Protein AF-A0A958IAT7-F1 (afdb_monomer_lite)

Foldseek 3Di:
DDDDDPPPPVVVVVPPPPDPPVVVVCQLADQQAPLQAHQDQQKKKKWKWFFKKQAQAFAKKWKQKLLATAPQDQQSPRIDGGDHVRRRNIDTDTGGRDMFIASDPVVVDVPDKQKDKIKMWMFGCRVVDTDTLFIDIDMDTQDFDWDWDAGSNMIIIITMDMGTDGDPDSHDSQDQQQQQQQGSSNLSVCSVQFVGLRDSDHLQAEAAEAAAELDQLLQDDSNLSHSLQSQCVSLNYRYDYPLQPGPPDGQFHHHWPQPPHRDDPPDAAEQVSQVNRCVVGHDLSQLLAHAYEYEYQAFHQDVNDGHQKAAAAFDQPSGRYMYGHRAPDSPDDRDLSVNSLRVLLRNLRNQQDAQLCPQDCPGRLHHDDPVQSDLLAASVRALVPDFFDQDPNDGHRNPCSVVSNSNHRSHGDPSSSVSGNRSGNSHD

Sequence (428 aa):
MSRKSRYPIMLLLLILAGCGGWGNIAEAIRDDDGDGWFTNEKNQLLTLQLESGSFNLPGEYRFVVDEVRFPLDPNLNGSFSVPLANANQVLSIGIDVATRTAGTNILEAANQRLGFAVPLRIENLSTGLPIAVGSTTIGFTNRDSTFSAVVGGITLGFRVSRTFFADPNPNDAAADSDGDGITEQQESVLCQAFNGLGDPREGAKNLYLIVGHTNSNSAVLPHTKELLKSRFRFRGINLHIDDGQMNGQSGMGGFMTQNGAPVADGTNLTVGEARAIRNEHVLAARRVFAYFILLTRDQVSCGGVSAFGCGEFPSNTGGNVVVAFSKLVDWLPDIKDYQAGVMMHELGHNLGLCHPTQSTNNCPSGAIPAAERNPGASILGTPAEDPPIDVWGVPLPNPMVLVNAMSRPLDYSPTQWTNLMLGAGLGN

Structure (mmCIF, N/CA/C/O backbone):
data_AF-A0A958IAT7-F1
#
_entry.id   AF-A0A958IAT7-F1
#
loop_
_atom_site.group_PDB
_atom_site.id
_atom_site.type_symbol
_atom_site.label_atom_id
_atom_site.label_alt_id
_atom_site.label_comp_id
_atom_site.label_asym_id
_atom_site.label_entity_id
_atom_site.label_seq_id
_atom_site.pdbx_PDB_ins_code
_atom_site.Cartn_x
_atom_site.Cartn_y
_atom_site.Cartn_z
_atom_site.occupancy
_atom_site.B_iso_or_equiv
_atom_site.auth_seq_id
_atom_site.auth_comp_id
_atom_site.auth_asym_id
_atom_site.auth_atom_id
_atom_site.pdbx_PDB_model_num
ATOM 1 N N . MET A 1 1 ? 27.848 26.260 27.421 1.00 41.59 1 MET A N 1
ATOM 2 C CA . MET A 1 1 ? 26.385 26.109 27.592 1.00 41.59 1 MET A CA 1
ATOM 3 C C . MET A 1 1 ? 26.119 24.772 28.266 1.00 41.59 1 MET A C 1
ATOM 5 O O . MET A 1 1 ? 26.595 23.752 27.792 1.00 41.59 1 MET A O 1
ATOM 9 N N . SER A 1 2 ? 25.499 24.821 29.444 1.00 34.50 2 SER A N 1
ATOM 10 C CA . SER A 1 2 ? 25.424 23.733 30.428 1.00 34.50 2 SER A CA 1
ATOM 11 C C . SER A 1 2 ? 24.379 22.675 30.050 1.00 34.50 2 SER A C 1
ATOM 13 O O . SER A 1 2 ? 23.217 23.009 29.817 1.00 34.50 2 SER A O 1
ATOM 15 N N . ARG A 1 3 ? 24.798 21.400 30.002 1.00 40.06 3 ARG A N 1
ATOM 16 C CA . ARG A 1 3 ? 23.919 20.226 29.890 1.00 40.06 3 ARG A CA 1
ATOM 17 C C . ARG A 1 3 ? 23.179 20.047 31.219 1.00 40.06 3 ARG A C 1
ATOM 19 O O . ARG A 1 3 ? 23.775 19.630 32.208 1.00 40.06 3 ARG A O 1
ATOM 26 N N . LYS A 1 4 ? 21.880 20.355 31.247 1.00 37.28 4 LYS A N 1
ATOM 27 C CA . LYS A 1 4 ? 21.007 19.996 32.371 1.00 37.28 4 LYS A CA 1
ATOM 28 C C . LYS A 1 4 ? 20.768 18.484 32.363 1.00 37.28 4 LYS A C 1
ATOM 30 O O . LYS A 1 4 ? 20.203 17.940 31.420 1.00 37.28 4 LYS A O 1
ATOM 35 N N . SER A 1 5 ? 21.241 17.849 33.431 1.00 36.22 5 SER A N 1
ATOM 36 C CA . SER A 1 5 ? 20.996 16.465 33.837 1.00 36.22 5 SER A CA 1
ATOM 37 C C . SER A 1 5 ? 19.508 16.091 33.746 1.00 36.22 5 SER A C 1
ATOM 39 O O . SER A 1 5 ? 18.666 16.740 34.368 1.00 36.22 5 SER A O 1
ATOM 41 N N . ARG A 1 6 ? 19.197 15.031 32.990 1.00 41.16 6 ARG A N 1
ATOM 42 C CA . ARG A 1 6 ? 17.920 14.303 33.027 1.00 41.16 6 ARG A CA 1
ATOM 43 C C . ARG A 1 6 ? 18.081 13.052 33.900 1.00 41.16 6 ARG A C 1
ATOM 45 O O . ARG A 1 6 ? 18.042 11.947 33.387 1.00 41.16 6 ARG A O 1
ATOM 52 N N . TYR A 1 7 ? 18.290 13.222 35.204 1.00 44.00 7 TYR A N 1
ATOM 53 C CA . TYR A 1 7 ? 18.201 12.113 36.164 1.00 44.00 7 TYR A CA 1
ATOM 54 C C . TYR A 1 7 ? 17.590 12.544 37.512 1.00 44.00 7 TYR A C 1
ATOM 56 O O . TYR A 1 7 ? 18.314 12.633 38.501 1.00 44.00 7 TYR A O 1
ATOM 64 N N . PRO A 1 8 ? 16.266 12.795 37.600 1.00 39.84 8 PRO A N 1
ATOM 65 C CA . PRO A 1 8 ? 15.581 12.754 38.892 1.00 39.84 8 PRO A CA 1
ATOM 66 C C . PRO A 1 8 ? 14.531 11.633 39.004 1.00 39.84 8 PRO A C 1
ATOM 68 O O . PRO A 1 8 ? 13.883 11.529 40.039 1.00 39.84 8 PRO A O 1
ATOM 71 N N . ILE A 1 9 ? 14.359 10.774 37.990 1.00 47.47 9 ILE A N 1
ATOM 72 C CA . ILE A 1 9 ? 13.329 9.714 38.019 1.00 47.47 9 ILE A CA 1
ATOM 73 C C . ILE A 1 9 ? 13.774 8.515 38.870 1.00 47.47 9 ILE A C 1
ATOM 75 O O . ILE A 1 9 ? 12.978 7.951 39.615 1.00 47.47 9 ILE A O 1
ATOM 79 N N . MET A 1 10 ? 15.067 8.182 38.863 1.00 41.84 10 MET A N 1
ATOM 80 C CA . MET A 1 10 ? 15.571 6.989 39.553 1.00 41.84 10 MET A CA 1
ATOM 81 C C . MET A 1 10 ? 15.553 7.106 41.093 1.00 41.84 10 MET A C 1
ATOM 83 O O . MET A 1 10 ? 15.529 6.093 41.782 1.00 41.84 10 MET A O 1
ATOM 87 N N . LEU A 1 11 ? 15.514 8.326 41.650 1.00 40.53 11 LEU A N 1
ATOM 88 C CA . LEU A 1 11 ? 15.535 8.546 43.106 1.00 40.53 11 LEU A CA 1
ATOM 89 C C . LEU A 1 11 ? 14.130 8.635 43.733 1.00 40.53 11 LEU A C 1
ATOM 91 O O . LEU A 1 11 ? 13.976 8.360 44.920 1.00 40.53 11 LEU A O 1
ATOM 95 N N . LEU A 1 12 ? 13.091 8.964 42.953 1.00 42.53 12 LEU A N 1
ATOM 96 C CA . LEU A 1 12 ? 11.710 9.029 43.459 1.00 42.53 12 LEU A CA 1
ATOM 97 C C . LEU A 1 12 ? 11.081 7.630 43.633 1.00 42.53 12 LEU A C 1
ATOM 99 O O . LEU A 1 12 ? 10.176 7.454 44.445 1.00 42.53 12 LEU A O 1
ATOM 103 N N . LEU A 1 13 ? 11.608 6.625 42.927 1.00 47.84 13 LEU A N 1
ATOM 104 C CA . LEU A 1 13 ? 11.181 5.222 43.005 1.00 47.84 13 LEU A CA 1
ATOM 105 C C . LEU A 1 13 ? 11.612 4.515 44.306 1.00 47.84 13 LEU A C 1
ATOM 107 O O . LEU A 1 13 ? 10.978 3.548 44.717 1.00 47.84 13 LEU A O 1
ATOM 111 N N . LEU A 1 14 ? 12.641 5.015 45.001 1.00 46.41 14 LEU A N 1
ATOM 112 C CA . LEU A 1 14 ? 13.205 4.363 46.193 1.00 46.41 14 LEU A CA 1
ATOM 113 C C . LEU A 1 14 ? 12.498 4.713 47.516 1.00 46.41 14 LEU A C 1
ATOM 115 O O . LEU A 1 14 ? 12.662 3.990 48.493 1.00 46.41 14 LEU A O 1
ATOM 119 N N . ILE A 1 15 ? 11.689 5.779 47.572 1.00 49.09 15 ILE A N 1
ATOM 120 C CA . ILE A 1 15 ? 11.047 6.244 48.824 1.00 49.09 15 ILE A CA 1
ATOM 121 C C . ILE A 1 15 ? 9.613 5.689 49.000 1.00 49.09 15 ILE A C 1
ATOM 123 O O . ILE A 1 15 ? 9.051 5.758 50.089 1.00 49.09 15 ILE A O 1
ATOM 127 N N . LEU A 1 16 ? 9.018 5.065 47.974 1.00 47.41 16 LEU A N 1
ATOM 128 C CA . LEU A 1 16 ? 7.602 4.647 47.972 1.00 47.41 16 LEU A CA 1
ATOM 129 C C . LEU A 1 16 ? 7.358 3.124 48.050 1.00 47.41 16 LEU A C 1
ATOM 131 O O . LEU A 1 16 ? 6.207 2.690 47.994 1.00 47.41 16 LEU A O 1
ATOM 135 N N . ALA A 1 17 ? 8.400 2.310 48.245 1.00 49.34 17 ALA A N 1
ATOM 136 C CA . ALA A 1 17 ? 8.345 0.838 48.240 1.00 49.34 17 ALA A CA 1
ATOM 137 C C . ALA A 1 17 ? 7.642 0.178 49.461 1.00 49.34 17 ALA A C 1
ATOM 139 O O . ALA A 1 17 ? 7.722 -1.034 49.639 1.00 49.34 17 ALA A O 1
ATOM 140 N N . GLY A 1 18 ? 6.957 0.947 50.317 1.00 46.91 18 GLY A N 1
ATOM 141 C CA . GLY A 1 18 ? 6.381 0.469 51.587 1.00 46.91 18 GLY A CA 1
ATOM 142 C C . GLY A 1 18 ? 4.929 -0.033 51.552 1.00 46.91 18 GLY A C 1
ATOM 143 O O . GLY A 1 18 ? 4.446 -0.521 52.569 1.00 46.91 18 GLY A O 1
ATOM 144 N N . CYS A 1 19 ? 4.217 0.065 50.425 1.00 53.41 19 CYS A N 1
ATOM 145 C CA . CYS A 1 19 ? 2.820 -0.377 50.310 1.00 53.41 19 CYS A CA 1
ATOM 146 C C . CYS A 1 19 ? 2.670 -1.341 49.124 1.00 53.41 19 CYS A C 1
ATOM 148 O O . CYS A 1 19 ? 3.064 -0.998 48.012 1.00 53.41 19 CYS A O 1
ATOM 150 N N . GLY A 1 20 ? 2.091 -2.527 49.347 1.00 52.22 20 GLY A N 1
ATOM 151 C CA . GLY A 1 20 ? 1.988 -3.666 48.413 1.00 52.22 20 GLY A CA 1
ATOM 152 C C . GLY A 1 20 ? 1.167 -3.472 47.123 1.00 52.22 20 GLY A C 1
ATOM 153 O O . GLY A 1 20 ? 0.529 -4.414 46.671 1.00 52.22 20 GLY A O 1
ATOM 154 N N . GLY A 1 21 ? 1.168 -2.275 46.531 1.00 55.41 21 GLY A N 1
ATOM 155 C CA . GLY A 1 21 ? 0.570 -1.964 45.227 1.00 55.41 21 GLY A CA 1
ATOM 156 C C . GLY A 1 21 ? 1.564 -1.906 44.055 1.00 55.41 21 GLY A C 1
ATOM 157 O O . GLY A 1 21 ? 1.125 -1.838 42.912 1.00 55.41 21 GLY A O 1
ATOM 158 N N . TRP A 1 22 ? 2.882 -1.947 44.302 1.00 52.78 22 TRP A N 1
ATOM 159 C CA . TRP A 1 22 ? 3.910 -1.792 43.255 1.00 52.78 22 TRP A CA 1
ATOM 160 C C . TRP A 1 22 ? 4.141 -3.032 42.386 1.00 52.78 22 TRP A C 1
ATOM 162 O O . TRP A 1 22 ? 4.495 -2.865 41.223 1.00 52.78 22 TRP A O 1
ATOM 172 N N . GLY A 1 23 ? 3.910 -4.247 42.901 1.00 60.28 23 GLY A N 1
ATOM 173 C CA . GLY A 1 23 ? 4.060 -5.476 42.103 1.00 60.28 23 GLY A CA 1
ATOM 174 C C . GLY A 1 23 ? 3.204 -5.432 40.835 1.00 60.28 23 GLY A C 1
ATOM 175 O O . GLY A 1 23 ? 3.710 -5.630 39.738 1.00 60.28 23 GLY A O 1
ATOM 176 N N . ASN A 1 24 ? 1.953 -4.991 40.981 1.00 66.81 24 ASN A N 1
ATOM 177 C CA . ASN A 1 24 ? 1.009 -4.867 39.871 1.00 66.81 24 ASN A CA 1
ATOM 178 C C . ASN A 1 24 ? 1.378 -3.760 38.871 1.00 66.81 24 ASN A C 1
ATOM 180 O O . ASN A 1 24 ? 0.981 -3.841 37.714 1.00 66.81 24 ASN A O 1
ATOM 184 N N . ILE A 1 25 ? 2.091 -2.710 39.298 1.00 68.06 25 ILE A N 1
ATOM 185 C CA . ILE A 1 25 ? 2.506 -1.622 38.398 1.00 68.06 25 ILE A CA 1
ATOM 186 C C . ILE A 1 25 ? 3.752 -2.040 37.624 1.00 68.06 25 ILE A C 1
ATOM 188 O O . ILE A 1 25 ? 3.756 -1.913 36.408 1.00 68.06 25 ILE A O 1
ATOM 192 N N . ALA A 1 26 ? 4.774 -2.564 38.310 1.00 69.38 26 ALA A N 1
ATOM 193 C CA . ALA A 1 26 ? 6.014 -3.014 37.680 1.00 69.38 26 ALA A CA 1
ATOM 194 C C . ALA A 1 26 ? 5.765 -4.134 36.657 1.00 69.38 26 ALA A C 1
ATOM 196 O O . ALA A 1 26 ? 6.355 -4.129 35.585 1.00 69.38 26 ALA A O 1
ATOM 197 N N . GLU A 1 27 ? 4.847 -5.052 36.953 1.00 73.81 27 GLU A N 1
ATOM 198 C CA . GLU A 1 27 ? 4.440 -6.102 36.018 1.00 73.81 27 GLU A CA 1
ATOM 199 C C . GLU A 1 27 ? 3.618 -5.550 34.840 1.00 73.81 27 GLU A C 1
ATOM 201 O O . GLU A 1 27 ? 3.768 -5.997 33.707 1.00 73.81 27 GLU A O 1
ATOM 206 N N . ALA A 1 28 ? 2.791 -4.523 35.061 1.00 69.06 28 ALA A N 1
ATOM 207 C CA . ALA A 1 28 ? 1.983 -3.910 34.004 1.00 69.06 28 ALA A CA 1
ATOM 208 C C . ALA A 1 28 ? 2.778 -3.052 33.005 1.00 69.06 28 ALA A C 1
ATOM 210 O O . ALA A 1 28 ? 2.206 -2.621 32.008 1.00 69.06 28 ALA A O 1
ATOM 211 N N . ILE A 1 29 ? 4.045 -2.756 33.292 1.00 75.12 29 ILE A N 1
ATOM 212 C CA . ILE A 1 29 ? 4.911 -1.864 32.497 1.00 75.12 29 ILE A CA 1
ATOM 213 C C . ILE A 1 29 ? 6.222 -2.556 32.122 1.00 75.12 29 ILE A C 1
ATOM 215 O O . ILE A 1 29 ? 7.196 -1.904 31.759 1.00 75.12 29 ILE A O 1
ATOM 219 N N . ARG A 1 30 ? 6.234 -3.881 32.266 1.00 84.12 30 ARG A N 1
ATOM 220 C CA . ARG A 1 30 ? 7.353 -4.745 31.940 1.00 84.12 30 ARG A CA 1
ATOM 221 C C . ARG A 1 30 ? 7.470 -4.864 30.422 1.00 84.12 30 ARG A C 1
ATOM 223 O O . ARG A 1 30 ? 6.498 -5.226 29.765 1.00 84.12 30 ARG A O 1
ATOM 230 N N . ASP A 1 31 ? 8.648 -4.524 29.937 1.00 88.38 31 ASP A N 1
ATOM 231 C CA . ASP A 1 31 ? 9.165 -4.709 28.585 1.00 88.38 31 ASP A CA 1
ATOM 232 C C . ASP A 1 31 ? 10.505 -5.422 28.827 1.00 88.38 31 ASP A C 1
ATOM 234 O O . ASP A 1 31 ? 11.415 -4.849 29.441 1.00 88.38 31 ASP A O 1
ATOM 238 N N . ASP A 1 32 ? 10.522 -6.731 28.583 1.00 90.12 32 ASP A N 1
ATOM 239 C CA . ASP A 1 32 ? 11.571 -7.637 29.061 1.00 90.12 32 ASP A CA 1
ATOM 240 C C . ASP A 1 32 ? 12.838 -7.596 28.201 1.00 90.12 32 ASP A C 1
ATOM 242 O O . ASP A 1 32 ? 13.937 -7.822 28.722 1.00 90.12 32 ASP A O 1
ATOM 246 N N . ASP A 1 33 ? 12.705 -7.265 26.921 1.00 91.69 33 ASP A N 1
ATOM 247 C CA . ASP A 1 33 ? 13.799 -7.201 25.953 1.00 91.69 33 ASP A CA 1
ATOM 248 C C . ASP A 1 33 ? 14.088 -5.778 25.439 1.00 91.69 33 ASP A C 1
ATOM 250 O O . ASP A 1 33 ? 15.144 -5.544 24.839 1.00 91.69 33 ASP A O 1
ATOM 254 N N . GLY A 1 34 ? 13.244 -4.800 25.777 1.00 89.19 34 GLY A N 1
ATOM 255 C CA . GLY A 1 34 ? 13.446 -3.385 25.489 1.00 89.19 34 GLY A CA 1
ATOM 256 C C . GLY A 1 34 ? 13.087 -2.994 24.059 1.00 89.19 34 GLY A C 1
ATOM 257 O O . GLY A 1 34 ? 13.679 -2.046 23.523 1.00 89.19 34 GLY A O 1
ATOM 258 N N . ASP A 1 35 ? 12.187 -3.726 23.413 1.00 90.12 35 ASP A N 1
ATOM 259 C CA . ASP A 1 35 ? 11.788 -3.491 22.029 1.00 90.12 35 ASP A CA 1
ATOM 260 C C . ASP A 1 35 ? 10.734 -2.373 21.886 1.00 90.12 35 ASP A C 1
ATOM 262 O O . ASP A 1 35 ? 10.604 -1.758 20.822 1.00 90.12 35 ASP A O 1
ATOM 266 N N . GLY A 1 36 ? 10.085 -1.994 22.992 1.00 89.56 36 GLY A N 1
ATOM 267 C CA . GLY A 1 36 ? 9.057 -0.960 23.072 1.00 89.56 36 GLY A CA 1
ATOM 268 C C . GLY A 1 36 ? 7.618 -1.484 23.096 1.00 89.56 36 GLY A C 1
ATOM 269 O O . GLY A 1 36 ? 6.687 -0.665 23.149 1.00 89.56 36 GLY A O 1
ATOM 270 N N . TRP A 1 37 ? 7.426 -2.800 23.092 1.00 92.06 37 TRP A N 1
ATOM 271 C CA . TRP A 1 37 ? 6.181 -3.493 23.384 1.00 92.06 37 TRP A CA 1
ATOM 272 C C . TRP A 1 37 ? 6.203 -4.038 24.815 1.00 92.06 37 TRP A C 1
ATOM 274 O O . TRP A 1 37 ? 7.225 -4.360 25.405 1.00 92.06 37 TRP A O 1
ATOM 284 N N . PHE A 1 38 ? 5.034 -4.074 25.447 1.00 90.94 38 PHE A N 1
ATOM 285 C CA . PHE A 1 38 ? 4.925 -4.588 26.808 1.00 90.94 38 PHE A CA 1
ATOM 286 C C . PHE A 1 38 ? 4.690 -6.092 26.793 1.00 90.94 38 PHE A C 1
ATOM 288 O O . PHE A 1 38 ? 3.753 -6.564 26.147 1.00 90.94 38 PHE A O 1
ATOM 295 N N . THR A 1 39 ? 5.446 -6.814 27.619 1.00 89.12 39 THR A N 1
ATOM 296 C CA . THR A 1 39 ? 5.389 -8.273 27.784 1.00 89.12 39 THR A CA 1
ATOM 297 C C . THR A 1 39 ? 3.979 -8.801 28.060 1.00 89.12 39 THR A C 1
ATOM 299 O O . THR A 1 39 ? 3.618 -9.906 27.672 1.00 89.12 39 THR A O 1
ATOM 302 N N . ASN A 1 40 ? 3.160 -8.017 28.759 1.00 86.50 40 ASN A N 1
ATOM 303 C CA . ASN A 1 40 ? 1.795 -8.384 29.131 1.00 86.50 40 ASN A CA 1
ATOM 304 C C . ASN A 1 40 ? 0.758 -7.733 28.205 1.00 86.50 40 ASN A C 1
ATOM 306 O O . ASN A 1 40 ? 1.062 -6.773 27.508 1.00 86.50 40 ASN A O 1
ATOM 310 N N . GLU A 1 41 ? -0.503 -8.186 28.267 1.00 84.62 41 GLU A N 1
ATOM 311 C CA . GLU A 1 41 ? -1.631 -7.646 27.483 1.00 84.62 41 GLU A CA 1
ATOM 312 C C . GLU A 1 41 ? -1.968 -6.181 27.828 1.00 84.62 41 GLU A C 1
ATOM 314 O O . GLU A 1 41 ? -2.928 -5.864 28.546 1.00 84.62 41 GLU A O 1
ATOM 319 N N . LYS A 1 42 ? -1.127 -5.268 27.352 1.00 86.50 42 LYS A N 1
ATOM 320 C CA . LYS A 1 42 ? -1.152 -3.831 27.643 1.00 86.50 42 LYS A CA 1
ATOM 321 C C . LYS A 1 42 ? -0.955 -2.989 26.397 1.00 86.50 42 LYS A C 1
ATOM 323 O O . LYS A 1 42 ? -1.465 -1.866 26.374 1.00 86.50 42 LYS A O 1
ATOM 328 N N . ASN A 1 43 ? -0.331 -3.545 25.362 1.00 90.75 43 ASN A N 1
ATOM 329 C CA . ASN A 1 43 ? -0.302 -2.936 24.042 1.00 90.75 43 ASN A CA 1
ATOM 330 C C . ASN A 1 43 ? -1.731 -2.852 23.505 1.00 90.75 43 ASN A C 1
ATOM 332 O O . ASN A 1 43 ? -2.568 -3.709 23.785 1.00 90.75 43 ASN A O 1
ATOM 336 N N . GLN A 1 44 ? -2.038 -1.789 22.775 1.00 92.44 44 GLN A N 1
ATOM 337 C CA . GLN A 1 44 ? -3.382 -1.473 22.310 1.00 92.44 44 GLN A CA 1
ATOM 338 C C . GLN A 1 44 ? -3.464 -1.658 20.809 1.00 92.44 44 GLN A C 1
ATOM 340 O O . GLN A 1 44 ? -2.649 -1.105 20.077 1.00 92.44 44 GLN A O 1
ATOM 345 N N . LEU A 1 45 ? -4.504 -2.352 20.364 1.00 94.81 45 LEU A N 1
ATOM 346 C CA . LEU A 1 45 ? -4.965 -2.330 18.986 1.00 94.81 45 LEU A CA 1
ATOM 347 C C . LEU A 1 45 ? -6.258 -1.524 18.922 1.00 94.81 45 LEU A C 1
ATOM 349 O O . LEU A 1 45 ? -7.178 -1.716 19.716 1.00 94.81 45 LEU A O 1
ATOM 353 N N . LEU A 1 46 ? -6.323 -0.622 17.958 1.00 96.00 46 LEU A N 1
ATOM 354 C CA . LEU A 1 46 ? -7.446 0.257 17.705 1.00 96.00 46 LEU A CA 1
ATOM 355 C C . LEU A 1 46 ? -7.965 -0.031 16.310 1.00 96.00 46 LEU A C 1
ATOM 357 O O . LEU A 1 46 ? -7.236 0.141 15.337 1.00 96.00 46 LEU A O 1
ATOM 361 N N . THR A 1 47 ? -9.233 -0.397 16.214 1.00 97.38 47 THR A N 1
ATOM 362 C CA . THR A 1 47 ? -9.909 -0.618 14.939 1.00 97.38 47 THR A CA 1
ATOM 363 C C . THR A 1 47 ? -10.949 0.471 14.740 1.00 97.38 47 THR A C 1
ATOM 365 O O . THR A 1 47 ? -11.890 0.592 15.529 1.00 97.38 47 THR A O 1
ATOM 368 N N . LEU A 1 48 ? -10.777 1.271 13.687 1.00 98.12 48 LEU A N 1
ATOM 369 C CA . LEU A 1 48 ? -11.784 2.208 13.206 1.00 98.12 48 LEU A CA 1
ATOM 370 C C . LEU A 1 48 ? -12.686 1.479 12.211 1.00 98.12 48 LEU A C 1
ATOM 372 O O . LEU A 1 48 ? -12.242 1.079 11.136 1.00 98.12 48 LEU A O 1
ATOM 376 N N . GLN A 1 49 ? -13.958 1.350 12.561 1.00 98.06 49 GLN A N 1
ATOM 377 C CA . GLN A 1 49 ? -14.986 0.714 11.752 1.00 98.06 49 GLN A CA 1
ATOM 378 C C . GLN A 1 49 ? -15.953 1.767 11.200 1.00 98.06 49 GLN A C 1
ATOM 380 O O . GLN A 1 49 ? -16.476 2.591 11.952 1.00 98.06 49 GLN A O 1
ATOM 385 N N . LEU A 1 50 ? -16.211 1.731 9.891 1.00 97.38 50 LEU A N 1
ATOM 386 C CA . LEU A 1 50 ? -17.316 2.445 9.257 1.00 97.38 50 LEU A CA 1
ATOM 387 C C . LEU A 1 50 ? -18.583 1.600 9.424 1.00 97.38 50 LEU A C 1
ATOM 389 O O . LEU A 1 50 ? -18.788 0.607 8.727 1.00 97.38 50 LEU A O 1
ATOM 393 N N . GLU A 1 51 ? -19.430 1.977 10.376 1.00 96.81 51 GLU A N 1
ATOM 394 C CA . GLU A 1 51 ? -20.612 1.201 10.754 1.00 96.81 51 GLU A CA 1
ATOM 395 C C . GLU A 1 51 ? -21.817 1.489 9.871 1.00 96.81 51 GLU A C 1
ATOM 397 O O . GLU A 1 51 ? -22.609 0.590 9.587 1.00 96.81 51 GLU A O 1
ATOM 402 N N . SER A 1 52 ? -21.995 2.750 9.479 1.00 95.75 52 SER A N 1
ATOM 403 C CA . SER A 1 52 ? -23.186 3.175 8.753 1.00 95.75 52 SER A CA 1
ATOM 404 C C . SER A 1 52 ? -22.975 4.430 7.914 1.00 95.75 52 SER A C 1
ATOM 406 O O . SER A 1 52 ? -22.039 5.196 8.139 1.00 95.75 52 SER A O 1
ATOM 408 N N . GLY A 1 53 ? -23.870 4.652 6.952 1.00 94.19 53 GLY A N 1
ATOM 409 C CA . GLY A 1 53 ? -23.908 5.865 6.139 1.00 94.19 53 GLY A CA 1
ATOM 410 C C . GLY A 1 53 ? -25.335 6.283 5.798 1.00 94.19 53 GLY A C 1
ATOM 411 O O . GLY A 1 53 ? -26.152 5.450 5.425 1.00 94.19 53 GLY A O 1
ATOM 412 N N . SER A 1 54 ? -25.634 7.574 5.918 1.00 93.88 54 SER A N 1
ATOM 413 C CA . SER A 1 54 ? -26.875 8.210 5.472 1.00 93.88 54 SER A CA 1
ATOM 414 C C . SER A 1 54 ? -26.578 9.105 4.279 1.00 93.88 54 SER A C 1
ATOM 416 O O . SER A 1 54 ? -25.815 10.068 4.398 1.00 93.88 54 SER A O 1
ATOM 418 N N . PHE A 1 55 ? -27.191 8.793 3.141 1.00 91.88 55 PHE A N 1
ATOM 419 C CA . PHE A 1 55 ? -26.865 9.384 1.845 1.00 91.88 55 PHE A CA 1
ATOM 420 C C . PHE A 1 55 ? -27.972 10.319 1.377 1.00 91.88 55 PHE A C 1
ATOM 422 O O . PHE A 1 55 ? -29.150 9.984 1.445 1.00 91.88 55 PHE A O 1
ATOM 429 N N . ASN A 1 56 ? -27.597 11.484 0.866 1.00 87.19 56 ASN A N 1
ATOM 430 C CA . ASN A 1 56 ? -28.532 12.488 0.362 1.00 87.19 56 ASN A CA 1
ATOM 431 C C . ASN A 1 56 ? -29.025 12.205 -1.067 1.00 87.19 56 ASN A C 1
ATOM 433 O O . ASN A 1 56 ? -30.057 12.740 -1.470 1.00 87.19 56 ASN A O 1
ATOM 437 N N . LEU A 1 57 ? -28.304 11.381 -1.831 1.00 87.94 57 LEU A N 1
ATOM 438 C CA . LEU A 1 57 ? -28.640 11.003 -3.200 1.00 87.94 57 LEU A CA 1
ATOM 439 C C . LEU A 1 57 ? -28.451 9.492 -3.402 1.00 87.94 57 LEU A C 1
ATOM 441 O O . LEU A 1 57 ? -27.622 8.875 -2.732 1.00 87.94 57 LEU A O 1
ATOM 445 N N . PRO A 1 58 ? -29.208 8.881 -4.323 1.00 88.56 58 PRO A N 1
ATOM 446 C CA . PRO A 1 58 ? -28.931 7.528 -4.777 1.00 88.56 58 PRO A CA 1
ATOM 447 C C . PRO A 1 58 ? -27.732 7.498 -5.731 1.00 88.56 58 PRO A C 1
ATOM 449 O O . PRO A 1 58 ? -27.386 8.502 -6.358 1.00 88.56 58 PRO A O 1
ATOM 452 N N . GLY A 1 59 ? -27.117 6.329 -5.874 1.00 89.88 59 GLY A N 1
ATOM 453 C CA . GLY A 1 59 ? -25.979 6.117 -6.767 1.00 89.88 59 GLY A CA 1
ATOM 454 C C . GLY A 1 59 ? -24.946 5.164 -6.186 1.00 89.88 59 GLY A C 1
ATOM 455 O O . GLY A 1 59 ? -25.159 4.559 -5.142 1.00 89.88 59 GLY A O 1
ATOM 456 N N . GLU A 1 60 ? -23.815 5.028 -6.866 1.00 91.88 60 GLU A N 1
ATOM 457 C CA . GLU A 1 60 ? -22.679 4.257 -6.367 1.00 91.88 60 GLU A CA 1
ATOM 458 C C . GLU A 1 60 ? -21.679 5.184 -5.688 1.00 91.88 60 GLU A C 1
ATOM 460 O O . GLU A 1 60 ? -21.301 6.209 -6.252 1.00 91.88 60 GLU A O 1
ATOM 465 N N . TYR A 1 61 ? -21.257 4.833 -4.479 1.00 92.00 61 TYR A N 1
ATOM 466 C CA . TYR A 1 61 ? -20.339 5.625 -3.672 1.00 92.00 61 TYR A CA 1
ATOM 467 C C . TYR A 1 61 ? -19.065 4.852 -3.390 1.00 92.00 61 TYR A C 1
ATOM 469 O O . TYR A 1 61 ? -19.126 3.719 -2.929 1.00 92.00 61 TYR A O 1
ATOM 477 N N . ARG A 1 62 ? -17.914 5.481 -3.598 1.00 93.44 62 ARG A N 1
ATOM 478 C CA . ARG A 1 62 ? -16.619 4.953 -3.169 1.00 93.44 62 ARG A CA 1
ATOM 479 C C . ARG A 1 62 ? -16.145 5.703 -1.942 1.00 93.44 62 ARG A C 1
ATOM 481 O O . ARG A 1 62 ? -16.119 6.935 -1.942 1.00 93.44 62 ARG A O 1
ATOM 488 N N . PHE A 1 63 ? -15.716 4.954 -0.932 1.00 94.50 63 PHE A N 1
ATOM 489 C CA . PHE A 1 63 ? -14.987 5.504 0.204 1.00 94.50 63 PHE A CA 1
ATOM 490 C C . PHE A 1 63 ? -13.516 5.170 0.055 1.00 94.50 63 PHE A C 1
ATOM 492 O O . PHE A 1 63 ? -13.152 4.017 -0.173 1.00 94.50 63 PHE A O 1
ATOM 499 N N . VAL A 1 64 ? -12.681 6.188 0.209 1.00 95.56 64 VAL A N 1
ATOM 500 C CA . VAL A 1 64 ? -11.238 6.036 0.321 1.00 95.56 64 VAL A CA 1
ATOM 501 C C . VAL A 1 64 ? -10.843 6.492 1.715 1.00 95.56 64 VAL A C 1
ATOM 503 O O . VAL A 1 64 ? -10.938 7.681 2.020 1.00 95.56 64 VAL A O 1
ATOM 506 N N . VAL A 1 65 ? -10.443 5.554 2.569 1.00 95.31 65 VAL A N 1
ATOM 507 C CA . VAL A 1 65 ? -10.006 5.820 3.945 1.00 95.31 65 VAL A CA 1
ATOM 508 C C . VAL A 1 65 ? -8.566 5.378 4.081 1.00 95.31 65 VAL A C 1
ATOM 510 O O . VAL A 1 65 ? -8.245 4.260 3.701 1.00 95.31 65 VAL A O 1
ATOM 513 N N . ASP A 1 66 ? -7.707 6.256 4.592 1.00 93.00 66 ASP A N 1
ATOM 514 C CA . ASP A 1 66 ? -6.270 5.978 4.717 1.00 93.00 66 ASP A CA 1
ATOM 515 C C . ASP A 1 66 ? -5.646 5.538 3.378 1.00 93.00 66 ASP A C 1
ATOM 517 O O . ASP A 1 66 ? -4.813 4.638 3.314 1.00 93.00 66 ASP A O 1
ATOM 521 N N . GLU A 1 67 ? -6.104 6.156 2.280 1.00 94.12 67 GLU A N 1
ATOM 522 C CA . GLU A 1 67 ? -5.736 5.802 0.900 1.00 94.12 67 GLU A CA 1
ATOM 523 C C . GLU A 1 67 ? -6.063 4.337 0.538 1.00 94.12 67 GLU A C 1
ATOM 525 O O . GLU A 1 67 ? -5.399 3.738 -0.295 1.00 94.12 67 GLU A O 1
ATOM 530 N N . VAL A 1 68 ? -7.079 3.733 1.150 1.00 95.81 68 VAL A N 1
ATOM 531 C CA . VAL A 1 68 ? -7.582 2.396 0.806 1.00 95.81 68 VAL A CA 1
ATOM 532 C C . VAL A 1 68 ? -9.038 2.506 0.377 1.00 95.81 68 VAL A C 1
ATOM 534 O O . VAL A 1 68 ? -9.835 3.191 1.018 1.00 95.81 68 VAL A O 1
ATOM 537 N N . ARG A 1 69 ? -9.393 1.843 -0.724 1.00 95.25 69 ARG A N 1
ATOM 538 C CA . ARG A 1 69 ? -10.752 1.808 -1.268 1.00 95.25 69 ARG A CA 1
ATOM 539 C C . ARG A 1 69 ? -11.588 0.767 -0.552 1.00 95.25 69 ARG A C 1
ATOM 541 O O . ARG A 1 69 ? -11.138 -0.355 -0.344 1.00 95.25 69 ARG A O 1
ATOM 548 N N . PHE A 1 70 ? -12.826 1.132 -0.248 1.00 93.56 70 PHE A N 1
ATOM 549 C CA . PHE A 1 70 ? -13.766 0.256 0.432 1.00 93.56 70 PHE A CA 1
ATOM 550 C C . PHE A 1 70 ? -15.130 0.184 -0.273 1.00 93.56 70 PHE A C 1
ATOM 552 O O . PHE A 1 70 ? -15.603 1.222 -0.744 1.00 93.56 70 PHE A O 1
ATOM 559 N N . PRO A 1 71 ? -15.795 -0.995 -0.282 1.00 92.06 71 PRO A N 1
ATOM 560 C CA . PRO A 1 71 ? -15.331 -2.269 0.283 1.00 92.06 71 PRO A CA 1
ATOM 561 C C . PRO A 1 71 ? -14.125 -2.834 -0.480 1.00 92.06 71 PRO A C 1
ATOM 563 O O . PRO A 1 71 ? -13.874 -2.457 -1.617 1.00 92.06 71 PRO A O 1
ATOM 566 N N . LEU A 1 72 ? -13.355 -3.714 0.156 1.00 91.56 72 LEU A N 1
ATOM 567 C CA . LEU A 1 72 ? -12.243 -4.376 -0.522 1.00 91.56 72 LEU A CA 1
ATOM 568 C C . LEU A 1 72 ? -12.798 -5.445 -1.466 1.00 91.56 72 LEU A C 1
ATOM 570 O O . LEU A 1 72 ? -13.525 -6.340 -1.035 1.00 91.56 72 LEU A O 1
ATOM 574 N N . ASP A 1 73 ? -12.439 -5.363 -2.743 1.00 89.12 73 ASP A N 1
ATOM 575 C CA . ASP A 1 73 ? -12.880 -6.301 -3.770 1.00 89.12 73 ASP A CA 1
ATOM 576 C C . ASP A 1 73 ? -11.745 -6.621 -4.766 1.00 89.12 73 ASP A C 1
ATOM 578 O O . ASP A 1 73 ? -10.830 -5.811 -4.941 1.00 89.12 73 ASP A O 1
ATOM 582 N N . PRO A 1 74 ? -11.790 -7.775 -5.463 1.00 87.31 74 PRO A N 1
ATOM 583 C CA . PRO A 1 74 ? -10.747 -8.158 -6.415 1.00 87.31 74 PRO A CA 1
ATOM 584 C C . PRO A 1 74 ? -10.551 -7.205 -7.603 1.00 87.31 74 PRO A C 1
ATOM 586 O O . PRO A 1 74 ? -9.476 -7.224 -8.200 1.00 87.31 74 PRO A O 1
ATOM 589 N N . ASN A 1 75 ? -11.551 -6.401 -7.970 1.00 85.94 75 ASN A N 1
ATOM 590 C CA . ASN A 1 75 ? -11.489 -5.428 -9.064 1.00 85.94 75 ASN A CA 1
ATOM 591 C C . ASN A 1 75 ? -11.031 -4.036 -8.593 1.00 85.94 75 ASN A C 1
ATOM 593 O O . ASN A 1 75 ? -10.871 -3.147 -9.427 1.00 85.94 75 ASN A O 1
ATOM 597 N N . LEU A 1 76 ? -10.820 -3.836 -7.284 1.00 85.00 76 LEU A N 1
ATOM 598 C CA . LEU A 1 76 ? -10.411 -2.567 -6.663 1.00 85.00 76 LEU A CA 1
ATOM 599 C C . LEU A 1 76 ? -11.358 -1.397 -6.984 1.00 85.00 76 LEU A C 1
ATOM 601 O O . LEU A 1 76 ? -10.948 -0.226 -6.983 1.00 85.00 76 LEU A O 1
ATOM 605 N N . ASN A 1 77 ? -12.621 -1.706 -7.293 1.00 81.12 77 ASN A N 1
ATOM 606 C CA . ASN A 1 77 ? -13.609 -0.693 -7.636 1.00 81.12 77 ASN A CA 1
ATOM 607 C C . ASN A 1 77 ? -14.165 -0.010 -6.378 1.00 81.12 77 ASN A C 1
ATOM 609 O O . ASN A 1 77 ? -14.549 1.160 -6.469 1.00 81.12 77 ASN A O 1
ATOM 613 N N . GLY A 1 78 ? -14.126 -0.703 -5.234 1.00 79.31 78 GLY A N 1
ATOM 614 C CA . GLY A 1 78 ? -14.455 -0.251 -3.891 1.00 79.31 78 GLY A CA 1
ATOM 615 C C . GLY A 1 78 ? -15.669 0.651 -3.852 1.00 79.31 78 GLY A C 1
ATOM 616 O O . GLY A 1 78 ? -15.537 1.831 -3.545 1.00 79.31 78 GLY A O 1
ATOM 617 N N . SER A 1 79 ? -16.836 0.131 -4.231 1.00 87.81 79 SER A N 1
ATOM 618 C CA . SER A 1 79 ? -18.066 0.924 -4.246 1.00 87.81 79 SER A CA 1
ATOM 619 C C . SER A 1 79 ? -19.237 0.293 -3.490 1.00 87.81 79 SER A C 1
ATOM 621 O O . SER A 1 79 ? -19.362 -0.924 -3.372 1.00 87.81 79 SER A O 1
ATOM 623 N N . PHE A 1 80 ? -20.102 1.162 -2.977 1.00 85.69 80 PHE A N 1
ATOM 624 C CA . PHE A 1 80 ? -21.361 0.868 -2.311 1.00 85.69 80 PHE A CA 1
ATOM 625 C C . PHE A 1 80 ? -22.512 1.392 -3.158 1.00 85.69 80 PHE A C 1
ATOM 627 O O . PHE A 1 80 ? -22.586 2.590 -3.434 1.00 85.69 80 PHE A O 1
ATOM 634 N N . SER A 1 81 ? -23.446 0.524 -3.529 1.00 87.31 81 SER A N 1
ATOM 635 C CA . SER A 1 81 ? -24.656 0.941 -4.236 1.00 87.31 81 SER A CA 1
ATOM 636 C C . SER A 1 81 ? -25.721 1.429 -3.247 1.00 87.31 81 SER A C 1
ATOM 638 O O . SER A 1 81 ? -26.159 0.694 -2.364 1.00 87.31 81 SER A O 1
ATOM 640 N N . VAL A 1 82 ? -26.176 2.667 -3.428 1.00 84.12 82 VAL A N 1
ATOM 641 C CA . VAL A 1 82 ? -27.276 3.302 -2.692 1.00 84.12 82 VAL A CA 1
ATOM 642 C C . VAL A 1 82 ? -28.514 3.332 -3.599 1.00 84.12 82 VAL A C 1
ATOM 644 O O . VAL A 1 82 ? -28.526 4.066 -4.593 1.00 84.12 82 VAL A O 1
ATOM 647 N N . PRO A 1 83 ? -29.568 2.548 -3.300 1.00 79.81 83 PRO A N 1
ATOM 648 C CA . PRO A 1 83 ? -30.744 2.442 -4.164 1.00 79.81 83 PRO A CA 1
ATOM 649 C C . PRO A 1 83 ? -31.559 3.741 -4.283 1.00 79.81 83 PRO A C 1
ATOM 651 O O . PRO A 1 83 ? -31.657 4.523 -3.341 1.00 79.81 83 PRO A O 1
ATOM 654 N N . LEU A 1 84 ? -32.239 3.909 -5.425 1.00 71.06 84 LEU A N 1
ATOM 655 C CA . LEU A 1 84 ? -33.085 5.068 -5.771 1.00 71.06 84 LEU A CA 1
ATOM 656 C C . LEU A 1 84 ? -34.178 5.409 -4.742 1.00 71.06 84 LEU A C 1
ATOM 658 O O . LEU A 1 84 ? -34.504 6.580 -4.575 1.00 71.06 84 LEU A O 1
ATOM 662 N N . ALA A 1 85 ? -34.732 4.417 -4.042 1.00 60.50 85 ALA A N 1
ATOM 663 C CA . ALA A 1 85 ? -35.808 4.620 -3.068 1.00 60.50 85 ALA A CA 1
ATOM 664 C C . ALA A 1 85 ? -35.328 5.131 -1.692 1.00 60.50 85 ALA A C 1
ATOM 666 O O . ALA A 1 85 ? -36.155 5.405 -0.827 1.00 60.50 85 ALA A O 1
ATOM 667 N N . ASN A 1 86 ? -34.012 5.264 -1.487 1.00 64.69 86 ASN A N 1
ATOM 668 C CA . ASN A 1 86 ? -33.409 5.299 -0.154 1.00 64.69 86 ASN A CA 1
ATOM 669 C C . ASN A 1 86 ? -32.652 6.604 0.155 1.00 64.69 86 ASN A C 1
ATOM 671 O O . ASN A 1 86 ? -31.753 6.609 0.997 1.00 64.69 86 ASN A O 1
ATOM 675 N N . ALA A 1 87 ? -32.993 7.723 -0.498 1.00 64.38 87 ALA A N 1
ATOM 676 C CA . ALA A 1 87 ? -32.443 9.024 -0.114 1.00 64.38 87 ALA A CA 1
ATOM 677 C C . ALA A 1 87 ? -32.793 9.318 1.360 1.00 64.38 87 ALA A C 1
ATOM 679 O O . ALA A 1 87 ? -33.963 9.320 1.744 1.00 64.38 87 ALA A O 1
ATOM 680 N N . ASN A 1 88 ? -31.771 9.567 2.178 1.00 71.19 88 ASN A N 1
ATOM 681 C CA . ASN A 1 88 ? -31.801 9.742 3.636 1.00 71.19 88 ASN A CA 1
ATOM 682 C C . ASN A 1 88 ? -32.036 8.467 4.470 1.00 71.19 88 ASN A C 1
ATOM 684 O O . ASN A 1 88 ? -32.314 8.567 5.666 1.00 71.19 88 ASN A O 1
ATOM 688 N N . GLN A 1 89 ? -31.906 7.270 3.885 1.00 78.69 89 GLN A N 1
ATOM 689 C CA . GLN A 1 89 ? -31.849 6.034 4.666 1.00 78.69 89 GLN A CA 1
ATOM 690 C C . GLN A 1 89 ? -30.436 5.806 5.214 1.00 78.69 89 GLN A C 1
ATOM 692 O O . GLN A 1 89 ? -29.444 5.948 4.498 1.00 78.69 89 GLN A O 1
ATOM 697 N N . VAL A 1 90 ? -30.362 5.381 6.476 1.00 87.00 90 VAL A N 1
ATOM 698 C CA . VAL A 1 90 ? -29.130 4.877 7.087 1.00 87.00 90 VAL A CA 1
ATOM 699 C C . VAL A 1 90 ? -28.883 3.448 6.601 1.00 87.00 90 VAL A C 1
ATOM 701 O O . VAL A 1 90 ? -29.642 2.532 6.922 1.00 87.00 90 VAL A O 1
ATOM 704 N N . LEU A 1 91 ? -27.822 3.255 5.825 1.00 90.38 91 LEU A N 1
ATOM 705 C CA . LEU A 1 91 ? -27.306 1.947 5.438 1.00 90.38 91 LEU A CA 1
ATOM 706 C C . LEU A 1 91 ? -26.338 1.446 6.507 1.00 90.38 91 LEU A C 1
ATOM 708 O O . LEU A 1 91 ? -25.467 2.195 6.946 1.00 90.38 91 LEU A O 1
ATOM 712 N N . SER A 1 92 ? -26.474 0.182 6.904 1.00 92.19 92 SER A N 1
ATOM 713 C CA . SER A 1 92 ? -25.450 -0.507 7.690 1.00 92.19 92 SER A CA 1
ATOM 714 C C . SER A 1 92 ? -24.335 -0.962 6.750 1.00 92.19 92 SER A C 1
ATOM 716 O O . SER A 1 92 ? -24.611 -1.539 5.700 1.00 92.19 92 SER A O 1
ATOM 718 N N . ILE A 1 93 ? -23.095 -0.646 7.112 1.00 91.88 93 ILE A N 1
ATOM 719 C CA . ILE A 1 93 ? -21.894 -0.906 6.319 1.00 91.88 93 ILE A CA 1
ATOM 720 C C . ILE A 1 93 ? -21.034 -1.959 7.032 1.00 91.88 93 ILE A C 1
ATOM 722 O O . ILE A 1 93 ? -20.834 -3.041 6.494 1.00 91.88 93 ILE A O 1
ATOM 726 N N . GLY A 1 94 ? -20.567 -1.665 8.250 1.00 93.44 94 GLY A N 1
ATOM 727 C CA . GLY A 1 94 ? -19.880 -2.624 9.124 1.00 93.44 94 GLY A CA 1
ATOM 728 C C . GLY A 1 94 ? -18.516 -3.102 8.617 1.00 93.44 94 GLY A C 1
ATOM 729 O O . GLY A 1 94 ? -18.265 -4.303 8.624 1.00 93.44 94 GLY A O 1
ATOM 730 N N . ILE A 1 95 ? -17.646 -2.189 8.173 1.00 94.31 95 ILE A N 1
ATOM 731 C CA . ILE A 1 95 ? -16.306 -2.538 7.664 1.00 94.31 95 ILE A CA 1
ATOM 732 C C . ILE A 1 95 ? -15.186 -1.868 8.456 1.00 94.31 95 ILE A C 1
ATOM 734 O O . ILE A 1 95 ? -15.286 -0.697 8.824 1.00 94.31 95 ILE A O 1
ATOM 738 N N . ASP A 1 96 ? -14.089 -2.586 8.667 1.00 96.00 96 ASP A N 1
ATOM 739 C CA . ASP A 1 96 ? -12.902 -2.045 9.325 1.00 96.00 96 ASP A CA 1
ATOM 740 C C . ASP A 1 96 ? -12.065 -1.269 8.307 1.00 96.00 96 ASP A C 1
ATOM 742 O O . ASP A 1 96 ? -11.551 -1.834 7.339 1.00 96.00 96 ASP A O 1
ATOM 746 N N . VAL A 1 97 ? -11.951 0.043 8.514 1.00 95.62 97 VAL A N 1
ATOM 747 C CA . VAL A 1 97 ? -11.351 0.967 7.542 1.00 95.62 97 VAL A CA 1
ATOM 748 C C . VAL A 1 97 ? -9.936 1.401 7.901 1.00 95.62 97 VAL A C 1
ATOM 750 O O . VAL A 1 97 ? -9.195 1.830 7.024 1.00 95.62 97 VAL A O 1
ATOM 753 N N . ALA A 1 98 ? -9.545 1.286 9.170 1.00 95.25 98 ALA A N 1
ATOM 754 C CA . ALA A 1 98 ? -8.178 1.535 9.612 1.00 95.25 98 ALA A CA 1
ATOM 755 C C . ALA A 1 98 ? -7.876 0.791 10.915 1.00 95.25 98 ALA A C 1
ATOM 757 O O . ALA A 1 98 ? -8.752 0.633 11.768 1.00 95.25 98 ALA A O 1
ATOM 758 N N . THR A 1 99 ? -6.619 0.393 11.084 1.00 95.12 99 THR A N 1
ATOM 759 C CA . THR A 1 99 ? -6.076 -0.129 12.340 1.00 95.12 99 THR A CA 1
ATOM 760 C C . THR A 1 99 ? -4.927 0.752 12.807 1.00 95.12 99 THR A C 1
ATOM 762 O O . THR A 1 99 ? -4.204 1.305 11.975 1.00 95.12 99 THR A O 1
ATOM 765 N N . ARG A 1 100 ? -4.790 0.932 14.123 1.00 94.44 100 ARG A N 1
ATOM 766 C CA . ARG A 1 100 ? -3.651 1.600 14.762 1.00 94.44 100 ARG A CA 1
ATOM 767 C C . ARG A 1 100 ? -3.214 0.831 15.990 1.00 94.44 100 ARG A C 1
ATOM 769 O O . ARG A 1 100 ? -4.062 0.370 16.750 1.00 94.44 100 ARG A O 1
ATOM 776 N N . THR A 1 101 ? -1.917 0.748 16.211 1.00 93.56 101 THR A N 1
ATOM 777 C CA . THR A 1 101 ? -1.349 0.173 17.427 1.00 93.56 101 THR A CA 1
ATOM 778 C C . THR A 1 101 ? -0.783 1.263 18.329 1.00 93.56 101 THR A C 1
ATOM 780 O O . THR A 1 101 ? -0.557 2.406 17.921 1.00 93.56 101 THR A O 1
ATOM 783 N N . ALA A 1 102 ? -0.594 0.918 19.596 1.00 88.56 102 ALA A N 1
ATOM 784 C CA . ALA A 1 102 ? 0.188 1.704 20.533 1.00 88.56 102 ALA A CA 1
ATOM 785 C C . ALA A 1 102 ? 0.698 0.796 21.651 1.00 88.56 102 ALA A C 1
ATOM 787 O O . ALA A 1 102 ? -0.117 0.170 22.323 1.00 88.56 102 ALA A O 1
ATOM 788 N N . GLY A 1 103 ? 2.003 0.797 21.939 1.00 77.75 103 GLY A N 1
ATOM 789 C CA . GLY A 1 103 ? 2.521 0.110 23.133 1.00 77.75 103 GLY A CA 1
ATOM 790 C C . GLY A 1 103 ? 1.917 0.666 24.436 1.00 77.75 103 GLY A C 1
ATOM 791 O O . GLY A 1 103 ? 1.635 -0.041 25.385 1.00 77.75 103 GLY A O 1
ATOM 792 N N . THR A 1 104 ? 1.547 1.945 24.456 1.00 62.72 104 THR A N 1
ATOM 793 C CA . THR A 1 104 ? 1.073 2.716 25.621 1.00 62.72 104 THR A CA 1
ATOM 794 C C . THR A 1 104 ? 1.981 2.754 26.849 1.00 62.72 104 THR A C 1
ATOM 796 O O . THR A 1 104 ? 2.003 1.883 27.707 1.00 62.72 104 THR A O 1
ATOM 799 N N . ASN A 1 105 ? 2.554 3.942 27.019 1.00 52.69 105 ASN A N 1
ATOM 800 C CA . ASN A 1 105 ? 3.228 4.482 28.190 1.00 52.69 105 ASN A CA 1
ATOM 801 C C . ASN A 1 105 ? 2.254 4.684 29.387 1.00 52.69 105 ASN A C 1
ATOM 803 O O . ASN A 1 105 ? 2.023 5.806 29.842 1.00 52.69 105 ASN A O 1
ATOM 807 N N . ILE A 1 106 ? 1.625 3.610 29.894 1.00 47.78 106 ILE A N 1
ATOM 808 C CA . ILE A 1 106 ? 0.657 3.647 31.021 1.00 47.78 106 ILE A CA 1
ATOM 809 C C . ILE A 1 106 ? 1.246 4.333 32.272 1.00 47.78 106 ILE A C 1
ATOM 811 O O . ILE A 1 106 ? 0.496 4.876 33.089 1.00 47.78 106 ILE A O 1
ATOM 815 N N . LEU A 1 107 ? 2.576 4.375 32.389 1.00 47.41 107 LEU A N 1
ATOM 816 C CA . LEU A 1 107 ? 3.309 5.047 33.463 1.00 47.41 107 LEU A CA 1
ATOM 817 C C . LEU A 1 107 ? 3.109 6.562 33.521 1.00 47.41 107 LEU A C 1
ATOM 819 O O . LEU A 1 107 ? 3.167 7.125 34.613 1.00 47.41 107 LEU A O 1
ATOM 823 N N . GLU A 1 108 ? 2.881 7.235 32.390 1.00 48.00 108 GLU A N 1
ATOM 824 C CA . GLU A 1 108 ? 2.814 8.702 32.376 1.00 48.00 108 GLU A CA 1
ATOM 825 C C . GLU A 1 108 ? 1.406 9.227 32.693 1.00 48.00 108 GLU A C 1
ATOM 827 O O . GLU A 1 108 ? 1.274 10.272 33.332 1.00 48.00 108 GLU A O 1
ATOM 832 N N . ALA A 1 109 ? 0.355 8.481 32.323 1.00 54.19 109 ALA A N 1
ATOM 833 C CA . ALA A 1 109 ? -1.009 8.633 32.836 1.00 54.19 109 ALA A CA 1
ATOM 834 C C . ALA A 1 109 ? -1.919 7.504 32.317 1.00 54.19 109 ALA A C 1
ATOM 836 O O . ALA A 1 109 ? -2.172 7.421 31.118 1.00 54.19 109 ALA A O 1
ATOM 837 N N . ALA A 1 110 ? -2.580 6.745 33.200 1.00 55.78 110 ALA A N 1
ATOM 838 C CA . ALA A 1 110 ? -3.647 5.793 32.823 1.00 55.78 110 ALA A CA 1
ATOM 839 C C . ALA A 1 110 ? -4.809 6.437 32.013 1.00 55.78 110 ALA A C 1
ATOM 841 O O . ALA A 1 110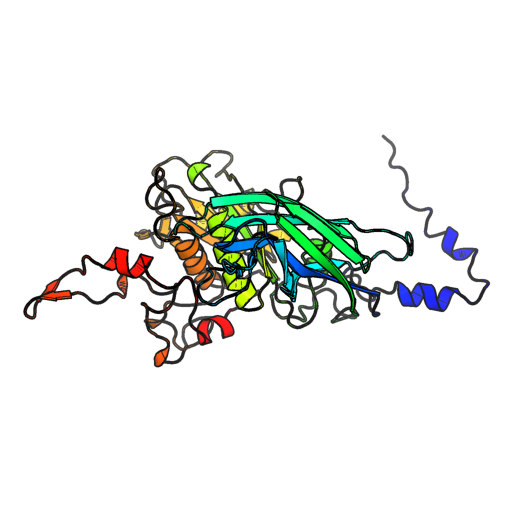 ? -5.625 5.761 31.377 1.00 55.78 110 ALA A O 1
ATOM 842 N N . ASN A 1 111 ? -4.872 7.773 32.010 1.00 62.84 111 ASN A N 1
ATOM 843 C CA . ASN A 1 111 ? -5.823 8.585 31.258 1.00 62.84 111 ASN A CA 1
ATOM 844 C C . ASN A 1 111 ? -5.231 9.281 30.022 1.00 62.84 111 ASN A C 1
ATOM 846 O O . ASN A 1 111 ? -5.935 10.084 29.409 1.00 62.84 111 ASN A O 1
ATOM 850 N N . GLN A 1 112 ? -3.987 8.991 29.625 1.00 75.00 112 GLN A N 1
ATOM 851 C CA . GLN A 1 112 ? -3.408 9.580 28.422 1.00 75.00 112 GLN A CA 1
ATOM 852 C C . GLN A 1 112 ? -4.261 9.207 27.208 1.00 75.00 112 GLN A C 1
ATOM 854 O O . GLN A 1 112 ? -4.581 8.040 26.961 1.00 75.00 112 GLN A O 1
ATOM 859 N N . ARG A 1 113 ? -4.686 10.242 26.487 1.00 85.25 113 ARG A N 1
ATOM 860 C CA . ARG A 1 113 ? -5.496 10.126 25.283 1.00 85.25 113 ARG A CA 1
ATOM 861 C C . ARG A 1 113 ? -4.574 10.317 24.091 1.00 85.25 113 ARG A C 1
ATOM 863 O O . ARG A 1 113 ? -4.119 11.431 23.849 1.00 85.25 113 ARG A O 1
ATOM 870 N N . LEU A 1 114 ? -4.301 9.231 23.377 1.00 87.75 114 LEU A N 1
ATOM 871 C CA . LEU A 1 114 ? -3.580 9.276 22.109 1.00 87.75 114 LEU A CA 1
ATOM 872 C C . LEU A 1 114 ? -4.582 9.590 21.002 1.00 87.75 114 LEU A C 1
ATOM 874 O O . LEU A 1 114 ? -5.671 9.010 20.978 1.00 87.75 114 LEU A O 1
ATOM 878 N N . GLY A 1 115 ? -4.242 10.556 20.152 1.00 90.44 115 GLY A N 1
ATOM 879 C CA . GLY A 1 115 ? -5.061 10.981 19.024 1.00 90.44 115 GLY A CA 1
ATOM 880 C C . GLY A 1 115 ? -4.509 10.441 17.716 1.00 90.44 115 GLY A C 1
ATOM 881 O O . GLY A 1 115 ? -3.322 10.578 17.456 1.00 90.44 115 GLY A O 1
ATOM 882 N N . PHE A 1 116 ? -5.393 9.887 16.897 1.00 92.81 116 PHE A N 1
ATOM 883 C CA . PHE A 1 116 ? -5.115 9.343 15.577 1.00 92.81 116 PHE A CA 1
ATOM 884 C C . PHE A 1 116 ? -5.964 10.068 14.545 1.00 92.81 116 PHE A C 1
ATOM 886 O O . PHE A 1 116 ? -7.012 10.636 14.864 1.00 92.81 116 PHE A O 1
ATOM 893 N N . ALA A 1 117 ? -5.509 10.049 13.300 1.00 92.69 117 ALA A N 1
ATOM 894 C CA . ALA A 1 117 ? -6.181 10.717 12.205 1.00 92.69 117 ALA A CA 1
ATOM 895 C C . ALA A 1 117 ? -5.991 9.915 10.920 1.00 92.69 117 ALA A C 1
ATOM 897 O O . ALA A 1 117 ? -4.871 9.501 10.623 1.00 92.69 117 ALA A O 1
ATOM 898 N N . VAL A 1 118 ? -7.073 9.726 10.164 1.00 93.75 118 VAL A N 1
ATOM 899 C CA . VAL A 1 118 ? -7.030 9.125 8.824 1.00 93.75 118 VAL A CA 1
ATOM 900 C C . VAL A 1 118 ? -7.717 10.034 7.809 1.00 93.75 118 VAL A C 1
ATOM 902 O O . VAL A 1 118 ? -8.785 10.580 8.109 1.00 93.75 118 VAL A O 1
ATOM 905 N N . PRO A 1 119 ? -7.141 10.230 6.612 1.00 94.38 119 PRO A N 1
ATOM 906 C CA . PRO A 1 119 ? -7.833 10.929 5.541 1.00 94.38 119 PRO A CA 1
ATOM 907 C C . PRO A 1 119 ? -9.029 10.097 5.065 1.00 94.38 119 PRO A C 1
ATOM 909 O O . PRO A 1 119 ? -8.942 8.877 4.942 1.00 94.38 119 PRO A O 1
ATOM 912 N N . LEU A 1 120 ? -10.140 10.773 4.781 1.00 96.12 120 LEU A N 1
ATOM 913 C CA . LEU A 1 120 ? -11.349 10.213 4.190 1.00 96.12 120 LEU A CA 1
ATOM 914 C C . LEU A 1 120 ? -11.714 11.017 2.942 1.00 96.12 120 LEU A C 1
ATOM 916 O O . LEU A 1 120 ? -11.830 12.243 2.988 1.00 96.12 120 LEU A O 1
ATOM 920 N N . ARG A 1 121 ? -11.986 10.317 1.847 1.00 95.69 121 ARG A N 1
ATOM 921 C CA . ARG A 1 121 ? -12.499 10.880 0.599 1.00 95.69 121 ARG A CA 1
ATOM 922 C C . ARG A 1 121 ? -13.695 10.067 0.127 1.00 95.69 121 ARG A C 1
ATOM 924 O O . ARG A 1 121 ? -13.685 8.842 0.210 1.00 95.69 121 ARG A O 1
ATOM 931 N N . ILE A 1 122 ? -14.727 10.760 -0.342 1.00 94.81 122 ILE A N 1
ATOM 932 C CA . ILE A 1 122 ? -15.943 10.147 -0.873 1.00 94.81 122 ILE A CA 1
ATOM 933 C C . ILE A 1 122 ? -16.108 10.571 -2.325 1.00 94.81 122 ILE A C 1
ATOM 935 O O . ILE A 1 122 ? -16.056 11.762 -2.646 1.00 94.81 122 ILE A O 1
ATOM 939 N N . GLU A 1 123 ? -16.345 9.594 -3.189 1.00 94.12 123 GLU A N 1
ATOM 940 C CA . GLU A 1 123 ? -16.669 9.796 -4.598 1.00 94.12 123 GLU A CA 1
ATOM 941 C C . GLU A 1 123 ? -18.049 9.215 -4.903 1.00 94.12 123 GLU A C 1
ATOM 943 O O . GLU A 1 123 ? -18.452 8.215 -4.313 1.00 94.12 123 GLU A O 1
ATOM 948 N N . ASN A 1 124 ? -18.759 9.820 -5.850 1.00 91.06 124 ASN A N 1
ATOM 949 C CA . ASN A 1 124 ? -19.958 9.266 -6.460 1.00 91.06 124 ASN A CA 1
ATOM 950 C C . ASN A 1 124 ? -19.618 8.821 -7.891 1.00 91.06 124 ASN A C 1
ATOM 952 O O . ASN A 1 124 ? -19.036 9.588 -8.656 1.00 91.06 124 ASN A O 1
ATOM 956 N N . LEU A 1 125 ? -19.967 7.585 -8.240 1.00 89.88 125 LEU A N 1
ATOM 957 C CA . LEU A 1 125 ? -19.618 6.925 -9.501 1.00 89.88 125 LEU A CA 1
ATOM 958 C C . LEU A 1 125 ? -20.800 6.843 -10.485 1.00 89.88 125 LEU A C 1
ATOM 960 O O . LEU A 1 125 ? -20.686 6.225 -11.540 1.00 89.88 125 LEU A O 1
ATOM 964 N N . SER A 1 126 ? -21.939 7.477 -10.181 1.00 81.25 126 SER A N 1
ATOM 965 C CA . SER A 1 126 ? -23.197 7.333 -10.944 1.00 81.25 126 SER A CA 1
ATOM 966 C C . SER A 1 126 ? -23.129 7.764 -12.416 1.00 81.25 126 SER A C 1
ATOM 968 O O . SER A 1 126 ? -23.991 7.382 -13.202 1.00 81.25 126 SER A O 1
ATOM 970 N N . THR A 1 127 ? -22.115 8.538 -12.809 1.00 77.06 127 THR A N 1
ATOM 971 C CA . THR A 1 127 ? -21.920 9.002 -14.196 1.00 77.06 127 THR A CA 1
ATOM 972 C C . THR A 1 127 ? -20.894 8.176 -14.978 1.00 77.06 127 THR A C 1
ATOM 974 O O . THR A 1 127 ? -20.535 8.539 -16.095 1.00 77.06 127 THR A O 1
ATOM 977 N N . GLY A 1 128 ? -20.382 7.087 -14.392 1.00 74.88 128 GLY A N 1
ATOM 978 C CA . GLY A 1 128 ? -19.256 6.318 -14.933 1.00 74.88 128 GLY A CA 1
ATOM 979 C C . GLY A 1 128 ? -17.891 6.986 -14.726 1.00 74.88 128 GLY A C 1
ATOM 980 O O . GLY A 1 128 ? -16.864 6.345 -14.930 1.00 74.88 128 GLY A O 1
ATOM 981 N N . LEU A 1 129 ? -17.865 8.245 -14.276 1.00 81.56 129 LEU A N 1
ATOM 982 C CA . LEU A 1 129 ? -16.668 8.945 -13.824 1.00 81.56 129 LEU A CA 1
ATOM 983 C C . LEU A 1 129 ? -16.760 9.217 -12.316 1.00 81.56 129 LEU A C 1
ATOM 985 O O . LEU A 1 129 ? -17.836 9.596 -11.841 1.00 81.56 129 LEU A O 1
ATOM 989 N N . PRO A 1 130 ? -15.656 9.069 -11.559 1.00 85.56 130 PRO A N 1
ATOM 990 C CA . PRO A 1 130 ? -15.628 9.464 -10.159 1.00 85.56 130 PRO A CA 1
ATOM 991 C C . PRO A 1 130 ? -15.822 10.974 -10.007 1.00 85.56 130 PRO A C 1
ATOM 993 O O . PRO A 1 130 ? -15.005 11.774 -10.464 1.00 85.56 130 PRO A O 1
ATOM 996 N N . ILE A 1 131 ? -16.905 11.368 -9.342 1.00 89.88 131 ILE A N 1
ATOM 997 C CA . ILE A 1 131 ? -17.185 12.754 -8.969 1.00 89.88 131 ILE A CA 1
ATOM 998 C C . ILE A 1 131 ? -16.911 12.898 -7.477 1.00 89.88 131 ILE A C 1
ATOM 1000 O O . ILE A 1 131 ? -17.538 12.225 -6.659 1.00 89.88 131 ILE A O 1
ATOM 1004 N N . ALA A 1 132 ? -15.986 13.783 -7.107 1.00 92.44 132 ALA A N 1
ATOM 1005 C CA . ALA A 1 132 ? -15.700 14.059 -5.705 1.00 92.44 132 ALA A CA 1
ATOM 1006 C C . ALA A 1 132 ? -16.950 14.611 -5.001 1.00 92.44 132 ALA A C 1
ATOM 1008 O O . ALA A 1 132 ? -17.482 15.653 -5.381 1.00 92.44 132 ALA A O 1
ATOM 1009 N N . VAL A 1 133 ? -17.397 13.915 -3.956 1.00 92.69 133 VAL A N 1
ATOM 1010 C CA . VAL A 1 133 ? -18.482 14.366 -3.073 1.00 92.69 133 VAL A CA 1
ATOM 1011 C C . VAL A 1 133 ? -17.911 15.250 -1.969 1.00 92.69 133 VAL A C 1
ATOM 1013 O O . VAL A 1 133 ? -18.467 16.296 -1.639 1.00 92.69 133 VAL A O 1
ATOM 1016 N N . GLY A 1 134 ? -16.775 14.841 -1.406 1.00 95.00 134 GLY A N 1
ATOM 1017 C CA . GLY A 1 134 ? -16.054 15.607 -0.402 1.00 95.00 134 GLY A CA 1
ATOM 1018 C C . GLY A 1 134 ? -14.889 14.828 0.197 1.00 95.00 134 GLY A C 1
ATOM 1019 O O . GLY A 1 134 ? -14.740 13.624 -0.015 1.00 95.00 134 GLY A O 1
ATOM 1020 N N . SER A 1 135 ? -14.069 15.528 0.971 1.00 96.06 135 SER A N 1
ATOM 1021 C CA . SER A 1 135 ? -12.956 14.955 1.725 1.00 96.06 135 SER A CA 1
ATOM 1022 C C . SER A 1 135 ? -12.871 15.581 3.111 1.00 96.06 135 SER A C 1
ATOM 1024 O O . SER A 1 135 ? -13.221 16.747 3.291 1.00 96.06 135 SER A O 1
ATOM 1026 N N . THR A 1 136 ? -12.394 14.817 4.086 1.00 96.56 136 THR A N 1
ATOM 1027 C CA . THR A 1 136 ? -12.140 15.276 5.455 1.00 96.56 136 THR A CA 1
ATOM 1028 C C . THR A 1 136 ? -11.053 14.419 6.105 1.00 96.56 136 THR A C 1
ATOM 1030 O O . THR A 1 136 ? -10.582 13.449 5.516 1.00 96.56 136 THR A O 1
ATOM 1033 N N . THR A 1 137 ? -10.695 14.740 7.342 1.00 96.00 137 THR A N 1
ATOM 1034 C CA . THR A 1 137 ? -9.867 13.888 8.197 1.00 96.00 137 THR A CA 1
ATOM 1035 C C . THR A 1 137 ? -10.718 13.358 9.342 1.00 96.00 137 THR A C 1
ATOM 1037 O O . THR A 1 137 ? -11.359 14.128 10.058 1.00 96.00 137 THR A O 1
ATOM 1040 N N . ILE A 1 138 ? -10.719 12.041 9.530 1.00 96.62 138 ILE A N 1
ATOM 1041 C CA . ILE A 1 138 ? -11.399 11.382 10.641 1.00 96.62 138 ILE A CA 1
ATOM 1042 C C . ILE A 1 138 ? -10.422 11.260 11.803 1.00 96.62 138 ILE A C 1
ATOM 1044 O O . ILE A 1 138 ? -9.491 10.458 11.768 1.00 96.62 138 ILE A O 1
ATOM 1048 N N . GLY A 1 139 ? -10.636 12.090 12.822 1.00 95.94 139 GLY A N 1
ATOM 1049 C CA . GLY A 1 139 ? -9.912 12.019 14.084 1.00 95.94 139 GLY A CA 1
ATOM 1050 C C . GLY A 1 139 ? -10.567 11.025 15.040 1.00 95.94 139 GLY A C 1
ATOM 1051 O O . GLY A 1 139 ? -11.778 11.068 15.244 1.00 95.94 139 GLY A O 1
ATOM 1052 N N . PHE A 1 140 ? -9.771 10.165 15.663 1.00 95.88 140 PHE A N 1
ATOM 1053 C CA . PHE A 1 140 ? -10.221 9.250 16.709 1.00 95.88 140 PHE A CA 1
ATOM 1054 C C . PHE A 1 140 ? -9.147 9.100 17.782 1.00 95.88 140 PHE A C 1
ATOM 1056 O O . PHE A 1 140 ? -8.055 9.646 17.660 1.00 95.88 140 PHE A O 1
ATOM 1063 N N . THR A 1 141 ? -9.460 8.428 18.886 1.00 94.56 141 THR A N 1
ATOM 1064 C CA . THR A 1 141 ? -8.515 8.286 20.001 1.00 94.56 141 THR A CA 1
ATOM 1065 C C . THR A 1 141 ? -8.425 6.853 20.471 1.00 94.56 141 THR A C 1
ATOM 1067 O O . THR A 1 141 ? -9.263 6.043 20.092 1.00 94.56 141 THR A O 1
ATOM 1070 N N . ASN A 1 142 ? -7.466 6.546 21.342 1.00 92.31 142 ASN A N 1
ATOM 1071 C CA . ASN A 1 142 ? -7.312 5.215 21.929 1.00 92.31 142 ASN A CA 1
ATOM 1072 C C . ASN A 1 142 ? -8.405 4.836 22.956 1.00 92.31 142 ASN A C 1
ATOM 1074 O O . ASN A 1 142 ? -8.116 4.351 24.053 1.00 92.31 142 ASN A O 1
ATOM 1078 N N . ARG A 1 143 ? -9.672 5.117 22.647 1.00 92.38 143 ARG A N 1
ATOM 1079 C CA . ARG A 1 143 ? -10.840 4.902 23.503 1.00 92.38 143 ARG A CA 1
ATOM 1080 C C . ARG A 1 143 ? -11.977 4.342 22.668 1.00 92.38 143 ARG A C 1
ATOM 1082 O O . ARG A 1 143 ? -12.275 4.885 21.603 1.00 92.38 143 ARG A O 1
ATOM 1089 N N . ASP A 1 144 ? -12.643 3.333 23.218 1.00 95.62 144 ASP A N 1
ATOM 1090 C CA . ASP A 1 144 ? -13.903 2.841 22.677 1.00 95.62 144 ASP A CA 1
ATOM 1091 C C . ASP A 1 144 ? -14.883 4.003 22.565 1.00 95.62 144 ASP A C 1
ATOM 1093 O O . ASP A 1 144 ? -15.114 4.746 23.525 1.00 95.62 144 ASP A O 1
ATOM 1097 N N . SER A 1 145 ? -15.389 4.226 21.361 1.00 97.38 145 SER A N 1
ATOM 1098 C CA . SER A 1 145 ? -16.265 5.356 21.085 1.00 97.38 145 SER A CA 1
ATOM 1099 C C . SER A 1 145 ? -17.065 5.124 19.818 1.00 97.38 145 SER A C 1
ATOM 1101 O O . SER A 1 145 ? -16.653 4.387 18.927 1.00 97.38 145 SER A O 1
ATOM 1103 N N . THR A 1 146 ? -18.211 5.784 19.740 1.00 98.25 146 THR A N 1
ATOM 1104 C CA . THR A 1 146 ? -18.993 5.919 18.517 1.00 98.25 146 THR A CA 1
ATOM 1105 C C . THR A 1 146 ? -19.171 7.398 18.230 1.00 98.25 146 THR A C 1
ATOM 1107 O O . THR A 1 146 ? -19.318 8.214 19.144 1.00 98.25 146 THR A O 1
ATOM 1110 N N . PHE A 1 147 ? -19.092 7.770 16.961 1.00 98.19 147 PHE A N 1
ATOM 1111 C CA . PHE A 1 147 ? -19.252 9.154 16.535 1.00 98.19 147 PHE A CA 1
ATOM 1112 C C . PHE A 1 147 ? -19.719 9.217 15.084 1.00 98.19 147 PHE A C 1
ATOM 1114 O O . PHE A 1 147 ? -19.774 8.207 14.383 1.00 98.19 147 PHE A O 1
ATOM 1121 N N . SER A 1 148 ? -20.067 10.415 14.624 1.00 97.56 148 SER A N 1
ATOM 1122 C CA . SER A 1 148 ? -20.447 10.634 13.233 1.00 97.56 148 SER A CA 1
ATOM 1123 C C . SER A 1 148 ? -19.630 11.747 12.601 1.00 97.56 148 SER A C 1
ATOM 1125 O O . SER A 1 148 ? -19.236 12.698 13.274 1.00 97.56 148 SER A O 1
ATOM 1127 N N . ALA A 1 149 ? -19.406 11.638 11.296 1.00 96.69 149 ALA A N 1
ATOM 1128 C CA . ALA A 1 149 ? -18.807 12.688 10.485 1.00 96.69 149 ALA A CA 1
ATOM 1129 C C . ALA A 1 149 ? -19.732 13.036 9.319 1.00 96.69 149 ALA A C 1
ATOM 1131 O O . ALA A 1 149 ? -20.384 12.160 8.753 1.00 96.69 149 ALA A O 1
ATOM 1132 N N . VAL A 1 150 ? -19.779 14.317 8.953 1.00 96.12 150 VAL A N 1
ATOM 1133 C CA . VAL A 1 150 ? -20.542 14.789 7.794 1.00 96.12 150 VAL A CA 1
ATOM 1134 C C . VAL A 1 150 ? -19.572 15.207 6.697 1.00 96.12 150 VAL A C 1
ATOM 1136 O O . VAL A 1 150 ? -18.702 16.044 6.929 1.00 96.12 150 VAL A O 1
ATOM 1139 N N . VAL A 1 151 ? -19.724 14.636 5.502 1.00 95.81 151 VAL A N 1
ATOM 1140 C CA . VAL A 1 151 ? -18.854 14.889 4.345 1.00 95.81 151 VAL A CA 1
ATOM 1141 C C . VAL A 1 151 ? -19.718 15.037 3.102 1.00 95.81 151 VAL A C 1
ATOM 1143 O O . VAL A 1 151 ? -20.431 14.111 2.731 1.00 95.81 151 VAL A O 1
ATOM 1146 N N . GLY A 1 152 ? -19.697 16.212 2.469 1.00 92.69 152 GLY A N 1
ATOM 1147 C CA . GLY A 1 152 ? -20.465 16.460 1.239 1.00 92.69 152 GLY A CA 1
ATOM 1148 C C . GLY A 1 152 ? -21.975 16.192 1.365 1.00 92.69 152 GLY A C 1
ATOM 1149 O O . GLY A 1 152 ? -22.610 15.761 0.409 1.00 92.69 152 GLY A O 1
ATOM 1150 N N . GLY A 1 153 ? -22.553 16.403 2.554 1.00 91.62 153 GLY A N 1
ATOM 1151 C CA . GLY A 1 153 ? -23.969 16.125 2.830 1.00 91.62 153 GLY A CA 1
ATOM 1152 C C . GLY A 1 153 ? -24.300 14.661 3.149 1.00 91.62 153 GLY A C 1
ATOM 1153 O O . GLY A 1 153 ? -25.470 14.350 3.349 1.00 91.62 153 GLY A O 1
ATOM 1154 N N . ILE A 1 154 ? -23.299 13.780 3.235 1.00 93.31 154 ILE A N 1
ATOM 1155 C CA . ILE A 1 154 ? -23.433 12.393 3.704 1.00 93.31 154 ILE A CA 1
ATOM 1156 C C . ILE A 1 154 ? -23.041 12.338 5.179 1.00 93.31 154 ILE A C 1
ATOM 1158 O O . ILE A 1 154 ? -22.002 12.879 5.558 1.00 93.31 154 ILE A O 1
ATOM 1162 N N . THR A 1 155 ? -23.842 11.678 6.014 1.00 95.94 155 THR A N 1
ATOM 1163 C CA . THR A 1 155 ? -23.499 11.415 7.421 1.00 95.94 155 THR A CA 1
ATOM 1164 C C . THR A 1 155 ? -23.000 9.986 7.567 1.00 95.94 155 THR A C 1
ATOM 1166 O O . THR A 1 155 ? -23.732 9.054 7.261 1.00 95.94 155 THR A O 1
ATOM 1169 N N . LEU A 1 156 ? -21.778 9.804 8.053 1.00 96.75 156 LEU A N 1
ATOM 1170 C CA . LEU A 1 156 ? -21.171 8.497 8.299 1.00 96.75 156 LEU A CA 1
ATOM 1171 C C . LEU A 1 156 ? -21.078 8.230 9.796 1.00 96.75 156 LEU A C 1
ATOM 1173 O O . LEU A 1 156 ? -20.661 9.114 10.542 1.00 96.75 156 LEU A O 1
ATOM 1177 N N . GLY A 1 157 ? -21.450 7.026 10.224 1.00 97.81 157 GLY A N 1
ATOM 1178 C CA . GLY A 1 157 ? -21.285 6.541 11.591 1.00 97.81 157 GLY A CA 1
ATOM 1179 C C . GLY A 1 157 ? -20.034 5.681 11.721 1.00 97.81 157 GLY A C 1
ATOM 1180 O O . GLY A 1 157 ? -19.849 4.738 10.951 1.00 97.81 157 GLY A O 1
ATOM 1181 N N . PHE A 1 158 ? -19.199 5.997 12.706 1.00 98.50 158 PHE A N 1
ATOM 1182 C CA . PHE A 1 158 ? -17.961 5.292 13.007 1.00 98.50 158 PHE A CA 1
ATOM 1183 C C . PHE A 1 158 ? -17.982 4.713 14.419 1.00 98.50 158 PHE A C 1
ATOM 1185 O O . PHE A 1 158 ? -18.480 5.353 15.349 1.00 98.50 158 PHE A O 1
ATOM 1192 N N . ARG A 1 159 ? -17.337 3.555 14.581 1.00 98.50 159 ARG A N 1
ATOM 1193 C CA . ARG A 1 159 ? -16.978 2.967 15.874 1.00 98.50 159 ARG A CA 1
ATOM 1194 C C . ARG A 1 159 ? -15.473 2.801 15.964 1.00 98.50 159 ARG A C 1
ATOM 1196 O O . ARG A 1 159 ? -14.837 2.327 15.031 1.00 98.50 159 ARG A O 1
ATOM 1203 N N . VAL A 1 160 ? -14.917 3.149 17.113 1.00 98.31 160 VAL A N 1
ATOM 1204 C CA . VAL A 1 160 ? -13.572 2.755 17.520 1.00 98.31 160 VAL A CA 1
ATOM 1205 C C . VAL A 1 160 ? -13.727 1.614 18.503 1.00 98.31 160 VAL A C 1
ATOM 1207 O O . VAL A 1 160 ? -14.408 1.780 19.517 1.00 98.31 160 VAL A O 1
ATOM 1210 N N . SER A 1 161 ? -13.096 0.486 18.205 1.00 97.44 161 SER A N 1
ATOM 1211 C CA . SER A 1 161 ? -12.967 -0.633 19.136 1.00 97.44 161 SER A CA 1
ATOM 1212 C C . SER A 1 161 ? -11.511 -0.755 19.555 1.00 97.44 161 SER A C 1
ATOM 1214 O O . SER A 1 161 ? -10.622 -0.709 18.706 1.00 97.44 161 SER A O 1
ATOM 1216 N N . ARG A 1 162 ? -11.266 -0.896 20.854 1.00 94.62 162 ARG A N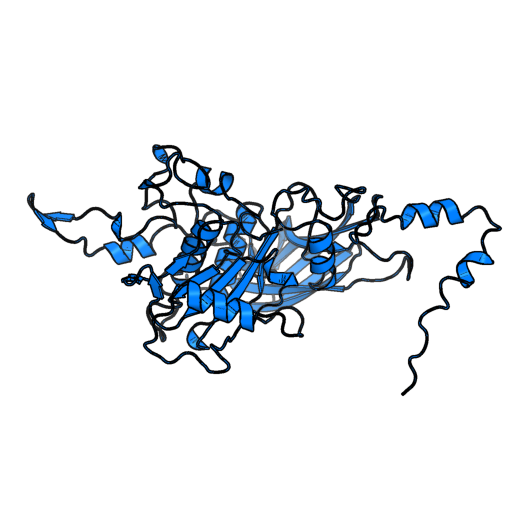 1
ATOM 1217 C CA . ARG A 1 162 ? -9.939 -1.082 21.424 1.00 94.62 162 ARG A CA 1
ATOM 1218 C C . ARG A 1 162 ? -9.823 -2.472 22.025 1.00 94.62 162 ARG A C 1
ATOM 1220 O O . ARG A 1 162 ? -10.569 -2.832 22.932 1.00 94.62 162 ARG A O 1
ATOM 1227 N N . THR A 1 163 ? -8.828 -3.212 21.568 1.00 94.06 163 THR A N 1
ATOM 1228 C CA . THR A 1 163 ? -8.408 -4.476 22.170 1.00 94.06 163 THR A CA 1
ATOM 1229 C C . THR A 1 163 ? -6.985 -4.344 22.698 1.00 94.06 163 THR A C 1
ATOM 1231 O O . THR A 1 163 ? -6.293 -3.362 22.418 1.00 94.06 163 THR A O 1
ATOM 1234 N N . PHE A 1 164 ? -6.569 -5.314 23.507 1.00 92.12 164 PHE A N 1
ATOM 1235 C CA . PHE A 1 164 ? -5.219 -5.380 24.049 1.00 92.12 164 PHE A CA 1
ATOM 1236 C C . PHE A 1 164 ? -4.502 -6.616 23.522 1.00 92.12 164 PHE A C 1
ATOM 1238 O O . PHE A 1 164 ? -5.155 -7.606 23.193 1.00 92.12 164 PHE A O 1
ATOM 1245 N N . PHE A 1 165 ? -3.181 -6.542 23.434 1.00 93.50 165 PHE A N 1
ATOM 1246 C CA . PHE A 1 165 ? -2.327 -7.665 23.073 1.00 93.50 165 PHE A CA 1
ATOM 1247 C C . PHE A 1 165 ? -1.032 -7.629 23.885 1.00 93.50 165 PHE A C 1
ATOM 1249 O O . PHE A 1 165 ? -0.610 -6.566 24.353 1.00 93.50 165 PHE A O 1
ATOM 1256 N N . ALA A 1 166 ? -0.460 -8.806 24.117 1.00 93.12 166 ALA A N 1
ATOM 1257 C CA . ALA A 1 166 ? 0.871 -8.956 24.684 1.00 93.12 166 ALA A CA 1
ATOM 1258 C C . ALA A 1 166 ? 1.916 -8.818 23.580 1.00 93.12 166 ALA A C 1
ATOM 1260 O O . ALA A 1 166 ? 1.605 -9.054 22.415 1.00 93.12 166 ALA A O 1
ATOM 1261 N N . ASP A 1 167 ? 3.122 -8.431 23.960 1.00 94.44 167 ASP A N 1
ATOM 1262 C CA . ASP A 1 167 ? 4.304 -8.588 23.124 1.00 94.44 167 ASP A CA 1
ATOM 1263 C C . ASP A 1 167 ? 4.374 -10.023 22.545 1.00 94.44 167 ASP A C 1
ATOM 1265 O O . ASP A 1 167 ? 4.283 -10.993 23.313 1.00 94.44 167 ASP A O 1
ATOM 1269 N N . PRO A 1 168 ? 4.436 -10.172 21.209 1.00 95.00 168 PRO A N 1
ATOM 1270 C CA . PRO A 1 168 ? 4.531 -11.470 20.553 1.00 95.00 168 PRO A CA 1
ATOM 1271 C C . PRO A 1 168 ? 5.777 -12.272 20.943 1.00 95.00 168 PRO A C 1
ATOM 1273 O O . PRO A 1 168 ? 5.669 -13.499 21.061 1.00 95.00 168 PRO A O 1
ATOM 1276 N N . ASN A 1 169 ? 6.919 -11.621 21.199 1.00 95.50 169 ASN A N 1
ATOM 1277 C CA . ASN A 1 169 ? 8.141 -12.295 21.618 1.00 95.50 169 ASN A CA 1
ATOM 1278 C C . ASN A 1 169 ? 8.901 -11.526 22.713 1.00 95.50 169 ASN A C 1
ATOM 1280 O O . ASN A 1 169 ? 9.960 -10.964 22.465 1.00 95.50 169 ASN A O 1
ATOM 1284 N N . PRO A 1 170 ? 8.490 -11.677 23.985 1.00 94.19 170 PRO A N 1
ATOM 1285 C CA . PRO A 1 170 ? 9.002 -10.870 25.094 1.00 94.19 170 PRO A CA 1
ATOM 1286 C C . PRO A 1 170 ? 10.428 -11.194 25.553 1.00 94.19 170 PRO A C 1
ATOM 1288 O O . PRO A 1 170 ? 10.802 -10.880 26.681 1.00 94.19 170 PRO A O 1
ATOM 1291 N N . ASN A 1 171 ? 11.208 -11.928 24.766 1.00 95.81 171 ASN A N 1
ATOM 1292 C CA . ASN A 1 171 ? 12.588 -12.265 25.106 1.00 95.81 171 ASN A CA 1
ATOM 1293 C C . ASN A 1 171 ? 13.567 -11.969 23.964 1.00 95.81 171 ASN A C 1
ATOM 1295 O O . ASN A 1 171 ? 14.743 -12.328 24.091 1.00 95.81 171 ASN A O 1
ATOM 1299 N N . ASP A 1 172 ? 13.110 -11.384 22.858 1.00 95.62 172 ASP A N 1
ATOM 1300 C CA . ASP A 1 172 ? 13.932 -11.118 21.685 1.00 95.62 172 ASP A CA 1
ATOM 1301 C C . ASP A 1 172 ? 13.408 -9.917 20.892 1.00 95.62 172 ASP A C 1
ATOM 1303 O O . ASP A 1 172 ? 12.672 -10.066 19.924 1.00 95.62 172 ASP A O 1
ATOM 1307 N N . ALA A 1 173 ? 13.925 -8.734 21.216 1.00 91.62 173 ALA A N 1
ATOM 1308 C CA . ALA A 1 173 ? 13.579 -7.483 20.545 1.00 91.62 173 ALA A CA 1
ATOM 1309 C C . ALA A 1 173 ? 13.818 -7.476 19.020 1.00 91.62 173 ALA A C 1
ATOM 1311 O O . ALA A 1 173 ? 13.333 -6.597 18.299 1.00 91.62 173 ALA A O 1
ATOM 1312 N N . ALA A 1 174 ? 14.649 -8.397 18.521 1.00 93.62 174 ALA A N 1
ATOM 1313 C CA . ALA A 1 174 ? 14.952 -8.549 17.102 1.00 93.62 174 ALA A CA 1
ATOM 1314 C C . ALA A 1 174 ? 14.078 -9.613 16.417 1.00 93.62 174 ALA A C 1
ATOM 1316 O O . ALA A 1 174 ? 14.325 -9.934 15.252 1.00 93.62 174 ALA A O 1
ATOM 1317 N N . ALA A 1 175 ? 13.086 -10.159 17.120 1.00 94.56 175 ALA A N 1
ATOM 1318 C CA . ALA A 1 175 ? 12.117 -11.075 16.555 1.00 94.56 175 ALA A CA 1
ATOM 1319 C C . ALA A 1 175 ? 11.256 -10.401 15.482 1.00 94.56 175 ALA A C 1
ATOM 1321 O O . ALA A 1 175 ? 11.129 -9.181 15.420 1.00 94.56 175 ALA A O 1
ATOM 1322 N N . ASP A 1 176 ? 10.696 -11.243 14.623 1.00 94.06 176 ASP A N 1
ATOM 1323 C CA . ASP A 1 176 ? 9.801 -10.906 13.517 1.00 94.06 176 ASP A CA 1
ATOM 1324 C C . ASP A 1 176 ? 8.695 -11.968 13.533 1.00 94.06 176 ASP A C 1
ATOM 1326 O O . ASP A 1 176 ? 8.739 -12.972 12.811 1.00 94.06 176 ASP A O 1
ATOM 1330 N N . SER A 1 177 ? 7.785 -11.842 14.504 1.00 94.25 177 SER A N 1
ATOM 1331 C CA . SER A 1 177 ? 6.775 -12.871 14.774 1.00 94.25 177 SER A CA 1
ATOM 1332 C C . SER A 1 177 ? 5.729 -13.002 13.666 1.00 94.25 177 SER A C 1
ATOM 1334 O O . SER A 1 177 ? 5.118 -14.066 13.532 1.00 94.25 177 SER A O 1
ATOM 1336 N N . ASP A 1 178 ? 5.498 -11.962 12.865 1.00 93.00 178 ASP A N 1
ATOM 1337 C CA . ASP A 1 178 ? 4.536 -11.988 11.763 1.00 93.00 178 ASP A CA 1
ATOM 1338 C C . AS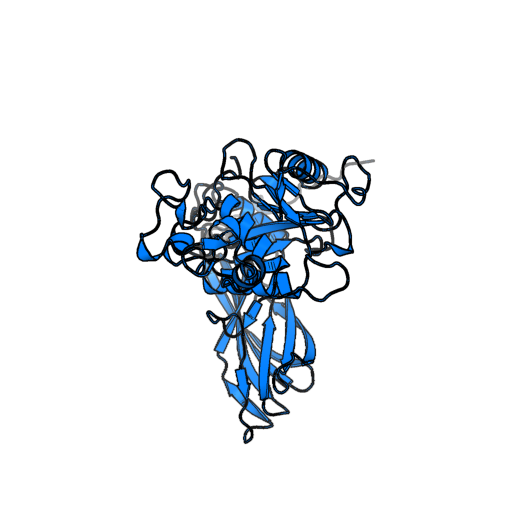P A 1 178 ? 5.175 -12.302 10.390 1.00 93.00 178 ASP A C 1
ATOM 1340 O O . ASP A 1 178 ? 4.457 -12.636 9.430 1.00 93.00 178 ASP A O 1
ATOM 1344 N N . GLY A 1 179 ? 6.511 -12.327 10.331 1.00 92.19 179 GLY A N 1
ATOM 1345 C CA . GLY A 1 179 ? 7.313 -12.801 9.210 1.00 92.19 179 GLY A CA 1
ATOM 1346 C C . GLY A 1 179 ? 7.297 -11.842 8.027 1.00 92.19 179 GLY A C 1
ATOM 1347 O O . GLY A 1 179 ? 7.268 -12.296 6.872 1.00 92.19 179 GLY A O 1
ATOM 1348 N N . ASP A 1 180 ? 7.223 -10.540 8.291 1.00 91.88 180 ASP A N 1
ATOM 1349 C CA . ASP A 1 180 ? 7.203 -9.493 7.274 1.00 91.88 180 ASP A CA 1
ATOM 1350 C C . ASP A 1 180 ? 8.587 -8.857 7.020 1.00 91.88 180 ASP A C 1
ATOM 1352 O O . ASP A 1 180 ? 8.777 -8.134 6.031 1.00 91.88 180 ASP A O 1
ATOM 1356 N N . GLY A 1 181 ? 9.577 -9.213 7.847 1.00 90.00 181 GLY A N 1
ATOM 1357 C CA . GLY A 1 181 ? 10.949 -8.726 7.793 1.00 90.00 181 GLY A CA 1
ATOM 1358 C C . GLY A 1 181 ? 11.214 -7.412 8.504 1.00 90.00 181 GLY A C 1
ATOM 1359 O O . GLY A 1 181 ? 12.290 -6.838 8.310 1.00 90.00 181 GLY A O 1
ATOM 1360 N N . ILE A 1 182 ? 10.249 -6.914 9.264 1.00 92.25 182 ILE A N 1
ATOM 1361 C CA . ILE A 1 182 ? 10.365 -5.758 10.134 1.00 92.25 182 ILE A CA 1
ATOM 1362 C C . ILE A 1 182 ? 10.365 -6.300 11.560 1.00 92.25 182 ILE A C 1
ATOM 1364 O O . ILE A 1 182 ? 9.434 -6.970 11.983 1.00 92.25 182 ILE A O 1
ATOM 1368 N N . THR A 1 183 ? 11.430 -6.042 12.314 1.00 93.56 183 THR A N 1
ATOM 1369 C CA . THR A 1 183 ? 11.500 -6.581 13.678 1.00 93.56 183 THR A CA 1
ATOM 1370 C C . THR A 1 183 ? 10.505 -5.876 14.596 1.00 93.56 183 THR A C 1
ATOM 1372 O O . THR A 1 183 ? 10.201 -4.697 14.399 1.00 93.56 183 THR A O 1
ATOM 1375 N N . GLU A 1 184 ? 10.101 -6.531 15.678 1.00 93.94 184 GLU A N 1
ATOM 1376 C CA . GLU A 1 184 ? 9.156 -5.988 16.662 1.00 93.94 184 GLU A CA 1
ATOM 1377 C C . GLU A 1 184 ? 9.647 -4.638 17.224 1.00 93.94 184 GLU A C 1
ATOM 1379 O O . GLU A 1 184 ? 8.896 -3.653 17.257 1.00 93.94 184 GLU A O 1
ATOM 1384 N N . GLN A 1 185 ? 10.955 -4.513 17.500 1.00 92.12 185 GLN A N 1
ATOM 1385 C CA . GLN A 1 185 ? 11.588 -3.232 17.840 1.00 92.12 185 GLN A CA 1
ATOM 1386 C C . GLN A 1 185 ? 11.432 -2.161 16.746 1.00 92.12 185 GLN A C 1
ATOM 1388 O O . GLN A 1 185 ? 11.172 -0.988 17.037 1.00 92.12 185 GLN A O 1
ATOM 1393 N N . GLN A 1 186 ? 11.631 -2.519 15.475 1.00 91.25 186 GLN A N 1
ATOM 1394 C CA . GLN A 1 186 ? 11.485 -1.582 14.360 1.00 91.25 186 GLN A CA 1
ATOM 1395 C C . GLN A 1 186 ? 10.027 -1.145 14.209 1.00 91.25 186 GLN A C 1
ATOM 1397 O O . GLN A 1 186 ? 9.761 0.040 13.995 1.00 91.25 186 GLN A O 1
ATOM 1402 N N . GLU A 1 187 ? 9.076 -2.055 14.387 1.00 92.50 187 GLU A N 1
ATOM 1403 C CA . GLU A 1 187 ? 7.653 -1.745 14.359 1.00 92.50 187 GLU A CA 1
ATOM 1404 C C . GLU A 1 187 ? 7.213 -0.868 15.524 1.00 92.50 187 GLU A C 1
ATOM 1406 O O . GLU A 1 187 ? 6.381 0.020 15.333 1.00 92.50 187 GLU A O 1
ATOM 1411 N N . SER A 1 188 ? 7.798 -1.034 16.710 1.00 91.00 188 SER A N 1
ATOM 1412 C CA . SER A 1 188 ? 7.561 -0.134 17.842 1.00 91.00 188 SER A CA 1
ATOM 1413 C C . SER A 1 188 ? 8.015 1.292 17.498 1.00 91.00 188 SER A C 1
ATOM 1415 O O . SER A 1 188 ? 7.274 2.264 17.706 1.00 91.00 188 SER A O 1
ATOM 1417 N N . VAL A 1 189 ? 9.188 1.432 16.863 1.00 86.75 189 VAL A N 1
ATOM 1418 C CA . VAL A 1 189 ? 9.694 2.717 16.357 1.00 86.75 189 VAL A CA 1
ATOM 1419 C C . VAL A 1 189 ? 8.773 3.272 15.270 1.00 86.75 189 VAL A C 1
ATOM 1421 O O . VAL A 1 189 ? 8.462 4.466 15.294 1.00 86.75 189 VAL A O 1
ATOM 1424 N N . LEU A 1 190 ? 8.290 2.436 14.346 1.00 85.75 190 LEU A N 1
ATOM 1425 C CA . LEU A 1 190 ? 7.336 2.841 13.313 1.00 85.75 190 LEU A CA 1
ATOM 1426 C C . LEU A 1 190 ? 6.007 3.291 13.919 1.00 85.75 190 LEU A C 1
ATOM 1428 O O . LEU A 1 190 ? 5.472 4.328 13.539 1.00 85.75 190 LEU A O 1
ATOM 1432 N N . CYS A 1 191 ? 5.484 2.566 14.899 1.00 88.00 191 CYS A N 1
ATOM 1433 C CA . CYS A 1 191 ? 4.282 2.923 15.632 1.00 88.00 191 CYS A CA 1
ATOM 1434 C C . CYS A 1 191 ? 4.430 4.312 16.276 1.00 88.00 191 CYS A C 1
ATOM 1436 O O . CYS A 1 191 ? 3.568 5.177 16.092 1.00 88.00 191 CYS A O 1
ATOM 1438 N N . GLN A 1 192 ? 5.545 4.574 16.963 1.00 82.62 192 GLN A N 1
ATOM 1439 C CA . GLN A 1 192 ? 5.812 5.870 17.595 1.00 82.62 192 GLN A CA 1
ATOM 1440 C C . GLN A 1 192 ? 6.011 6.999 16.574 1.00 82.62 192 GLN A C 1
ATOM 1442 O O . GLN A 1 192 ? 5.472 8.095 16.742 1.00 82.62 192 GLN A O 1
ATOM 1447 N N . ALA A 1 193 ? 6.770 6.741 15.508 1.00 78.75 193 ALA A N 1
ATOM 1448 C CA . ALA A 1 193 ? 7.100 7.734 14.493 1.00 78.75 193 ALA A CA 1
ATOM 1449 C C . ALA A 1 193 ? 5.945 8.008 13.524 1.00 78.75 193 ALA A C 1
ATOM 1451 O O . ALA A 1 193 ? 5.888 9.102 12.962 1.00 78.75 193 ALA A O 1
ATOM 1452 N N . PHE A 1 194 ? 5.042 7.040 13.328 1.00 79.81 194 PHE A N 1
ATOM 1453 C CA . PHE A 1 194 ? 4.001 7.059 12.303 1.00 79.81 194 PHE A CA 1
ATOM 1454 C C . PHE A 1 194 ? 2.577 6.940 12.809 1.00 79.81 194 PHE A C 1
ATOM 1456 O O . PHE A 1 194 ? 1.697 6.507 12.078 1.00 79.81 194 PHE A O 1
ATOM 1463 N N . ASN A 1 195 ? 2.313 7.431 14.019 1.00 81.31 195 ASN A N 1
ATOM 1464 C CA . ASN A 1 195 ? 0.950 7.527 14.535 1.00 81.31 195 ASN A CA 1
ATOM 1465 C C . ASN A 1 195 ? 0.242 6.157 14.554 1.00 81.31 195 ASN A C 1
ATOM 1467 O O . ASN A 1 195 ? -0.921 6.070 14.166 1.00 81.31 195 ASN A O 1
ATOM 1471 N N . GLY A 1 196 ? 0.957 5.106 14.974 1.00 87.06 196 GLY A N 1
ATOM 1472 C CA . GLY A 1 196 ? 0.432 3.757 15.202 1.00 87.06 196 GLY A CA 1
ATOM 1473 C C . GLY A 1 196 ? 0.422 2.810 13.998 1.00 87.06 196 GLY A C 1
ATOM 1474 O O . GLY A 1 196 ? -0.486 1.989 13.924 1.00 87.06 196 GLY A O 1
ATOM 1475 N N . LEU A 1 197 ? 1.343 2.950 13.032 1.00 86.94 197 LEU A N 1
ATOM 1476 C CA . LEU A 1 197 ? 1.355 2.125 11.807 1.00 86.94 197 LEU A CA 1
ATOM 1477 C C . LEU A 1 197 ? 2.122 0.787 11.887 1.00 86.94 197 LEU A C 1
ATOM 1479 O O . LEU A 1 197 ? 1.869 -0.047 11.027 1.00 86.94 197 LEU A O 1
ATOM 1483 N N . GLY A 1 198 ? 3.026 0.569 12.851 1.00 90.44 198 GLY A N 1
ATOM 1484 C CA . GLY A 1 198 ? 3.695 -0.739 13.031 1.00 90.44 198 GLY A CA 1
ATOM 1485 C C . GLY A 1 198 ? 2.817 -1.718 13.812 1.00 90.44 198 GLY A C 1
ATOM 1486 O O . GLY A 1 198 ? 2.120 -1.271 14.719 1.00 90.44 198 GLY A O 1
ATOM 1487 N N . ASP A 1 199 ? 2.793 -3.007 13.488 1.00 93.81 199 ASP A N 1
ATOM 1488 C CA . ASP A 1 199 ? 1.858 -3.959 14.098 1.00 93.81 199 ASP A CA 1
ATOM 1489 C C . ASP A 1 199 ? 2.484 -5.354 14.237 1.00 93.81 199 ASP A C 1
ATOM 1491 O O . ASP A 1 199 ? 2.324 -6.157 13.325 1.00 93.81 199 ASP A O 1
ATOM 1495 N N . PRO A 1 200 ? 3.083 -5.681 15.399 1.00 94.44 200 PRO A N 1
ATOM 1496 C CA . PRO A 1 200 ? 3.912 -6.880 15.560 1.00 94.44 200 PRO A CA 1
ATOM 1497 C C . PRO A 1 200 ? 3.115 -8.173 15.675 1.00 94.44 200 PRO A C 1
ATOM 1499 O O . PRO A 1 200 ? 3.654 -9.269 15.817 1.00 94.44 200 PRO A O 1
ATOM 1502 N N . ARG A 1 201 ? 1.787 -8.070 15.694 1.00 94.69 201 ARG A N 1
ATOM 1503 C CA . ARG A 1 201 ? 0.921 -9.207 15.981 1.00 94.69 201 ARG A CA 1
ATOM 1504 C C . ARG A 1 201 ? 1.011 -10.220 14.847 1.00 94.69 201 ARG A C 1
ATOM 1506 O O . ARG A 1 201 ? 0.899 -9.867 13.678 1.00 94.69 201 ARG A O 1
ATOM 1513 N N . GLU A 1 202 ? 1.066 -11.499 15.209 1.00 90.25 202 GLU A N 1
ATOM 1514 C CA . GLU A 1 202 ? 1.075 -12.598 14.242 1.00 90.25 202 GLU A CA 1
ATOM 1515 C C . GLU A 1 202 ? -0.037 -12.435 13.183 1.00 90.25 202 GLU A C 1
ATOM 1517 O O . GLU A 1 202 ? -1.223 -12.271 13.494 1.00 90.25 202 GLU A O 1
ATOM 1522 N N . GLY A 1 203 ? 0.362 -12.471 11.909 1.00 87.00 203 GLY A N 1
ATOM 1523 C CA . GLY A 1 203 ? -0.535 -12.313 10.764 1.00 87.00 203 GLY A CA 1
ATOM 1524 C C . GLY A 1 203 ? -0.845 -10.866 10.360 1.00 87.00 203 GLY A C 1
ATOM 1525 O O . GLY A 1 203 ? -1.642 -10.680 9.437 1.00 87.00 203 GLY A O 1
ATOM 1526 N N . ALA A 1 204 ? -0.236 -9.856 10.990 1.00 91.50 204 ALA A N 1
ATOM 1527 C CA . ALA A 1 204 ? -0.444 -8.435 10.698 1.00 91.50 204 ALA A CA 1
ATOM 1528 C C . ALA A 1 204 ? 0.587 -7.814 9.735 1.00 91.50 204 ALA A C 1
ATOM 1530 O O . ALA A 1 204 ? 0.829 -6.613 9.802 1.00 91.50 204 ALA A O 1
ATOM 1531 N N . LYS A 1 205 ? 1.056 -8.603 8.762 1.00 95.19 205 LYS A N 1
ATOM 1532 C CA . LYS A 1 205 ? 2.118 -8.268 7.800 1.00 95.19 205 LYS A CA 1
ATOM 1533 C C . LYS A 1 205 ? 2.114 -6.818 7.332 1.00 95.19 205 LYS A C 1
ATOM 1535 O O . LYS A 1 205 ? 1.173 -6.376 6.660 1.00 95.19 205 LYS A O 1
ATOM 1540 N N . ASN A 1 206 ? 3.206 -6.117 7.571 1.00 93.62 206 ASN A N 1
ATOM 1541 C CA . ASN A 1 206 ? 3.476 -4.773 7.100 1.00 93.62 206 ASN A CA 1
ATOM 1542 C C . ASN A 1 206 ? 4.455 -4.788 5.922 1.00 93.62 206 ASN A C 1
ATOM 1544 O O . ASN A 1 206 ? 5.263 -5.685 5.709 1.00 93.62 206 ASN A O 1
ATOM 1548 N N . LEU A 1 207 ? 4.341 -3.773 5.074 1.00 94.44 207 LEU A N 1
ATOM 1549 C CA . LEU A 1 207 ? 5.285 -3.546 3.992 1.00 94.44 207 LEU A CA 1
ATOM 1550 C C . LEU A 1 207 ? 5.552 -2.056 3.914 1.00 94.44 207 LEU A C 1
ATOM 1552 O O . LEU A 1 207 ? 4.657 -1.283 3.575 1.00 94.44 207 LEU A O 1
ATOM 1556 N N . TYR A 1 208 ? 6.776 -1.642 4.225 1.00 92.31 208 TYR A N 1
ATOM 1557 C CA . TYR A 1 208 ? 7.145 -0.234 4.180 1.00 92.31 208 TYR A CA 1
ATOM 1558 C C . TYR A 1 208 ? 7.836 0.101 2.858 1.00 92.31 208 TYR A C 1
ATOM 1560 O O . TYR A 1 208 ? 8.910 -0.412 2.545 1.00 92.31 208 TYR A O 1
ATOM 1568 N N . LEU A 1 209 ? 7.219 0.987 2.082 1.00 93.88 209 LEU A N 1
ATOM 1569 C CA . LEU A 1 209 ? 7.698 1.417 0.778 1.00 93.88 209 LEU A CA 1
ATOM 1570 C C . LEU A 1 209 ? 8.009 2.915 0.792 1.00 93.88 209 LEU A C 1
ATOM 1572 O O . LEU A 1 209 ? 7.129 3.755 0.966 1.00 93.88 209 LEU A O 1
ATOM 1576 N N . ILE A 1 210 ? 9.266 3.254 0.533 1.00 93.19 210 ILE A N 1
ATOM 1577 C CA . ILE A 1 210 ? 9.713 4.628 0.320 1.00 93.19 210 ILE A CA 1
ATOM 1578 C C . ILE A 1 210 ? 9.680 4.922 -1.178 1.00 93.19 210 ILE A C 1
ATOM 1580 O O . ILE A 1 210 ? 10.309 4.215 -1.967 1.00 93.19 210 ILE A O 1
ATOM 1584 N N . VAL A 1 211 ? 8.976 5.983 -1.571 1.00 94.75 211 VAL A N 1
ATOM 1585 C CA . VAL A 1 211 ? 8.845 6.378 -2.978 1.00 94.75 211 VAL A CA 1
ATOM 1586 C C . VAL A 1 211 ? 9.510 7.726 -3.213 1.00 94.75 211 VAL A C 1
ATOM 1588 O O . VAL A 1 211 ? 9.014 8.769 -2.786 1.00 94.75 211 VAL A O 1
ATOM 1591 N N . GLY A 1 212 ? 10.639 7.705 -3.913 1.00 93.94 212 GLY A N 1
ATOM 1592 C CA . GLY A 1 212 ? 11.330 8.887 -4.415 1.00 93.94 212 GLY A CA 1
ATOM 1593 C C . GLY A 1 212 ? 10.909 9.246 -5.839 1.00 93.94 212 GLY A C 1
ATOM 1594 O O . GLY A 1 212 ? 10.406 8.406 -6.582 1.00 93.94 212 GLY A O 1
ATOM 1595 N N . HIS A 1 213 ? 11.162 10.483 -6.255 1.00 93.38 213 HIS A N 1
ATOM 1596 C CA . HIS A 1 213 ? 11.064 10.906 -7.648 1.00 93.38 213 HIS A CA 1
ATOM 1597 C C . HIS A 1 213 ? 12.151 11.918 -8.010 1.00 93.38 213 HIS A C 1
ATOM 1599 O O . HIS A 1 213 ? 12.515 12.770 -7.203 1.00 93.38 213 HIS A O 1
ATOM 1605 N N . THR A 1 214 ? 12.650 11.860 -9.242 1.00 90.94 214 THR A N 1
ATOM 1606 C CA . THR A 1 214 ? 13.720 12.763 -9.711 1.00 90.94 214 THR A CA 1
ATOM 1607 C C . THR A 1 214 ? 13.206 14.010 -10.430 1.00 90.94 214 THR A C 1
ATOM 1609 O O . THR A 1 214 ? 13.966 14.939 -10.699 1.00 90.94 214 THR A O 1
ATOM 1612 N N . ASN A 1 215 ? 11.905 14.048 -10.723 1.00 87.75 215 ASN A N 1
ATOM 1613 C CA . ASN A 1 215 ? 11.195 15.163 -11.337 1.00 87.75 215 ASN A CA 1
ATOM 1614 C C . ASN A 1 215 ? 9.807 15.278 -10.694 1.00 87.75 215 ASN A C 1
ATOM 1616 O O . ASN A 1 215 ? 9.150 14.262 -10.479 1.00 87.75 215 ASN A O 1
ATOM 1620 N N . SER A 1 216 ? 9.335 16.487 -10.387 1.00 85.75 216 SER A N 1
ATOM 1621 C CA . SER A 1 216 ? 8.037 16.684 -9.721 1.00 85.75 216 SER A CA 1
ATOM 1622 C C . SER A 1 216 ? 6.852 16.113 -10.511 1.00 85.75 216 SER A C 1
ATOM 1624 O O . SER A 1 216 ? 5.876 15.665 -9.913 1.00 85.75 216 SER A O 1
ATOM 1626 N N . ASN A 1 217 ? 6.941 16.059 -11.843 1.00 86.69 217 ASN A N 1
ATOM 1627 C CA . ASN A 1 217 ? 5.918 15.437 -12.688 1.00 86.69 217 ASN A CA 1
ATOM 1628 C C . ASN A 1 217 ? 5.908 13.903 -12.591 1.00 86.69 217 ASN A C 1
ATOM 1630 O O . ASN A 1 217 ? 4.910 13.281 -12.965 1.00 86.69 217 ASN A O 1
ATOM 1634 N N . SER A 1 218 ? 6.984 13.317 -12.065 1.00 90.31 218 SER A N 1
ATOM 1635 C CA . SER A 1 218 ? 7.164 11.886 -11.813 1.00 90.31 218 SER A CA 1
ATOM 1636 C C . SER A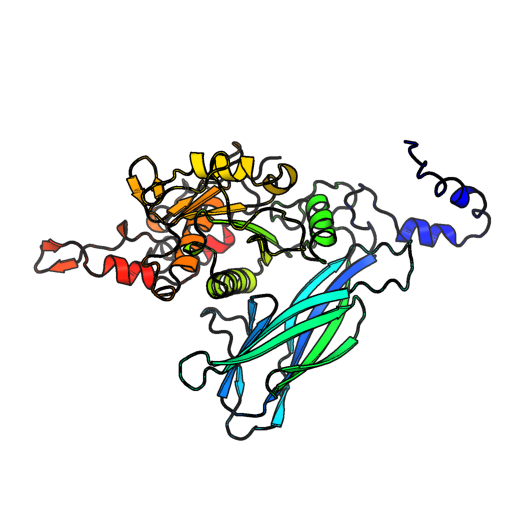 1 218 ? 6.755 11.463 -10.404 1.00 90.31 218 SER A C 1
ATOM 1638 O O . SER A 1 218 ? 6.901 10.292 -10.066 1.00 90.31 218 SER A O 1
ATOM 1640 N N . ALA A 1 219 ? 6.249 12.385 -9.577 1.00 91.31 219 ALA A N 1
ATOM 1641 C CA . ALA A 1 219 ? 5.735 12.050 -8.257 1.00 91.31 219 ALA A CA 1
ATOM 1642 C C . ALA A 1 219 ? 4.661 10.951 -8.336 1.00 91.31 219 ALA A C 1
ATOM 1644 O O . ALA A 1 219 ? 3.896 10.859 -9.307 1.00 91.31 219 ALA A O 1
ATOM 1645 N N . VAL A 1 220 ? 4.600 10.123 -7.292 1.00 93.12 220 VAL A N 1
ATOM 1646 C CA . VAL A 1 220 ? 3.554 9.108 -7.176 1.00 93.12 220 VAL A CA 1
ATOM 1647 C C . VAL A 1 220 ? 2.187 9.782 -7.127 1.00 93.12 220 VAL A C 1
ATOM 1649 O O . VAL A 1 220 ? 1.974 10.775 -6.428 1.00 93.12 220 VAL A O 1
ATOM 1652 N N . LEU A 1 221 ? 1.251 9.265 -7.912 1.00 93.00 221 LEU A N 1
ATOM 1653 C CA . LEU A 1 221 ? -0.093 9.810 -7.996 1.00 93.00 221 LEU A CA 1
ATOM 1654 C C . LEU A 1 221 ? -0.930 9.319 -6.804 1.00 93.00 221 LEU A C 1
ATOM 1656 O O . LEU A 1 221 ? -0.821 8.152 -6.423 1.00 93.00 221 LEU A O 1
ATOM 1660 N N . PRO A 1 222 ? -1.837 10.146 -6.249 1.00 91.31 222 PRO A N 1
ATOM 1661 C CA . PRO A 1 222 ? -2.743 9.704 -5.188 1.00 91.31 222 PRO A CA 1
ATOM 1662 C C . PRO A 1 222 ? -3.537 8.443 -5.561 1.00 91.31 222 PRO A C 1
ATOM 1664 O O . PRO A 1 222 ? -3.610 7.502 -4.780 1.00 91.31 222 PRO A O 1
ATOM 1667 N N . HIS A 1 223 ? -4.050 8.380 -6.794 1.00 91.38 223 HIS A N 1
ATOM 1668 C CA . HIS A 1 223 ? -4.764 7.211 -7.324 1.00 91.38 223 HIS A CA 1
ATOM 1669 C C . HIS A 1 223 ? -3.892 5.944 -7.370 1.00 91.38 223 HIS A C 1
ATOM 1671 O O . HIS A 1 223 ? -4.383 4.859 -7.071 1.00 91.38 223 HIS A O 1
ATOM 1677 N N . THR A 1 224 ? -2.595 6.079 -7.666 1.00 94.75 224 THR A N 1
ATOM 1678 C CA . THR A 1 224 ? -1.631 4.968 -7.624 1.00 94.75 224 THR A CA 1
ATOM 1679 C C . THR A 1 224 ? -1.487 4.415 -6.211 1.00 94.75 224 THR A C 1
ATOM 1681 O O . THR A 1 224 ? -1.579 3.202 -6.020 1.00 94.75 224 THR A O 1
ATOM 1684 N N . LYS A 1 225 ? -1.322 5.293 -5.208 1.00 94.88 225 LYS A N 1
ATOM 1685 C CA . LYS A 1 225 ? -1.263 4.879 -3.796 1.00 94.88 225 LYS A CA 1
ATOM 1686 C C . LYS A 1 225 ? -2.524 4.123 -3.399 1.00 94.88 225 LYS A C 1
ATOM 1688 O O . LYS A 1 225 ? -2.431 3.050 -2.812 1.00 94.88 225 LYS A O 1
ATOM 1693 N N . GLU A 1 226 ? -3.686 4.637 -3.799 1.00 94.94 226 GLU A N 1
ATOM 1694 C CA . GLU A 1 226 ? -4.967 3.996 -3.516 1.00 94.94 226 GLU A CA 1
ATOM 1695 C C . GLU A 1 226 ? -5.069 2.586 -4.078 1.00 94.94 226 GLU A C 1
ATOM 1697 O O . GLU A 1 226 ? -5.468 1.662 -3.372 1.00 94.94 226 GLU A O 1
ATOM 1702 N N . LEU A 1 227 ? -4.713 2.410 -5.347 1.00 95.94 227 LEU A N 1
ATOM 1703 C CA . LEU A 1 227 ? -4.775 1.116 -6.009 1.00 95.94 227 LEU A CA 1
ATOM 1704 C C . LEU A 1 227 ? -3.828 0.096 -5.372 1.00 95.94 227 LEU A C 1
ATOM 1706 O O . LEU A 1 227 ? -4.254 -1.018 -5.061 1.00 95.94 227 LEU A O 1
ATOM 1710 N N . LEU A 1 228 ? -2.574 0.488 -5.130 1.00 97.50 228 LEU A N 1
ATOM 1711 C CA . LEU A 1 228 ? -1.576 -0.380 -4.510 1.00 97.50 228 LEU A CA 1
ATOM 1712 C C . LEU A 1 228 ? -1.990 -0.759 -3.085 1.00 97.50 228 LEU A C 1
ATOM 1714 O O . LEU A 1 228 ? -2.105 -1.945 -2.776 1.00 97.50 228 LEU A O 1
ATOM 1718 N N . LYS A 1 229 ? -2.297 0.222 -2.228 1.00 97.06 229 LYS A N 1
ATOM 1719 C CA . LYS A 1 229 ? -2.691 -0.045 -0.837 1.00 97.06 229 LYS A CA 1
ATOM 1720 C C . LYS A 1 229 ? -3.967 -0.879 -0.764 1.00 97.06 229 LYS A C 1
ATOM 1722 O O . LYS A 1 229 ? -4.027 -1.805 0.037 1.00 97.06 229 LYS A O 1
ATOM 1727 N N . SER A 1 230 ? -4.947 -0.640 -1.639 1.00 97.38 230 SER A N 1
ATOM 1728 C CA . SER A 1 230 ? -6.162 -1.468 -1.705 1.00 97.38 230 SER A CA 1
ATOM 1729 C C . SER A 1 230 ? -5.863 -2.908 -2.107 1.00 97.38 230 SER A C 1
ATOM 1731 O O . SER A 1 230 ? -6.409 -3.833 -1.505 1.00 97.38 230 SER A O 1
ATOM 1733 N N . ARG A 1 231 ? -4.977 -3.120 -3.089 1.00 97.50 231 ARG A N 1
ATOM 1734 C CA . ARG A 1 231 ? -4.603 -4.467 -3.527 1.00 97.50 231 ARG A CA 1
ATOM 1735 C C . ARG A 1 231 ? -3.885 -5.246 -2.432 1.00 97.50 231 ARG A C 1
ATOM 1737 O O . ARG A 1 231 ? -4.265 -6.383 -2.164 1.00 97.50 231 ARG A O 1
ATOM 1744 N N . PHE A 1 232 ? -2.879 -4.649 -1.797 1.00 97.56 232 PHE A N 1
ATOM 1745 C CA . PHE A 1 232 ? -2.147 -5.298 -0.707 1.00 97.56 232 PHE A CA 1
ATOM 1746 C C . PHE A 1 232 ? -3.051 -5.530 0.509 1.00 97.56 232 PHE A C 1
ATOM 1748 O O . PHE A 1 232 ? -3.070 -6.636 1.049 1.00 97.56 232 PHE A O 1
ATOM 1755 N N . ARG A 1 233 ? -3.908 -4.562 0.863 1.00 95.94 233 ARG A N 1
ATOM 1756 C CA . ARG A 1 233 ? -4.870 -4.716 1.963 1.00 95.94 233 ARG A CA 1
ATOM 1757 C C . ARG A 1 233 ? -5.871 -5.843 1.703 1.00 95.94 233 ARG A C 1
ATOM 1759 O O . ARG A 1 233 ? -6.156 -6.612 2.615 1.00 95.94 233 ARG A O 1
ATOM 1766 N N . PHE A 1 234 ? -6.359 -5.999 0.468 1.00 95.75 234 PHE A N 1
ATOM 1767 C CA . PHE A 1 234 ? -7.202 -7.137 0.071 1.00 95.75 234 PHE A CA 1
ATOM 1768 C C . PHE A 1 234 ? -6.497 -8.494 0.266 1.00 95.75 234 PHE A C 1
ATOM 1770 O O . PHE A 1 234 ? -7.153 -9.515 0.463 1.00 95.75 234 PHE A O 1
ATOM 1777 N N . ARG A 1 235 ? -5.160 -8.511 0.243 1.00 95.75 235 ARG A N 1
ATOM 1778 C CA . ARG A 1 235 ? -4.313 -9.693 0.463 1.00 95.75 235 ARG A CA 1
ATOM 1779 C C . ARG A 1 235 ? -3.789 -9.813 1.897 1.00 95.75 235 ARG A C 1
ATOM 1781 O O . ARG A 1 235 ? -2.949 -10.668 2.151 1.00 95.75 235 ARG A O 1
ATOM 1788 N N . GLY A 1 236 ? -4.293 -8.995 2.824 1.00 94.25 236 GLY A N 1
ATOM 1789 C CA . GLY A 1 236 ? -3.892 -9.030 4.231 1.00 94.25 236 GLY A CA 1
ATOM 1790 C C . GLY A 1 236 ? -2.503 -8.451 4.504 1.00 94.25 236 GLY A C 1
ATOM 1791 O O . GLY A 1 236 ? -1.901 -8.818 5.501 1.00 94.25 236 GLY A O 1
ATOM 1792 N N . ILE A 1 237 ? -1.990 -7.578 3.628 1.00 96.31 237 ILE A N 1
ATOM 1793 C CA . ILE A 1 237 ? -0.703 -6.894 3.809 1.00 96.31 237 ILE A CA 1
ATOM 1794 C C . ILE A 1 237 ? -0.945 -5.388 3.950 1.00 96.31 237 ILE A C 1
ATOM 1796 O O . ILE A 1 237 ? -1.597 -4.758 3.111 1.00 96.31 237 ILE A O 1
ATOM 1800 N N . ASN A 1 238 ? -0.394 -4.795 5.002 1.00 94.12 238 ASN A N 1
ATOM 1801 C CA . ASN A 1 238 ? -0.447 -3.368 5.286 1.00 94.12 238 ASN A CA 1
ATOM 1802 C C . ASN A 1 238 ? 0.681 -2.644 4.554 1.00 94.12 238 ASN A C 1
ATOM 1804 O O . ASN A 1 238 ? 1.776 -2.462 5.080 1.00 94.12 238 ASN A O 1
ATOM 1808 N N . LEU A 1 239 ? 0.410 -2.230 3.316 1.00 95.50 239 LEU A N 1
ATOM 1809 C CA . LEU A 1 239 ? 1.349 -1.412 2.555 1.00 95.50 239 LEU A CA 1
ATOM 1810 C C . LEU A 1 239 ? 1.333 0.040 3.056 1.00 95.50 239 LEU A C 1
ATOM 1812 O O . LEU A 1 239 ? 0.347 0.764 2.886 1.00 95.50 239 LEU A O 1
ATOM 1816 N N . HIS A 1 240 ? 2.462 0.475 3.603 1.00 92.38 240 HIS A N 1
ATOM 1817 C CA . HIS A 1 240 ? 2.740 1.852 3.995 1.00 92.38 240 HIS A CA 1
ATOM 1818 C C . HIS A 1 240 ? 3.578 2.520 2.906 1.00 92.38 240 HIS A C 1
ATOM 1820 O O . HIS A 1 240 ? 4.627 2.002 2.530 1.00 92.38 240 HIS A O 1
ATOM 1826 N N . ILE A 1 241 ? 3.125 3.663 2.388 1.00 92.94 241 ILE A N 1
ATOM 1827 C CA . ILE A 1 241 ? 3.826 4.402 1.329 1.00 92.94 241 ILE A CA 1
ATOM 1828 C C . ILE A 1 241 ? 4.288 5.749 1.884 1.00 92.94 241 ILE A C 1
ATOM 1830 O O . ILE A 1 241 ? 3.463 6.607 2.192 1.00 92.94 241 ILE A O 1
ATOM 1834 N N . ASP A 1 242 ? 5.602 5.944 1.975 1.00 89.56 242 ASP A N 1
ATOM 1835 C CA . ASP A 1 242 ? 6.224 7.224 2.320 1.00 89.56 242 ASP A CA 1
ATOM 1836 C C . ASP A 1 242 ? 6.749 7.906 1.051 1.00 89.56 242 ASP A C 1
ATOM 1838 O O . ASP A 1 242 ? 7.814 7.574 0.530 1.00 89.56 242 ASP A O 1
ATOM 1842 N N . ASP A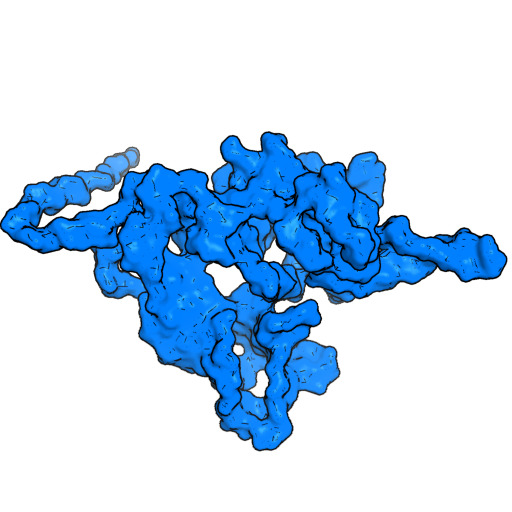 1 243 ? 5.987 8.873 0.548 1.00 89.50 243 ASP A N 1
ATOM 1843 C CA . ASP A 1 243 ? 6.343 9.750 -0.573 1.00 89.50 243 ASP A CA 1
ATOM 1844 C C . ASP A 1 243 ? 6.881 11.115 -0.100 1.00 89.50 243 ASP A C 1
ATOM 1846 O O . ASP A 1 243 ? 6.901 12.089 -0.858 1.00 89.50 243 ASP A O 1
ATOM 1850 N N . GLY A 1 244 ? 7.315 11.195 1.163 1.00 83.44 244 GLY A N 1
ATOM 1851 C CA . GLY A 1 244 ? 7.766 12.421 1.818 1.00 83.44 244 GLY A CA 1
ATOM 1852 C C . GLY A 1 244 ? 6.672 13.161 2.595 1.00 83.44 244 GLY A C 1
ATOM 1853 O O . GLY A 1 244 ? 6.972 14.180 3.218 1.00 83.44 244 GLY A O 1
ATOM 1854 N N . GLN A 1 245 ? 5.423 12.676 2.594 1.00 76.38 245 GLN A N 1
ATOM 1855 C CA . GLN A 1 245 ? 4.310 13.322 3.306 1.00 76.38 245 GLN A CA 1
ATOM 1856 C C . GLN A 1 245 ? 4.077 12.817 4.739 1.00 76.38 245 GLN A C 1
ATOM 1858 O O . GLN A 1 245 ? 3.329 13.448 5.490 1.00 76.38 245 GLN A O 1
ATOM 1863 N N . MET A 1 246 ? 4.716 11.726 5.169 1.00 68.25 246 MET A N 1
ATOM 1864 C CA . MET A 1 246 ? 4.490 11.189 6.513 1.00 68.25 246 MET A CA 1
ATOM 1865 C C . MET A 1 246 ? 5.247 11.981 7.611 1.00 68.25 246 MET A C 1
ATOM 1867 O O . MET A 1 246 ? 6.473 11.999 7.659 1.00 68.25 246 MET A O 1
ATOM 1871 N N . ASN A 1 247 ? 4.488 12.614 8.522 1.00 52.12 247 ASN A N 1
ATOM 1872 C CA . ASN A 1 247 ? 4.879 13.250 9.806 1.00 52.12 247 ASN A CA 1
ATOM 1873 C C . ASN A 1 247 ? 5.745 14.517 9.829 1.00 52.12 247 ASN A C 1
ATOM 1875 O O . ASN A 1 247 ? 6.351 14.822 10.856 1.00 52.12 247 ASN A O 1
ATOM 1879 N N . GLY A 1 248 ? 5.735 15.335 8.774 1.00 48.62 248 GLY A N 1
ATOM 1880 C CA . GLY A 1 248 ? 6.167 16.745 8.860 1.00 48.62 248 GLY A CA 1
ATOM 1881 C C . GLY A 1 248 ? 7.648 16.991 9.205 1.00 48.62 248 GLY A C 1
ATOM 1882 O O . GLY A 1 248 ? 8.074 18.141 9.288 1.00 48.62 248 GLY A O 1
ATOM 1883 N N . GLN A 1 249 ? 8.441 15.934 9.366 1.00 48.94 249 GLN A N 1
ATOM 1884 C CA . GLN A 1 249 ? 9.897 15.924 9.331 1.00 48.94 249 GLN A CA 1
ATOM 1885 C C . GLN A 1 249 ? 10.280 14.997 8.179 1.00 48.94 249 GLN A C 1
ATOM 1887 O O . GLN A 1 249 ? 9.924 13.820 8.204 1.00 48.94 249 GLN A O 1
ATOM 1892 N N . SER A 1 250 ? 10.966 15.536 7.164 1.00 42.12 250 SER A N 1
ATOM 1893 C CA . SER A 1 250 ? 11.503 14.764 6.041 1.00 42.12 250 SER A CA 1
ATOM 1894 C C . SER A 1 250 ? 12.156 13.475 6.534 1.00 42.12 250 SER A C 1
ATOM 1896 O O . SER A 1 250 ? 13.062 13.501 7.364 1.00 42.12 250 SER A O 1
ATOM 1898 N N . GLY A 1 251 ? 11.660 12.355 6.014 1.00 47.97 251 GLY A N 1
ATOM 1899 C CA . GLY A 1 251 ? 12.091 11.005 6.387 1.00 47.97 251 GLY A CA 1
ATOM 1900 C C . GLY A 1 251 ? 12.308 10.057 5.207 1.00 47.97 251 GLY A C 1
ATOM 1901 O O . GLY A 1 251 ? 12.915 9.002 5.380 1.00 47.97 251 GLY A O 1
ATOM 1902 N N . MET A 1 252 ? 11.957 10.552 4.019 1.00 64.38 252 MET A N 1
ATOM 1903 C CA . MET A 1 252 ? 12.761 10.530 2.801 1.00 64.38 252 MET A CA 1
ATOM 1904 C C . MET A 1 252 ? 12.277 9.622 1.662 1.00 64.38 252 MET A C 1
ATOM 1906 O O . MET A 1 252 ? 13.051 8.871 1.086 1.00 64.38 252 MET A O 1
ATOM 1910 N N . GLY A 1 253 ? 10.992 9.754 1.317 1.00 67.31 253 GLY A N 1
ATOM 1911 C CA . GLY A 1 253 ? 10.493 9.720 -0.065 1.00 67.31 253 GLY A CA 1
ATOM 1912 C C . GLY A 1 253 ? 10.412 11.138 -0.660 1.00 67.31 253 GLY A C 1
ATOM 1913 O O . GLY A 1 253 ? 10.920 12.095 -0.072 1.00 67.31 253 GLY A O 1
ATOM 1914 N N . GLY A 1 254 ? 9.756 11.303 -1.805 1.00 85.94 254 GLY A N 1
ATOM 1915 C CA . GLY A 1 254 ? 9.526 12.610 -2.430 1.00 85.94 254 GLY A CA 1
ATOM 1916 C C . GLY A 1 254 ? 10.621 13.016 -3.416 1.00 85.94 254 GLY A C 1
ATOM 1917 O O . GLY A 1 254 ? 11.214 12.159 -4.066 1.00 85.94 254 GLY A O 1
ATOM 1918 N N . PHE A 1 255 ? 10.855 14.318 -3.593 1.00 89.00 255 PHE A N 1
ATOM 1919 C CA . PHE A 1 255 ? 11.830 14.789 -4.580 1.00 89.00 255 PHE A CA 1
ATOM 1920 C C . PHE A 1 255 ? 13.257 14.457 -4.138 1.00 89.00 255 PHE A C 1
ATOM 1922 O O . PHE A 1 255 ? 13.674 14.851 -3.049 1.00 89.00 255 PHE A O 1
ATOM 1929 N N . MET A 1 256 ? 14.010 13.773 -4.996 1.00 90.50 256 MET A N 1
ATOM 1930 C CA . MET A 1 256 ? 15.370 13.322 -4.717 1.00 90.50 256 MET A CA 1
ATOM 1931 C C . MET A 1 256 ? 16.334 13.756 -5.808 1.00 90.50 256 MET A C 1
ATOM 1933 O O . MET A 1 256 ? 16.066 13.639 -7.005 1.00 90.50 256 MET A O 1
ATOM 1937 N N . THR A 1 257 ? 17.485 14.244 -5.367 1.00 87.88 257 THR A N 1
ATOM 1938 C CA . THR A 1 257 ? 18.584 14.678 -6.224 1.00 87.88 257 THR A CA 1
ATOM 1939 C C . THR A 1 257 ? 19.635 13.583 -6.360 1.00 87.88 257 THR A C 1
ATOM 1941 O O . THR A 1 257 ? 19.746 12.699 -5.516 1.00 87.88 257 THR A O 1
ATOM 1944 N N . GLN A 1 258 ? 20.442 13.663 -7.411 1.00 88.88 258 GLN A N 1
ATOM 1945 C CA . GLN A 1 258 ? 21.649 12.863 -7.564 1.00 88.88 258 GLN A CA 1
ATOM 1946 C C . GLN A 1 258 ? 22.851 13.780 -7.336 1.00 88.88 258 GLN A C 1
ATOM 1948 O O . GLN A 1 258 ? 23.020 14.761 -8.062 1.00 88.88 258 GLN A O 1
ATOM 1953 N N . ASN A 1 259 ? 23.682 13.490 -6.330 1.00 86.81 259 ASN A N 1
ATOM 1954 C CA . ASN A 1 259 ? 24.847 14.313 -5.983 1.00 86.81 259 ASN A CA 1
ATOM 1955 C C . ASN A 1 259 ? 24.473 15.786 -5.709 1.00 86.81 259 ASN A C 1
ATOM 1957 O O . ASN A 1 259 ? 25.149 16.709 -6.169 1.00 86.81 259 ASN A O 1
ATOM 1961 N N . GLY A 1 260 ? 23.357 16.021 -5.012 1.00 84.69 260 GLY A N 1
ATOM 1962 C CA . GLY A 1 260 ? 22.869 17.372 -4.719 1.00 84.69 260 GLY A CA 1
ATOM 1963 C C . GLY A 1 260 ? 22.236 18.150 -5.887 1.00 84.69 260 GLY A C 1
ATOM 1964 O O . GLY A 1 260 ? 21.840 19.296 -5.675 1.00 84.69 260 GLY A O 1
ATOM 1965 N N . ALA A 1 261 ? 22.087 17.569 -7.085 1.00 86.38 261 ALA A N 1
ATOM 1966 C CA . ALA A 1 261 ? 21.439 18.213 -8.236 1.00 86.38 261 ALA A CA 1
ATOM 1967 C C . ALA A 1 261 ? 20.216 17.426 -8.763 1.00 86.38 261 ALA A C 1
ATOM 1969 O O . ALA A 1 261 ? 20.196 16.196 -8.675 1.00 86.38 261 ALA A O 1
ATOM 1970 N N . PRO A 1 262 ? 19.185 18.094 -9.323 1.00 86.75 262 PRO A N 1
ATOM 1971 C CA . PRO A 1 262 ? 18.119 17.413 -10.057 1.00 86.75 262 PRO A CA 1
ATOM 1972 C C . PRO A 1 262 ? 18.680 16.553 -11.193 1.00 86.75 262 PRO A C 1
ATOM 1974 O O . PRO A 1 262 ? 19.651 16.939 -11.845 1.00 86.75 262 PRO A O 1
ATOM 1977 N N . VAL A 1 263 ? 18.041 15.416 -11.459 1.00 87.69 263 VAL A N 1
ATOM 1978 C CA . VAL A 1 263 ? 18.403 14.572 -12.604 1.00 87.69 263 VAL A CA 1
ATOM 1979 C C . VAL A 1 263 ? 17.917 15.250 -13.884 1.00 87.69 263 VAL A C 1
ATOM 1981 O O . VAL A 1 263 ? 16.766 15.679 -13.961 1.00 87.69 263 VAL A O 1
ATOM 1984 N N . ALA A 1 264 ? 18.802 15.387 -14.870 1.00 88.00 264 ALA A N 1
ATOM 1985 C CA . ALA A 1 264 ? 18.482 16.043 -16.133 1.00 88.00 264 ALA A CA 1
ATOM 1986 C C . ALA A 1 264 ? 17.532 15.192 -16.992 1.00 88.00 264 ALA A C 1
ATOM 1988 O O . ALA A 1 264 ? 17.647 13.966 -17.012 1.00 88.00 264 ALA A O 1
ATOM 1989 N N . ASP A 1 265 ? 16.647 15.847 -17.747 1.00 86.00 265 ASP A N 1
ATOM 1990 C CA . ASP A 1 265 ? 15.809 15.180 -18.751 1.00 86.00 265 ASP A CA 1
ATOM 1991 C C . ASP A 1 265 ? 16.682 14.431 -19.783 1.00 86.00 265 ASP A C 1
ATOM 1993 O O . ASP A 1 265 ? 17.747 14.911 -20.186 1.00 86.00 265 ASP A O 1
ATOM 1997 N N . GLY A 1 266 ? 16.219 13.266 -20.230 1.00 84.94 266 GLY A N 1
ATOM 1998 C CA . GLY A 1 266 ? 16.942 12.353 -21.118 1.00 84.94 266 GLY A CA 1
ATOM 1999 C C . GLY A 1 266 ? 17.958 11.450 -20.408 1.00 84.94 266 GLY A C 1
ATOM 2000 O O . GLY A 1 266 ? 18.733 10.766 -21.080 1.00 84.94 266 GLY A O 1
ATOM 2001 N N . THR A 1 267 ? 17.987 11.446 -19.071 1.00 89.88 267 THR A N 1
ATOM 2002 C CA . THR A 1 267 ? 18.918 10.611 -18.299 1.00 89.88 267 THR A CA 1
ATOM 2003 C C . THR A 1 267 ? 18.288 9.261 -17.973 1.00 89.88 267 THR A C 1
ATOM 2005 O O . THR A 1 267 ? 17.394 9.168 -17.131 1.00 89.88 267 THR A O 1
ATOM 2008 N N . ASN A 1 268 ? 18.821 8.193 -18.568 1.00 92.88 268 ASN A N 1
ATOM 2009 C CA . ASN A 1 268 ? 18.406 6.831 -18.242 1.00 92.88 268 ASN A CA 1
ATOM 2010 C C . ASN A 1 268 ? 19.146 6.316 -17.006 1.00 92.88 268 ASN A C 1
ATOM 2012 O O . ASN A 1 268 ? 20.268 5.816 -17.113 1.00 92.88 268 ASN A O 1
ATOM 2016 N N . LEU A 1 269 ? 18.506 6.405 -15.841 1.00 94.56 269 LEU A N 1
ATOM 2017 C CA . LEU A 1 269 ? 19.095 5.922 -14.594 1.00 94.56 269 LEU A CA 1
ATOM 2018 C C . LEU A 1 269 ? 19.152 4.396 -14.534 1.00 94.56 269 LEU A C 1
ATOM 2020 O O . LEU A 1 269 ? 18.230 3.690 -14.943 1.00 94.56 269 LEU A O 1
ATOM 2024 N N . THR A 1 270 ? 20.235 3.893 -13.961 1.00 94.38 270 THR A N 1
ATOM 2025 C CA . THR A 1 270 ? 20.409 2.495 -13.573 1.00 94.38 270 THR A CA 1
ATOM 2026 C C . THR A 1 270 ? 19.911 2.250 -12.148 1.00 94.38 270 THR A C 1
ATOM 2028 O O . THR A 1 270 ? 19.811 3.161 -11.323 1.00 94.38 270 THR A O 1
ATOM 2031 N N . VAL A 1 271 ? 19.695 0.980 -11.808 1.00 93.06 271 VAL A N 1
ATOM 2032 C CA . VAL A 1 271 ? 19.453 0.546 -10.422 1.00 93.06 271 VAL A CA 1
ATOM 2033 C C . VAL A 1 271 ? 20.582 0.985 -9.478 1.00 93.06 271 VAL A C 1
ATOM 2035 O O . VAL A 1 271 ? 20.324 1.425 -8.360 1.00 93.06 271 VAL A O 1
ATOM 2038 N N . GLY A 1 272 ? 21.842 0.903 -9.922 1.00 92.25 272 GLY A N 1
ATOM 2039 C CA . GLY A 1 272 ? 22.999 1.303 -9.115 1.00 92.25 272 GLY A CA 1
ATOM 2040 C C . GLY A 1 272 ? 22.988 2.792 -8.760 1.00 92.25 272 GLY A C 1
ATOM 2041 O O . GLY A 1 272 ? 23.305 3.163 -7.630 1.00 92.25 272 GLY A O 1
ATOM 2042 N N . GLU A 1 273 ? 22.559 3.645 -9.690 1.00 94.38 273 GLU A N 1
ATOM 2043 C CA . GLU A 1 273 ? 22.380 5.079 -9.441 1.00 94.38 273 GLU A CA 1
ATOM 2044 C C . GLU A 1 273 ? 21.182 5.354 -8.535 1.00 94.38 273 GLU A C 1
ATOM 2046 O O . GLU A 1 273 ? 21.304 6.141 -7.599 1.00 94.38 273 GLU A O 1
ATOM 2051 N N . ALA A 1 274 ? 20.057 4.661 -8.733 1.00 93.94 274 ALA A N 1
ATOM 2052 C CA . ALA A 1 274 ? 18.913 4.756 -7.827 1.00 93.94 274 ALA A CA 1
ATOM 2053 C C . ALA A 1 274 ? 19.284 4.336 -6.394 1.00 93.94 274 ALA A C 1
ATOM 2055 O O . ALA A 1 274 ? 18.878 4.980 -5.426 1.00 93.94 274 ALA A O 1
ATOM 2056 N N . ARG A 1 275 ? 20.138 3.317 -6.243 1.00 92.69 275 ARG A N 1
ATOM 2057 C CA . ARG A 1 275 ? 20.694 2.892 -4.954 1.00 92.69 275 ARG A CA 1
ATOM 2058 C C . ARG A 1 275 ? 21.593 3.965 -4.338 1.00 92.69 275 ARG A C 1
ATOM 2060 O O . ARG A 1 275 ? 21.540 4.173 -3.126 1.00 92.69 275 ARG A O 1
ATOM 2067 N N . ALA A 1 276 ? 22.406 4.651 -5.141 1.00 92.44 276 ALA A N 1
ATOM 2068 C CA . ALA A 1 276 ? 23.217 5.772 -4.672 1.00 92.44 276 ALA A CA 1
ATOM 2069 C C . ALA A 1 276 ? 22.339 6.939 -4.188 1.00 92.44 276 ALA A C 1
ATOM 2071 O O . ALA A 1 276 ? 22.558 7.430 -3.083 1.00 92.44 276 ALA A O 1
ATOM 2072 N N . ILE A 1 277 ? 21.293 7.293 -4.944 1.00 92.62 277 ILE A N 1
ATOM 2073 C CA . ILE A 1 277 ? 20.299 8.312 -4.567 1.00 92.62 277 ILE A CA 1
ATOM 2074 C C . ILE A 1 277 ? 19.607 7.924 -3.256 1.00 92.62 277 ILE A C 1
ATOM 2076 O O . ILE A 1 277 ? 19.603 8.709 -2.311 1.00 92.62 277 ILE A O 1
ATOM 2080 N N . ARG A 1 278 ? 19.112 6.685 -3.128 1.00 91.81 278 ARG A N 1
ATOM 2081 C CA . ARG A 1 278 ? 18.577 6.168 -1.857 1.00 91.81 278 ARG A CA 1
ATOM 2082 C C . ARG A 1 278 ? 19.588 6.320 -0.727 1.00 91.81 278 ARG A C 1
ATOM 2084 O O . ARG A 1 278 ? 19.219 6.626 0.392 1.00 91.81 278 ARG A O 1
ATOM 2091 N N . ASN A 1 279 ? 20.868 6.059 -0.968 1.00 90.12 279 ASN A N 1
ATOM 2092 C CA . ASN A 1 279 ? 21.864 6.119 0.095 1.00 90.12 279 ASN A CA 1
ATOM 2093 C C . ASN A 1 279 ? 22.223 7.549 0.527 1.00 90.12 279 ASN A C 1
ATOM 2095 O O . ASN A 1 279 ? 22.612 7.726 1.680 1.00 90.12 279 ASN A O 1
ATOM 2099 N N . GLU A 1 280 ? 22.091 8.528 -0.370 1.00 90.25 280 GLU A N 1
ATOM 2100 C CA . GLU A 1 280 ? 22.222 9.965 -0.090 1.00 90.25 280 GLU A CA 1
ATOM 2101 C C . GLU A 1 280 ? 20.994 10.494 0.663 1.00 90.25 280 GLU A C 1
ATOM 2103 O O . GLU A 1 280 ? 21.127 11.269 1.609 1.00 90.25 280 GLU A O 1
ATOM 2108 N N . HIS A 1 281 ? 19.810 10.022 0.267 1.00 87.88 281 HIS A N 1
ATOM 2109 C CA . HIS A 1 281 ? 18.528 10.544 0.718 1.00 87.88 281 HIS A CA 1
ATOM 2110 C C . HIS A 1 281 ? 17.770 9.629 1.655 1.00 87.88 281 HIS A C 1
ATOM 2112 O O . HIS A 1 281 ? 16.699 10.015 2.020 1.00 87.88 281 HIS A O 1
ATOM 2118 N N . VAL A 1 282 ? 18.201 8.448 2.083 1.00 86.88 282 VAL A N 1
ATOM 2119 C CA . VAL A 1 282 ? 17.421 7.612 3.024 1.00 86.88 282 VAL A CA 1
ATOM 2120 C C . VAL A 1 282 ? 18.302 7.201 4.193 1.00 86.88 282 VAL A C 1
ATOM 2122 O O . VAL A 1 282 ? 19.394 6.657 4.013 1.00 86.88 282 VAL A O 1
ATOM 2125 N N . LEU A 1 283 ? 17.822 7.459 5.415 1.00 85.25 283 LEU A N 1
ATOM 2126 C CA . LEU A 1 283 ? 18.569 7.179 6.637 1.00 85.25 283 LEU A CA 1
ATOM 2127 C C . LEU A 1 283 ? 18.858 5.686 6.727 1.00 85.25 283 LEU A C 1
ATOM 2129 O O . LEU A 1 283 ? 17.980 4.863 6.476 1.00 85.25 283 LEU A O 1
ATOM 2133 N N . ALA A 1 284 ? 20.070 5.344 7.167 1.00 85.31 284 ALA A N 1
ATOM 2134 C CA . ALA A 1 284 ? 20.492 3.955 7.318 1.00 85.31 284 ALA A CA 1
ATOM 2135 C C . ALA A 1 284 ? 19.483 3.112 8.104 1.00 85.31 284 ALA A C 1
ATOM 2137 O O . ALA A 1 284 ? 19.116 2.043 7.636 1.00 85.31 284 ALA A O 1
ATOM 2138 N N . ALA A 1 285 ? 18.970 3.657 9.209 1.00 82.38 285 ALA A N 1
ATOM 2139 C CA . ALA A 1 285 ? 17.991 3.000 10.067 1.00 82.38 285 ALA A CA 1
ATOM 2140 C C . ALA A 1 285 ? 16.640 2.704 9.393 1.00 82.38 285 ALA A C 1
ATOM 2142 O O . ALA A 1 285 ? 15.915 1.865 9.894 1.00 82.38 285 ALA A O 1
ATOM 2143 N N . ARG A 1 286 ? 16.282 3.368 8.282 1.00 83.56 286 ARG A N 1
ATOM 2144 C CA . ARG A 1 286 ? 15.065 3.039 7.512 1.00 83.56 286 ARG A CA 1
ATOM 2145 C C . ARG A 1 286 ? 15.326 2.017 6.412 1.00 83.56 286 ARG A C 1
ATOM 2147 O O . ARG A 1 286 ? 14.451 1.234 6.074 1.00 83.56 286 ARG A O 1
ATOM 2154 N N . ARG A 1 287 ? 16.535 2.006 5.845 1.00 86.31 287 ARG A N 1
ATOM 2155 C CA . ARG A 1 287 ? 16.895 1.101 4.736 1.00 86.31 287 ARG A CA 1
ATOM 2156 C C . ARG A 1 287 ? 16.901 -0.378 5.134 1.00 86.31 287 ARG A C 1
ATOM 2158 O O . ARG A 1 287 ? 16.857 -1.211 4.242 1.00 86.31 287 ARG A O 1
ATOM 2165 N N . VAL A 1 288 ? 16.984 -0.671 6.431 1.00 85.00 288 VAL A N 1
ATOM 2166 C CA . VAL A 1 288 ? 17.025 -2.038 6.978 1.00 85.00 288 VAL A CA 1
ATOM 2167 C C . VAL A 1 288 ? 15.652 -2.705 7.073 1.00 85.00 288 VAL A C 1
ATOM 2169 O O . VAL A 1 288 ? 15.591 -3.868 7.428 1.00 85.00 288 VAL A O 1
ATOM 2172 N N . PHE A 1 289 ? 14.561 -1.990 6.783 1.00 86.62 289 PHE A N 1
ATOM 2173 C CA . PHE A 1 289 ? 13.203 -2.560 6.778 1.00 86.62 289 PHE A CA 1
ATOM 2174 C C . PHE A 1 289 ? 12.310 -2.010 5.651 1.00 86.62 289 PHE A C 1
ATOM 2176 O O . PHE A 1 289 ? 11.183 -2.456 5.457 1.00 86.62 289 PHE A O 1
ATOM 2183 N N . ALA A 1 290 ? 12.786 -1.011 4.900 1.00 90.12 290 ALA A N 1
ATOM 2184 C CA . ALA A 1 290 ? 12.030 -0.380 3.829 1.00 90.12 290 ALA A CA 1
ATOM 2185 C C . ALA A 1 290 ? 12.503 -0.809 2.438 1.00 90.12 290 ALA A C 1
ATOM 2187 O O . ALA A 1 290 ? 13.698 -0.787 2.126 1.00 90.12 290 ALA A O 1
ATOM 2188 N N . TYR A 1 291 ? 11.536 -1.048 1.561 1.00 93.56 291 TYR A N 1
ATOM 2189 C CA . TYR A 1 291 ? 11.746 -1.110 0.121 1.00 93.56 291 TYR A CA 1
ATOM 2190 C C . TYR A 1 291 ? 11.789 0.300 -0.463 1.00 93.56 291 TYR A C 1
ATOM 2192 O O . TYR A 1 291 ? 11.189 1.232 0.079 1.00 93.56 291 TYR A O 1
ATOM 2200 N N . PHE A 1 292 ? 12.494 0.474 -1.577 1.00 93.88 292 PHE A N 1
ATOM 2201 C CA . PHE A 1 292 ? 12.672 1.779 -2.201 1.00 93.88 292 PHE A CA 1
ATOM 2202 C C . PHE A 1 292 ? 12.342 1.745 -3.692 1.00 93.88 292 PHE A C 1
ATOM 2204 O O . PHE A 1 292 ? 12.950 0.990 -4.445 1.00 93.88 292 PHE A O 1
ATOM 2211 N N . ILE A 1 293 ? 11.437 2.620 -4.129 1.00 96.12 293 ILE A N 1
ATOM 2212 C CA . ILE A 1 293 ? 11.144 2.868 -5.545 1.00 96.12 293 ILE A CA 1
ATOM 2213 C C . ILE A 1 293 ? 11.544 4.304 -5.890 1.00 96.12 293 ILE A C 1
ATOM 2215 O O . ILE A 1 293 ? 11.066 5.251 -5.269 1.00 96.12 293 ILE A O 1
ATOM 2219 N N . LEU A 1 294 ? 12.366 4.474 -6.926 1.00 96.06 294 LEU A N 1
ATOM 2220 C CA . LEU A 1 294 ? 12.652 5.769 -7.538 1.00 96.06 294 LEU A CA 1
ATOM 2221 C C . LEU A 1 294 ? 11.885 5.918 -8.853 1.00 96.06 294 LEU A C 1
ATOM 2223 O O . LEU A 1 294 ? 12.141 5.201 -9.819 1.00 96.06 294 LEU A O 1
ATOM 2227 N N . LEU A 1 295 ? 10.974 6.885 -8.900 1.00 96.19 295 LEU A N 1
ATOM 2228 C CA . LEU A 1 295 ? 10.217 7.235 -10.093 1.00 96.19 295 LEU A CA 1
ATOM 2229 C C . LEU A 1 295 ? 10.969 8.275 -10.934 1.00 96.19 295 LEU A C 1
ATOM 2231 O O . LEU A 1 295 ? 11.298 9.369 -10.466 1.00 96.19 295 LEU A O 1
ATOM 2235 N N . THR A 1 296 ? 11.228 7.947 -12.195 1.00 94.12 296 THR A N 1
ATOM 2236 C CA . THR A 1 296 ? 11.992 8.784 -13.126 1.00 94.12 296 THR A CA 1
ATOM 2237 C C . THR A 1 296 ? 11.118 9.320 -14.245 1.00 94.12 296 THR A C 1
ATOM 2239 O O . THR A 1 296 ? 10.075 8.751 -14.589 1.00 94.12 296 THR A O 1
ATOM 2242 N N . ARG A 1 297 ? 11.544 10.442 -14.826 1.00 90.06 297 ARG A N 1
ATOM 2243 C CA . ARG A 1 297 ? 10.889 11.007 -16.006 1.00 90.06 297 ARG A CA 1
ATOM 2244 C C . ARG A 1 297 ? 11.216 10.245 -17.279 1.00 90.06 297 ARG A C 1
ATOM 2246 O O . ARG A 1 297 ? 10.366 10.163 -18.142 1.00 90.06 297 ARG A O 1
ATOM 2253 N N . ASP A 1 298 ? 12.417 9.705 -17.400 1.00 90.56 298 ASP A N 1
ATOM 2254 C CA . ASP A 1 298 ? 12.832 8.968 -18.588 1.00 90.56 298 ASP A CA 1
ATOM 2255 C C . ASP A 1 298 ? 12.836 7.462 -18.323 1.00 90.56 298 ASP A C 1
ATOM 2257 O O . ASP A 1 298 ? 12.738 7.012 -17.173 1.00 90.56 298 ASP A O 1
ATOM 2261 N N . GLN A 1 299 ? 12.944 6.685 -19.403 1.00 90.56 299 GLN A N 1
ATOM 2262 C CA . GLN A 1 299 ? 13.160 5.243 -19.319 1.00 90.56 299 GLN A CA 1
ATOM 2263 C C . GLN A 1 299 ? 14.428 4.922 -18.526 1.00 90.56 299 GLN A C 1
ATOM 2265 O O . GLN A 1 299 ? 15.371 5.705 -18.463 1.00 90.56 299 GLN A O 1
ATOM 2270 N N . VAL A 1 300 ? 14.458 3.744 -17.920 1.00 92.75 300 VAL A N 1
ATOM 2271 C CA . VAL A 1 300 ? 15.570 3.315 -17.068 1.00 92.75 300 VAL A CA 1
ATOM 2272 C C . VAL A 1 300 ? 16.529 2.428 -17.853 1.00 92.75 300 VAL A C 1
ATOM 2274 O O . VAL A 1 300 ? 16.162 1.848 -18.873 1.00 92.75 300 VAL A O 1
ATOM 2277 N N . SER A 1 301 ? 17.772 2.312 -17.395 1.00 93.12 301 SER A N 1
ATOM 2278 C CA . SER A 1 301 ? 18.770 1.419 -17.987 1.00 93.12 301 SER A CA 1
ATOM 2279 C C . SER A 1 301 ? 18.873 0.124 -17.179 1.00 93.12 301 SER A C 1
ATOM 2281 O O . SER A 1 301 ? 19.443 0.096 -16.084 1.00 93.12 301 SER A O 1
ATOM 2283 N N . CYS A 1 302 ? 18.345 -0.965 -17.737 1.00 89.06 302 CYS A N 1
ATOM 2284 C CA . CYS A 1 302 ? 18.453 -2.320 -17.200 1.00 89.06 302 CYS A CA 1
ATOM 2285 C C . CYS A 1 302 ? 19.491 -3.112 -17.986 1.00 89.06 302 CYS A C 1
ATOM 2287 O O . CYS A 1 302 ? 19.261 -3.481 -19.136 1.00 89.06 302 CYS A O 1
ATOM 2289 N N . GLY A 1 303 ? 20.659 -3.363 -17.390 1.00 84.81 303 GLY A N 1
ATOM 2290 C CA . GLY A 1 303 ? 21.725 -4.112 -18.066 1.00 84.81 303 GLY A CA 1
ATOM 2291 C C . GLY A 1 303 ? 22.207 -3.456 -19.369 1.00 84.81 303 GLY A C 1
ATOM 2292 O O . GLY A 1 303 ? 22.625 -4.155 -20.286 1.00 84.81 303 GLY A O 1
ATOM 2293 N N . GLY A 1 304 ? 22.120 -2.123 -19.467 1.00 86.31 304 GLY A N 1
ATOM 2294 C CA . GLY A 1 304 ? 22.489 -1.359 -20.662 1.00 86.31 304 GLY A CA 1
ATOM 2295 C C . GLY A 1 304 ? 21.383 -1.232 -21.716 1.00 86.31 304 GLY A C 1
ATOM 2296 O O . GLY A 1 304 ? 21.636 -0.668 -22.779 1.00 86.31 304 GLY A O 1
ATOM 2297 N N . VAL A 1 305 ? 20.172 -1.729 -21.441 1.00 86.56 305 VAL A N 1
ATOM 2298 C CA . VAL A 1 305 ? 19.007 -1.624 -22.331 1.00 86.56 305 VAL A CA 1
ATOM 2299 C C . VAL A 1 305 ? 17.955 -0.705 -21.714 1.00 86.56 305 VAL A C 1
ATOM 2301 O O . VAL A 1 305 ? 17.733 -0.728 -20.506 1.00 86.56 305 VAL A O 1
ATOM 2304 N N . SER A 1 306 ? 17.298 0.099 -22.553 1.00 87.31 306 SER A N 1
ATOM 2305 C CA . SER A 1 306 ? 16.189 0.959 -22.131 1.00 87.31 306 SER A CA 1
ATOM 2306 C C . SER A 1 306 ? 14.975 0.122 -21.717 1.00 87.31 306 SER A C 1
ATOM 2308 O O . SER A 1 306 ? 14.537 -0.745 -22.477 1.00 87.31 306 SER A O 1
ATOM 2310 N N . ALA A 1 307 ? 14.423 0.387 -20.537 1.00 89.56 307 ALA A N 1
ATOM 2311 C CA . ALA A 1 307 ? 13.307 -0.347 -19.951 1.00 89.56 307 ALA A CA 1
ATOM 2312 C C . ALA A 1 307 ? 12.307 0.592 -19.256 1.00 89.56 307 ALA A C 1
ATOM 2314 O O . ALA A 1 307 ? 12.597 1.756 -18.975 1.00 89.56 307 ALA A O 1
ATOM 2315 N N . PHE A 1 308 ? 11.108 0.076 -18.981 1.00 91.19 308 PHE A N 1
ATOM 2316 C CA . PHE A 1 308 ? 10.076 0.794 -18.222 1.00 91.19 308 PHE A CA 1
ATOM 2317 C C . PHE A 1 308 ? 10.317 0.735 -16.712 1.00 91.19 308 PHE A C 1
ATOM 2319 O O . PHE A 1 308 ? 9.906 1.637 -15.992 1.00 91.19 308 PHE A O 1
ATOM 2326 N N . GLY A 1 309 ? 11.012 -0.291 -16.236 1.00 93.81 309 GLY A N 1
ATOM 2327 C CA . GLY A 1 309 ? 11.329 -0.475 -14.834 1.00 93.81 309 GLY A CA 1
ATOM 2328 C C . GLY A 1 309 ? 12.453 -1.482 -14.655 1.00 93.81 309 GLY A C 1
ATOM 2329 O O . GLY A 1 309 ? 12.787 -2.225 -15.580 1.00 93.81 309 GLY A O 1
ATOM 2330 N N . CYS A 1 310 ? 13.084 -1.408 -13.489 1.00 94.06 310 CYS A N 1
ATOM 2331 C CA . CYS A 1 310 ? 14.145 -2.299 -13.064 1.00 94.06 310 CYS A CA 1
ATOM 2332 C C . CYS A 1 310 ? 14.101 -2.484 -11.548 1.00 94.06 310 CYS A C 1
ATOM 2334 O O . CYS A 1 310 ? 14.413 -1.547 -10.805 1.00 94.06 310 CYS A O 1
ATOM 2336 N N . GLY A 1 311 ? 13.762 -3.686 -11.098 1.00 90.81 311 GLY A N 1
ATOM 2337 C CA . GLY A 1 311 ? 13.866 -4.109 -9.707 1.00 90.81 311 GLY A CA 1
ATOM 2338 C C . GLY A 1 311 ? 15.070 -5.008 -9.441 1.00 90.81 311 GLY A C 1
ATOM 2339 O O . GLY A 1 311 ? 15.417 -5.887 -10.230 1.00 90.81 311 GLY A O 1
ATOM 2340 N N . GLU A 1 312 ? 15.708 -4.813 -8.292 1.00 90.88 312 GLU A N 1
ATOM 2341 C CA . GLU A 1 312 ? 16.622 -5.804 -7.722 1.00 90.88 312 GLU A CA 1
ATOM 2342 C C . GLU A 1 312 ? 15.847 -7.035 -7.243 1.00 90.88 312 GLU A C 1
ATOM 2344 O O . GLU A 1 312 ? 14.722 -6.922 -6.769 1.00 90.88 312 GLU A O 1
ATOM 2349 N N . PHE A 1 313 ? 16.457 -8.213 -7.319 1.00 88.81 313 PHE A N 1
ATOM 2350 C CA . PHE A 1 313 ? 15.974 -9.359 -6.553 1.00 88.81 313 PHE A CA 1
ATOM 2351 C C . PHE A 1 313 ? 16.507 -9.289 -5.114 1.00 88.81 313 PHE A C 1
ATOM 2353 O O . PHE A 1 313 ? 17.583 -8.709 -4.902 1.00 88.81 313 PHE A O 1
ATOM 2360 N N . PRO A 1 314 ? 15.824 -9.925 -4.143 1.00 83.69 314 PRO A N 1
ATOM 2361 C CA . PRO A 1 314 ? 16.339 -10.081 -2.791 1.00 83.69 314 PRO A CA 1
ATOM 2362 C C . PRO A 1 314 ? 17.791 -10.568 -2.788 1.00 83.69 314 PRO A C 1
ATOM 2364 O O . PRO A 1 314 ? 18.120 -11.595 -3.387 1.00 83.69 314 PRO A O 1
ATOM 2367 N N . SER A 1 315 ? 18.683 -9.832 -2.123 1.00 72.75 315 SER A N 1
ATOM 2368 C CA . SER A 1 315 ? 20.081 -10.241 -1.959 1.00 72.75 315 SER A CA 1
ATOM 2369 C C . SER A 1 315 ? 20.707 -9.632 -0.707 1.00 72.75 315 SER A C 1
ATOM 2371 O O . SER A 1 315 ? 20.362 -8.526 -0.304 1.00 72.75 315 SER A O 1
ATOM 2373 N N . ASN A 1 316 ? 21.719 -10.299 -0.148 1.00 56.38 316 ASN A N 1
ATOM 2374 C CA . ASN A 1 316 ? 22.432 -9.856 1.061 1.00 56.38 316 ASN A CA 1
ATOM 2375 C C . ASN A 1 316 ? 23.278 -8.577 0.868 1.00 56.38 316 ASN A C 1
ATOM 2377 O O . ASN A 1 316 ? 24.052 -8.210 1.745 1.00 56.38 316 ASN A O 1
ATOM 2381 N N . THR A 1 317 ? 23.204 -7.912 -0.290 1.00 56.88 317 THR A N 1
ATOM 2382 C CA . THR A 1 317 ? 24.091 -6.790 -0.648 1.00 56.88 317 THR A CA 1
ATOM 2383 C C . THR A 1 317 ? 23.436 -5.416 -0.473 1.00 56.88 317 THR A C 1
ATOM 2385 O O . THR A 1 317 ? 23.857 -4.448 -1.107 1.00 56.88 317 THR A O 1
ATOM 2388 N N . GLY A 1 318 ? 22.412 -5.308 0.381 1.00 57.62 318 GLY A N 1
ATOM 2389 C CA . GLY A 1 318 ? 21.672 -4.063 0.631 1.00 57.62 318 GLY A CA 1
ATOM 2390 C C . GLY A 1 318 ? 20.758 -3.665 -0.531 1.00 57.62 318 GLY A C 1
ATOM 2391 O O . GLY A 1 318 ? 20.600 -2.466 -0.816 1.00 57.62 318 GLY A O 1
ATOM 2392 N N . GLY A 1 319 ? 20.247 -4.681 -1.234 1.00 64.81 319 GLY A N 1
ATOM 2393 C CA . GLY A 1 319 ? 19.382 -4.543 -2.392 1.00 64.81 319 GLY A CA 1
ATOM 2394 C C . GLY A 1 319 ? 17.917 -4.662 -1.999 1.00 64.81 319 GLY A C 1
ATOM 2395 O O . GLY A 1 319 ? 17.570 -5.611 -1.321 1.00 64.81 319 GLY A O 1
ATOM 2396 N N . ASN A 1 320 ? 17.142 -3.650 -2.383 1.00 85.56 320 ASN A N 1
ATOM 2397 C CA . ASN A 1 320 ? 15.679 -3.489 -2.294 1.00 85.56 320 ASN A CA 1
ATOM 2398 C C . ASN A 1 320 ? 15.330 -2.165 -2.982 1.00 85.56 320 ASN A C 1
ATOM 2400 O O . ASN A 1 320 ? 14.683 -1.272 -2.428 1.00 85.56 320 ASN A O 1
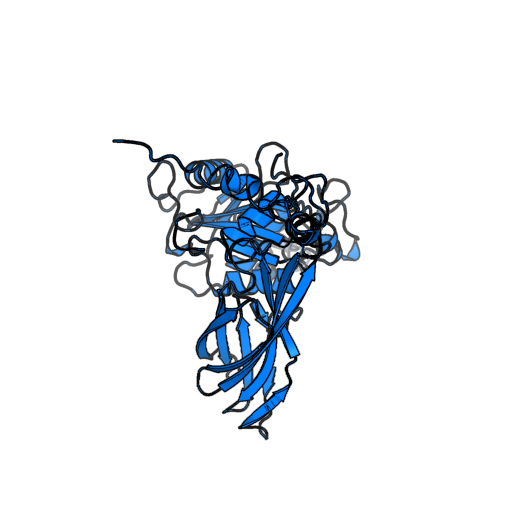ATOM 2404 N N . VAL A 1 321 ? 15.943 -1.983 -4.152 1.00 93.25 321 VAL A N 1
ATOM 2405 C CA . VAL A 1 321 ? 15.814 -0.794 -4.976 1.00 93.25 321 VAL A CA 1
ATOM 2406 C C . VAL A 1 321 ? 15.098 -1.178 -6.251 1.00 93.25 321 VAL A C 1
ATOM 2408 O O . VAL A 1 321 ? 15.420 -2.168 -6.911 1.00 93.25 321 VAL A O 1
ATOM 2411 N N . VAL A 1 322 ? 14.150 -0.333 -6.600 1.00 95.31 322 VAL A N 1
ATOM 2412 C CA . VAL A 1 322 ? 13.499 -0.269 -7.890 1.00 95.31 322 VAL A CA 1
ATOM 2413 C C . VAL A 1 322 ? 13.762 1.111 -8.468 1.00 95.31 322 VAL A C 1
ATOM 2415 O O . VAL A 1 322 ? 13.724 2.121 -7.762 1.00 95.31 322 VAL A O 1
ATOM 2418 N N . VAL A 1 323 ? 13.970 1.167 -9.775 1.00 96.12 323 VAL A N 1
ATOM 2419 C CA . VAL A 1 323 ? 13.870 2.399 -10.552 1.00 96.12 323 VAL A CA 1
ATOM 2420 C C . VAL A 1 323 ? 12.847 2.184 -11.657 1.00 96.12 323 VAL A C 1
ATOM 2422 O O . VAL A 1 323 ? 12.878 1.155 -12.330 1.00 96.12 323 VAL A O 1
ATOM 2425 N N . ALA A 1 324 ? 11.909 3.112 -11.825 1.00 96.12 324 ALA A N 1
ATOM 2426 C CA . ALA A 1 324 ? 10.814 2.949 -12.772 1.00 96.12 324 ALA A CA 1
ATOM 2427 C C . ALA A 1 324 ? 10.457 4.250 -13.486 1.00 96.12 324 ALA A C 1
ATOM 2429 O O . ALA A 1 324 ? 10.377 5.321 -12.883 1.00 96.12 324 ALA A O 1
ATOM 2430 N N . PHE A 1 325 ? 10.173 4.129 -14.778 1.00 93.62 325 PHE A N 1
ATOM 2431 C CA . PHE A 1 325 ? 9.658 5.202 -15.608 1.00 93.62 325 PHE A CA 1
ATOM 2432 C C . PHE A 1 325 ? 8.226 5.527 -15.182 1.00 93.62 325 PHE A C 1
ATOM 2434 O O . PHE A 1 325 ? 7.317 4.706 -15.303 1.00 93.62 325 PHE A O 1
ATOM 2441 N N . SER A 1 326 ? 8.042 6.740 -14.671 1.00 91.56 326 SER A N 1
ATOM 2442 C CA . SER A 1 326 ? 6.869 7.145 -13.893 1.00 91.56 326 SER A CA 1
ATOM 2443 C C . SER A 1 326 ? 5.567 7.287 -14.678 1.00 91.56 326 SER A C 1
ATOM 2445 O O . SER A 1 326 ? 4.503 7.060 -14.102 1.00 91.56 326 SER A O 1
ATOM 2447 N N . LYS A 1 327 ? 5.623 7.699 -15.952 1.00 86.38 327 LYS A N 1
ATOM 2448 C CA . LYS A 1 327 ? 4.450 7.987 -16.793 1.00 86.38 327 LYS A CA 1
ATOM 2449 C C . LYS A 1 327 ? 4.781 7.799 -18.261 1.00 86.38 327 LYS A C 1
ATOM 2451 O O . LYS A 1 327 ? 5.741 8.381 -18.733 1.00 86.38 327 LYS A O 1
ATOM 2456 N N . LEU A 1 328 ? 3.922 7.122 -19.021 1.00 82.62 328 LEU A N 1
ATOM 2457 C CA . LEU A 1 328 ? 4.099 7.012 -20.477 1.00 82.62 328 LEU A CA 1
ATOM 2458 C C . LEU A 1 328 ? 4.017 8.366 -21.199 1.00 82.62 328 LEU A C 1
ATOM 2460 O O . LEU A 1 328 ? 4.673 8.560 -22.220 1.00 82.62 328 LEU A O 1
ATOM 2464 N N . VAL A 1 329 ? 3.187 9.285 -20.694 1.00 78.69 329 VAL A N 1
ATOM 2465 C CA . VAL A 1 329 ? 2.992 10.624 -21.261 1.00 78.69 329 VAL A CA 1
ATOM 2466 C C . VAL A 1 329 ? 2.797 11.632 -20.129 1.00 78.69 329 VAL A C 1
ATOM 2468 O O . VAL A 1 329 ? 1.802 11.566 -19.413 1.00 78.69 329 VAL A O 1
ATOM 2471 N N . ASP A 1 330 ? 3.710 12.598 -20.003 1.00 72.12 330 ASP A N 1
ATOM 2472 C CA . ASP A 1 330 ? 3.743 13.567 -18.890 1.00 72.12 330 ASP A CA 1
ATOM 2473 C C . ASP A 1 330 ? 2.436 14.357 -18.691 1.00 72.12 330 ASP A C 1
ATOM 2475 O O . ASP A 1 330 ? 2.074 14.699 -17.564 1.00 72.12 330 ASP A O 1
ATOM 2479 N N . TRP A 1 331 ? 1.738 14.660 -19.788 1.00 66.38 331 TRP A N 1
ATOM 2480 C CA . TRP A 1 331 ? 0.583 15.566 -19.817 1.00 66.38 331 TRP A CA 1
ATOM 2481 C C . TRP A 1 331 ? -0.770 14.858 -19.750 1.00 66.38 331 TRP A C 1
ATOM 2483 O O . TRP A 1 331 ? -1.802 15.528 -19.690 1.00 66.38 331 TRP A O 1
ATOM 2493 N N . LEU A 1 332 ? -0.788 13.526 -19.820 1.00 69.75 332 LEU A N 1
ATOM 2494 C CA . LEU A 1 332 ? -2.026 12.756 -19.784 1.00 69.75 332 LEU A CA 1
ATOM 2495 C C . LEU A 1 332 ? -2.280 12.215 -18.372 1.00 69.75 332 LEU A C 1
ATOM 2497 O O . LEU A 1 332 ? -1.331 11.972 -17.622 1.00 69.75 332 LEU A O 1
ATOM 2501 N N . PRO A 1 333 ? -3.558 12.011 -17.998 1.00 75.00 333 PRO A N 1
ATOM 2502 C CA . PRO A 1 333 ? -3.894 11.172 -16.855 1.00 75.00 333 PRO A CA 1
ATOM 2503 C C . PRO A 1 333 ? -3.201 9.813 -16.969 1.00 75.00 333 PRO A C 1
ATOM 2505 O O . PRO A 1 333 ? -2.919 9.362 -18.081 1.00 75.00 333 PRO A O 1
ATOM 2508 N N . ASP A 1 334 ? -2.960 9.159 -15.832 1.00 79.75 334 ASP A N 1
ATOM 2509 C CA . ASP A 1 334 ? -2.331 7.838 -15.819 1.00 79.75 334 ASP A CA 1
ATOM 2510 C C . ASP A 1 334 ? -3.130 6.863 -16.690 1.00 79.75 334 ASP A C 1
ATOM 2512 O O . ASP A 1 334 ? -4.301 6.571 -16.433 1.00 79.75 334 ASP A O 1
ATOM 2516 N N . ILE A 1 335 ? -2.522 6.434 -17.795 1.00 83.06 335 ILE A N 1
ATOM 2517 C CA . ILE A 1 335 ? -3.210 5.641 -18.809 1.00 83.06 335 ILE A CA 1
ATOM 2518 C C . ILE A 1 335 ? -3.305 4.218 -18.277 1.00 83.06 335 ILE A C 1
ATOM 2520 O O . ILE A 1 335 ? -2.285 3.548 -18.149 1.00 83.06 335 ILE A O 1
ATOM 2524 N N . LYS A 1 336 ? -4.535 3.757 -18.017 1.00 84.81 336 LYS A N 1
ATOM 2525 C CA . LYS A 1 336 ? -4.817 2.397 -17.526 1.00 84.81 336 LYS A CA 1
ATOM 2526 C C . LYS A 1 336 ? -3.979 2.024 -16.294 1.00 84.81 336 LYS A C 1
ATOM 2528 O O . LYS A 1 336 ? -3.426 0.932 -16.233 1.00 84.81 336 LYS A O 1
ATOM 2533 N N . ASP A 1 337 ? -3.871 2.947 -15.342 1.00 91.75 337 ASP A N 1
ATOM 2534 C CA . ASP A 1 337 ? -3.164 2.719 -14.077 1.00 91.75 337 ASP A CA 1
ATOM 2535 C C . ASP A 1 337 ? -1.694 2.287 -14.269 1.00 91.75 337 ASP A C 1
ATOM 2537 O O . ASP A 1 337 ? -1.151 1.512 -13.476 1.00 91.75 337 ASP A O 1
ATOM 2541 N N . TYR A 1 338 ? -1.049 2.760 -15.345 1.00 93.50 338 TYR A N 1
ATOM 2542 C CA . TYR A 1 338 ? 0.315 2.385 -15.719 1.00 93.50 338 TYR A CA 1
ATOM 2543 C C . TYR A 1 338 ? 1.301 2.562 -14.563 1.00 93.50 338 TYR A C 1
ATOM 2545 O O . TYR A 1 338 ? 2.102 1.658 -14.317 1.00 93.50 338 TYR A O 1
ATOM 2553 N N . GLN A 1 339 ? 1.241 3.683 -13.835 1.00 94.81 339 GLN A N 1
ATOM 2554 C CA . GLN A 1 339 ? 2.177 3.935 -12.742 1.00 94.81 339 GLN A CA 1
ATOM 2555 C C . GLN A 1 339 ? 2.015 2.897 -11.620 1.00 94.81 339 GLN A C 1
ATOM 2557 O O . GLN A 1 339 ? 3.009 2.380 -11.114 1.00 94.81 339 GLN A O 1
ATOM 2562 N N . ALA A 1 340 ? 0.778 2.537 -11.266 1.00 95.69 340 ALA A N 1
ATOM 2563 C CA . ALA A 1 340 ? 0.524 1.462 -10.307 1.00 95.69 340 ALA A CA 1
ATOM 2564 C C . ALA A 1 340 ? 1.017 0.111 -10.836 1.00 95.69 340 ALA A C 1
ATOM 2566 O O . ALA A 1 340 ? 1.655 -0.642 -10.100 1.00 95.69 340 ALA A O 1
ATOM 2567 N N . GLY A 1 341 ? 0.770 -0.173 -12.116 1.00 95.62 341 GLY A N 1
ATOM 2568 C CA . GLY A 1 341 ? 1.190 -1.407 -12.768 1.00 95.62 341 GLY A CA 1
ATOM 2569 C C . GLY A 1 341 ? 2.704 -1.603 -12.758 1.00 95.62 341 GLY A C 1
ATOM 2570 O O . GLY A 1 341 ? 3.174 -2.647 -12.309 1.00 95.62 341 GLY A O 1
ATOM 2571 N N . VAL A 1 342 ? 3.474 -0.598 -13.190 1.00 95.31 342 VAL A N 1
ATOM 2572 C CA . VAL A 1 342 ? 4.943 -0.680 -13.204 1.00 95.31 342 VAL A CA 1
ATOM 2573 C C . VAL A 1 342 ? 5.510 -0.737 -11.786 1.00 95.31 342 VAL A C 1
ATOM 2575 O O . VAL A 1 342 ? 6.376 -1.561 -11.514 1.00 95.31 342 VAL A O 1
ATOM 2578 N N . MET A 1 343 ? 4.978 0.053 -10.846 1.00 97.12 343 MET A N 1
ATOM 2579 C CA . MET A 1 343 ? 5.419 -0.005 -9.449 1.00 97.12 343 MET A CA 1
ATOM 2580 C C . MET A 1 343 ? 5.178 -1.387 -8.840 1.00 97.12 343 MET A C 1
ATOM 2582 O O . MET A 1 343 ? 6.070 -1.922 -8.189 1.00 97.12 343 MET A O 1
ATOM 2586 N N . MET A 1 344 ? 4.003 -1.982 -9.065 1.00 97.69 344 MET A N 1
ATOM 2587 C CA . MET A 1 344 ? 3.689 -3.318 -8.562 1.00 97.69 344 MET A CA 1
ATOM 2588 C C . MET A 1 344 ? 4.529 -4.401 -9.251 1.00 97.69 344 MET A C 1
ATOM 2590 O O . MET A 1 344 ? 5.003 -5.308 -8.578 1.00 97.69 344 MET A O 1
ATOM 2594 N N . HIS A 1 345 ? 4.758 -4.302 -10.564 1.00 96.94 345 HIS A N 1
ATOM 2595 C CA . HIS A 1 345 ? 5.613 -5.239 -11.300 1.00 96.94 345 HIS A CA 1
ATOM 2596 C C . HIS A 1 345 ? 7.027 -5.284 -10.715 1.00 96.94 345 HIS A C 1
ATOM 2598 O O . HIS A 1 345 ? 7.511 -6.347 -10.325 1.00 96.94 345 HIS A O 1
ATOM 2604 N N . GLU A 1 346 ? 7.670 -4.122 -10.608 1.00 96.25 346 GLU A N 1
ATOM 2605 C CA . GLU A 1 346 ? 9.056 -4.037 -10.154 1.00 96.25 346 GLU A CA 1
ATOM 2606 C C . GLU A 1 346 ? 9.197 -4.315 -8.653 1.00 96.25 346 GLU A C 1
ATOM 2608 O O . GLU A 1 346 ? 10.158 -4.959 -8.228 1.00 96.25 346 GLU A O 1
ATOM 2613 N N . LEU A 1 347 ? 8.217 -3.903 -7.838 1.00 96.44 347 LEU A N 1
ATOM 2614 C CA . LEU A 1 347 ? 8.160 -4.303 -6.432 1.00 96.44 347 LEU A CA 1
ATOM 2615 C C . LEU A 1 347 ? 8.030 -5.826 -6.300 1.00 96.44 347 LEU A C 1
ATOM 2617 O O . LEU A 1 347 ? 8.644 -6.411 -5.416 1.00 96.44 347 LEU A O 1
ATOM 2621 N N . GLY A 1 348 ? 7.301 -6.489 -7.200 1.00 96.62 348 GLY A N 1
ATOM 2622 C CA . GLY A 1 348 ? 7.242 -7.947 -7.270 1.00 96.62 348 GLY A CA 1
ATOM 2623 C C . GLY A 1 348 ? 8.626 -8.591 -7.386 1.00 96.62 348 GLY A C 1
ATOM 2624 O O . GLY A 1 348 ? 8.901 -9.556 -6.675 1.00 96.62 348 GLY A O 1
ATOM 2625 N N . HIS A 1 349 ? 9.524 -8.030 -8.202 1.00 95.12 349 HIS A N 1
ATOM 2626 C CA . HIS A 1 349 ? 10.914 -8.494 -8.295 1.00 95.12 349 HIS A CA 1
ATOM 2627 C C . HIS A 1 349 ? 11.688 -8.307 -6.985 1.00 95.12 349 HIS A C 1
ATOM 2629 O O . HIS A 1 349 ? 12.341 -9.251 -6.535 1.00 95.12 349 HIS A O 1
ATOM 2635 N N . ASN A 1 350 ? 11.540 -7.153 -6.320 1.00 93.25 350 ASN A N 1
ATOM 2636 C CA . ASN A 1 350 ? 12.075 -6.916 -4.968 1.00 93.25 350 ASN A CA 1
ATOM 2637 C C . ASN A 1 350 ? 11.524 -7.905 -3.930 1.00 93.25 350 ASN A C 1
ATOM 2639 O O . ASN A 1 350 ? 12.222 -8.240 -2.984 1.00 93.25 350 ASN A O 1
ATOM 2643 N N . LEU A 1 351 ? 10.309 -8.417 -4.124 1.00 94.25 351 LEU A N 1
ATOM 2644 C CA . LEU A 1 351 ? 9.685 -9.437 -3.276 1.00 94.25 351 LEU A CA 1
ATOM 2645 C C . LEU A 1 351 ? 9.982 -10.875 -3.744 1.00 94.25 351 LEU A C 1
ATOM 2647 O O . LEU A 1 351 ? 9.319 -11.825 -3.326 1.00 94.25 351 LEU A O 1
ATOM 2651 N N . GLY A 1 352 ? 10.972 -11.048 -4.623 1.00 94.00 352 GLY A N 1
ATOM 2652 C CA . GLY A 1 352 ? 11.468 -12.347 -5.079 1.00 94.00 352 GLY A CA 1
ATOM 2653 C C . GLY A 1 352 ? 10.677 -12.983 -6.221 1.00 94.00 352 GLY A C 1
ATOM 2654 O O . GLY A 1 352 ? 11.011 -14.098 -6.634 1.00 94.00 352 GLY A O 1
ATOM 2655 N N . LEU A 1 353 ? 9.641 -12.325 -6.746 1.00 95.94 353 LEU A N 1
ATOM 2656 C CA . LEU A 1 353 ? 8.815 -12.862 -7.827 1.00 95.94 353 LEU A CA 1
ATOM 2657 C C . LEU A 1 353 ? 9.517 -12.774 -9.180 1.00 95.94 353 LEU A C 1
ATOM 2659 O O . LEU A 1 353 ? 10.156 -11.780 -9.514 1.00 95.94 353 LEU A O 1
ATOM 2663 N N . CYS A 1 354 ? 9.320 -13.798 -10.003 1.00 95.56 354 CYS A N 1
ATOM 2664 C CA . CYS A 1 354 ? 9.741 -13.811 -11.400 1.00 95.56 354 CYS A CA 1
ATOM 2665 C C . CYS A 1 354 ? 8.544 -13.608 -12.329 1.00 95.56 354 CYS A C 1
ATOM 2667 O O . CYS A 1 354 ? 7.379 -13.718 -11.921 1.00 95.56 354 CYS A O 1
ATOM 2669 N N . HIS A 1 355 ? 8.838 -13.353 -13.606 1.00 95.62 355 HIS A N 1
ATOM 2670 C CA . HIS A 1 355 ? 7.816 -13.379 -14.650 1.00 95.62 355 HIS A CA 1
ATOM 2671 C C . HIS A 1 355 ? 7.142 -14.758 -14.684 1.00 95.62 355 HIS A C 1
ATOM 2673 O O . HIS A 1 355 ? 7.826 -15.765 -14.476 1.00 95.62 355 HIS A O 1
ATOM 2679 N N . PRO A 1 356 ? 5.824 -14.858 -14.946 1.00 94.75 356 PRO A N 1
ATOM 2680 C CA . PRO A 1 356 ? 5.087 -16.112 -14.803 1.00 94.75 356 PRO A CA 1
ATOM 2681 C C . PRO A 1 356 ? 5.695 -17.282 -15.584 1.00 94.75 356 PRO A C 1
ATOM 2683 O O . PRO A 1 356 ? 5.719 -18.404 -15.082 1.00 94.75 356 PRO A O 1
ATOM 2686 N N . THR A 1 357 ? 6.245 -17.040 -16.777 1.00 93.62 357 THR A N 1
ATOM 2687 C CA . THR A 1 357 ? 6.873 -18.098 -17.588 1.00 93.62 357 THR A CA 1
ATOM 2688 C C . THR A 1 357 ? 8.224 -18.567 -17.027 1.00 93.62 357 THR A C 1
ATOM 2690 O O . THR A 1 357 ? 8.641 -19.699 -17.278 1.00 93.62 357 THR A O 1
ATOM 2693 N N . GLN A 1 358 ? 8.875 -17.731 -16.214 1.00 93.75 358 GLN A N 1
ATOM 2694 C CA . GLN A 1 358 ? 10.183 -17.961 -15.597 1.00 93.75 358 GLN A CA 1
ATOM 2695 C C . GLN A 1 358 ? 10.088 -18.465 -14.149 1.00 93.75 358 GLN A C 1
ATOM 2697 O O . GLN A 1 358 ? 11.081 -18.968 -13.617 1.00 93.75 358 GLN A O 1
ATOM 2702 N N . SER A 1 359 ? 8.905 -18.379 -13.529 1.00 93.38 359 SER A N 1
ATOM 2703 C CA . SER A 1 359 ? 8.591 -18.813 -12.157 1.00 93.38 359 SER A CA 1
ATOM 2704 C C . SER A 1 359 ? 8.660 -20.339 -11.982 1.00 93.38 359 SER A C 1
ATOM 2706 O O . SER A 1 359 ? 7.663 -21.049 -11.810 1.00 93.38 359 SER A O 1
ATOM 2708 N N . THR A 1 360 ? 9.887 -20.842 -12.062 1.00 92.69 360 THR A N 1
ATOM 2709 C CA . THR A 1 360 ? 10.327 -22.230 -11.888 1.00 92.69 360 THR A CA 1
ATOM 2710 C C . THR A 1 360 ? 11.115 -22.368 -10.580 1.00 92.69 360 THR A C 1
ATOM 2712 O O . THR A 1 360 ? 11.195 -21.422 -9.803 1.00 92.69 360 THR A O 1
ATOM 2715 N N . ASN A 1 361 ? 11.742 -23.523 -10.334 1.00 90.00 361 ASN A N 1
ATOM 2716 C CA . ASN A 1 361 ? 12.562 -23.747 -9.132 1.00 90.00 361 ASN A CA 1
ATOM 2717 C C . ASN A 1 361 ? 13.789 -22.820 -9.038 1.00 90.00 361 ASN A C 1
ATOM 2719 O O . ASN A 1 361 ? 14.413 -22.758 -7.987 1.00 90.00 361 ASN A O 1
ATOM 2723 N N . ASN A 1 362 ? 14.135 -22.119 -10.122 1.00 89.56 362 ASN A N 1
ATOM 2724 C CA . ASN A 1 362 ? 15.217 -21.134 -10.137 1.00 89.56 362 ASN A CA 1
ATOM 2725 C C . ASN A 1 362 ? 14.753 -19.731 -9.716 1.00 89.56 362 ASN A C 1
ATOM 2727 O O . ASN A 1 362 ? 15.584 -18.833 -9.599 1.00 89.56 362 ASN A O 1
ATOM 2731 N N . CYS A 1 363 ? 13.447 -19.517 -9.541 1.00 92.44 363 CYS A N 1
ATOM 2732 C CA . CYS A 1 363 ? 12.938 -18.245 -9.057 1.00 92.44 363 CYS A CA 1
ATOM 2733 C C . CYS A 1 363 ? 13.233 -18.093 -7.556 1.00 92.44 363 CYS A C 1
ATOM 2735 O O . CYS A 1 363 ? 13.014 -19.067 -6.832 1.00 92.44 363 CYS A O 1
ATOM 2737 N N . PRO A 1 364 ? 13.674 -16.918 -7.058 1.00 91.81 364 PRO A N 1
ATOM 2738 C CA . PRO A 1 364 ? 13.986 -16.738 -5.636 1.00 91.81 364 PRO A CA 1
ATOM 2739 C C . PRO A 1 364 ? 12.826 -17.104 -4.706 1.00 91.81 364 PRO A C 1
ATOM 2741 O O . PRO A 1 364 ? 13.016 -17.820 -3.729 1.00 91.81 364 PRO A O 1
ATOM 2744 N N . SER A 1 365 ? 11.614 -16.688 -5.073 1.00 92.62 365 SER A N 1
ATOM 2745 C CA . SER A 1 365 ? 10.369 -16.993 -4.357 1.00 92.62 365 SER A CA 1
ATOM 2746 C C . SER A 1 365 ? 9.823 -18.408 -4.616 1.00 92.62 365 SER A C 1
ATOM 2748 O O . SER A 1 365 ? 8.796 -18.801 -4.068 1.00 92.62 365 SER A O 1
ATOM 2750 N N . GLY A 1 366 ? 10.497 -19.204 -5.448 1.00 93.50 366 GLY A N 1
ATOM 2751 C CA . GLY A 1 366 ? 10.078 -20.549 -5.824 1.00 93.50 366 GLY A CA 1
ATOM 2752 C C . GLY A 1 366 ? 9.136 -20.609 -7.030 1.00 93.50 366 GLY A C 1
ATOM 2753 O O . GLY A 1 366 ? 8.735 -19.608 -7.625 1.00 93.50 366 GLY A O 1
ATOM 2754 N N . ALA A 1 367 ? 8.808 -21.837 -7.433 1.00 96.31 367 ALA A N 1
ATOM 2755 C CA . ALA A 1 367 ? 7.987 -22.088 -8.610 1.00 96.31 367 ALA A CA 1
ATOM 2756 C C . ALA A 1 367 ? 6.502 -21.802 -8.357 1.00 96.31 367 ALA A C 1
ATOM 2758 O O . ALA A 1 367 ? 5.989 -22.051 -7.268 1.00 96.31 367 ALA A O 1
ATOM 2759 N N . ILE A 1 368 ? 5.791 -21.412 -9.418 1.00 97.12 368 ILE A N 1
ATOM 2760 C CA . ILE A 1 368 ? 4.320 -21.397 -9.436 1.00 97.12 368 ILE A CA 1
ATOM 2761 C C . ILE A 1 368 ? 3.769 -22.550 -10.290 1.00 97.12 368 ILE A C 1
ATOM 2763 O O . ILE A 1 368 ? 4.475 -23.032 -11.199 1.00 97.12 368 ILE A O 1
ATOM 2767 N N . PRO A 1 369 ? 2.522 -23.003 -10.042 1.00 97.06 369 PRO A N 1
ATOM 2768 C CA . PRO A 1 369 ? 1.864 -24.026 -10.844 1.00 97.06 369 PRO A CA 1
ATOM 2769 C C . PRO A 1 369 ? 1.826 -23.641 -12.319 1.00 97.06 369 PRO A C 1
ATOM 2771 O O . PRO A 1 369 ? 1.615 -22.481 -12.659 1.00 97.06 369 PRO A O 1
ATOM 2774 N N . ALA A 1 370 ? 1.962 -24.622 -13.215 1.00 95.69 370 ALA A N 1
ATOM 2775 C CA . ALA A 1 370 ? 1.930 -24.377 -14.660 1.00 95.69 370 ALA A CA 1
ATOM 2776 C C . ALA A 1 370 ? 0.656 -23.635 -15.117 1.00 95.69 370 ALA A C 1
ATOM 2778 O O . ALA A 1 370 ? 0.726 -22.814 -16.025 1.00 95.69 370 ALA A O 1
ATOM 2779 N N . ALA A 1 371 ? -0.480 -23.875 -14.452 1.00 96.00 371 ALA A N 1
ATOM 2780 C CA . ALA A 1 371 ? -1.747 -23.192 -14.720 1.00 96.00 371 ALA A CA 1
ATOM 2781 C C . ALA A 1 371 ? -1.716 -21.678 -14.422 1.00 96.00 371 ALA A C 1
ATOM 2783 O O . ALA A 1 371 ? -2.493 -20.930 -15.006 1.00 96.00 371 ALA A O 1
ATOM 2784 N N . GLU A 1 372 ? -0.814 -21.222 -13.549 1.00 95.56 372 GLU A N 1
ATOM 2785 C CA . GLU A 1 372 ? -0.633 -19.809 -13.188 1.00 95.56 372 GLU A CA 1
ATOM 2786 C C . GLU A 1 372 ? 0.471 -19.120 -14.009 1.00 95.56 372 GLU A C 1
ATOM 2788 O O . GLU A 1 372 ? 0.630 -17.903 -13.929 1.00 95.56 372 GLU A O 1
ATOM 2793 N N . ARG A 1 373 ? 1.210 -19.855 -14.857 1.00 94.69 373 ARG A N 1
ATOM 2794 C CA . ARG A 1 373 ? 2.291 -19.320 -15.714 1.00 94.69 373 ARG A CA 1
ATOM 2795 C C . ARG A 1 373 ? 1.767 -18.593 -16.956 1.00 94.69 373 ARG A C 1
ATOM 2797 O O . ARG A 1 373 ? 2.273 -18.780 -18.060 1.00 94.69 373 ARG A O 1
ATOM 2804 N N . ASN A 1 374 ? 0.732 -17.779 -16.775 1.00 92.44 374 ASN A N 1
ATOM 2805 C CA . ASN A 1 374 ? 0.116 -16.978 -17.823 1.00 92.44 374 ASN A CA 1
ATOM 2806 C C . ASN A 1 374 ? 0.524 -15.499 -17.666 1.00 92.44 374 ASN A C 1
ATOM 2808 O O . ASN A 1 374 ? 0.047 -14.840 -16.738 1.00 92.44 374 ASN A O 1
ATOM 2812 N N . PRO A 1 375 ? 1.344 -14.944 -18.578 1.00 91.81 375 PRO A N 1
ATOM 2813 C CA . PRO A 1 375 ? 1.798 -13.554 -18.504 1.00 91.81 375 PRO A CA 1
ATOM 2814 C C . PRO A 1 375 ? 0.664 -12.531 -18.673 1.00 91.81 375 PRO A C 1
ATOM 2816 O O . PRO A 1 375 ? 0.787 -11.394 -18.235 1.00 91.81 375 PRO A O 1
ATOM 2819 N N . GLY A 1 376 ? -0.473 -12.908 -19.265 1.00 91.56 376 GLY A N 1
ATOM 2820 C CA . GLY A 1 376 ? -1.643 -12.031 -19.371 1.00 91.56 376 GLY A CA 1
ATOM 2821 C C . GLY A 1 376 ? -2.485 -11.945 -18.093 1.00 91.56 376 GLY A C 1
ATOM 2822 O O . GLY A 1 376 ? -3.315 -11.049 -17.975 1.00 91.56 376 GLY A O 1
ATOM 2823 N N . ALA A 1 377 ? -2.296 -12.868 -17.143 1.00 92.19 377 ALA A N 1
ATOM 2824 C CA . ALA A 1 377 ? -3.134 -13.001 -15.946 1.00 92.19 377 ALA A CA 1
ATOM 2825 C C . ALA A 1 377 ? -2.472 -12.485 -14.657 1.00 92.19 377 ALA A C 1
ATOM 2827 O O . ALA A 1 377 ? -3.058 -12.597 -13.583 1.00 92.19 377 ALA A O 1
ATOM 2828 N N . SER A 1 378 ? -1.259 -11.942 -14.749 1.00 95.06 378 SER A N 1
ATOM 2829 C CA . SER A 1 378 ? -0.499 -11.412 -13.618 1.00 95.06 378 SER A CA 1
ATOM 2830 C C . SER A 1 378 ? 0.208 -10.133 -14.037 1.00 95.06 378 SER A C 1
ATOM 2832 O O . SER A 1 378 ? 0.698 -10.034 -15.165 1.00 95.06 378 SER A O 1
ATOM 2834 N N . ILE A 1 379 ? 0.315 -9.174 -13.118 1.00 96.12 379 ILE A N 1
ATOM 2835 C CA . ILE A 1 379 ? 1.063 -7.939 -13.360 1.00 96.12 379 ILE A CA 1
ATOM 2836 C C . ILE A 1 379 ? 2.554 -8.204 -13.621 1.00 96.12 379 ILE A C 1
ATOM 2838 O O . ILE A 1 379 ? 3.200 -7.395 -14.276 1.00 96.12 379 ILE A O 1
ATOM 2842 N N . LEU A 1 380 ? 3.085 -9.361 -13.196 1.00 96.19 380 LEU A N 1
ATOM 2843 C CA . LEU A 1 380 ? 4.467 -9.801 -13.453 1.00 96.19 380 LEU A CA 1
ATOM 2844 C C . LEU A 1 380 ? 4.705 -10.254 -14.898 1.00 96.19 380 LEU A C 1
ATOM 2846 O O . LEU A 1 380 ? 5.839 -10.559 -15.247 1.00 96.19 380 LEU A O 1
ATOM 2850 N N . GLY A 1 381 ? 3.680 -10.349 -15.747 1.00 93.31 381 GLY A N 1
ATOM 2851 C CA . GLY A 1 381 ? 3.920 -10.579 -17.169 1.00 93.31 381 GLY A CA 1
ATOM 2852 C C . GLY A 1 381 ? 4.691 -9.418 -17.794 1.00 93.31 381 GLY A C 1
ATOM 2853 O O . GLY A 1 381 ? 4.506 -8.263 -17.399 1.00 93.31 381 GLY A O 1
ATOM 2854 N N . THR A 1 382 ? 5.500 -9.691 -18.816 1.00 88.44 382 THR A N 1
ATOM 2855 C CA . THR A 1 382 ? 6.198 -8.664 -19.609 1.00 88.44 382 THR A CA 1
ATOM 2856 C C . THR A 1 382 ? 5.651 -8.585 -21.038 1.00 88.44 382 THR A C 1
ATOM 2858 O O . THR A 1 382 ? 5.209 -9.593 -21.589 1.00 88.44 382 THR A O 1
ATOM 2861 N N . PRO A 1 383 ? 5.603 -7.396 -21.674 1.00 84.56 383 PRO A N 1
ATOM 2862 C CA . PRO A 1 383 ? 5.252 -7.260 -23.092 1.00 84.56 383 PRO A CA 1
ATOM 2863 C C . PRO A 1 383 ? 5.988 -8.244 -24.024 1.00 84.56 383 PRO A C 1
ATOM 2865 O O . PRO A 1 383 ? 5.433 -8.674 -25.029 1.00 84.56 383 PRO A O 1
ATOM 2868 N N . ALA A 1 384 ? 7.223 -8.627 -23.683 1.00 82.06 384 ALA A N 1
ATOM 2869 C CA . ALA A 1 384 ? 8.032 -9.560 -24.471 1.00 82.06 384 ALA A CA 1
ATOM 2870 C C . ALA A 1 384 ? 7.496 -11.007 -24.487 1.00 82.06 384 ALA A C 1
ATOM 2872 O O . ALA A 1 384 ? 7.899 -11.792 -25.341 1.00 82.06 384 ALA A O 1
ATOM 2873 N N . GLU A 1 385 ? 6.610 -11.363 -23.553 1.00 84.50 385 GLU A N 1
ATOM 2874 C CA . GLU A 1 385 ? 5.986 -12.690 -23.464 1.00 84.50 385 GLU A CA 1
ATOM 2875 C C . GLU A 1 385 ? 4.670 -12.785 -24.249 1.00 84.50 385 GLU A C 1
ATOM 2877 O O . GLU A 1 385 ? 4.089 -13.868 -24.353 1.00 84.50 385 GLU A O 1
ATOM 2882 N N . ASP A 1 386 ? 4.184 -11.673 -24.805 1.00 82.75 386 ASP A N 1
ATOM 2883 C CA . ASP A 1 386 ? 2.990 -11.694 -25.637 1.00 82.75 386 ASP A CA 1
ATOM 2884 C C . ASP A 1 386 ? 3.310 -12.360 -26.987 1.00 82.75 386 ASP A C 1
ATOM 2886 O O . ASP A 1 386 ? 4.277 -11.979 -27.658 1.00 82.75 386 ASP A O 1
ATOM 2890 N N . PRO A 1 387 ? 2.502 -13.338 -27.434 1.00 77.56 387 PRO A N 1
ATOM 2891 C CA . PRO A 1 387 ? 2.785 -14.050 -28.667 1.00 77.56 387 PRO A CA 1
ATOM 2892 C C . PRO A 1 387 ? 2.699 -13.107 -29.880 1.00 77.56 387 PRO A C 1
ATOM 2894 O O . PRO A 1 387 ? 1.850 -12.202 -29.900 1.00 77.56 387 PRO A O 1
ATOM 2897 N N . PRO A 1 388 ? 3.537 -13.322 -30.914 1.00 79.06 388 PRO A N 1
ATOM 2898 C CA . PRO A 1 388 ? 3.366 -12.659 -32.199 1.00 79.06 388 PRO A CA 1
ATOM 2899 C C . PRO A 1 388 ? 1.994 -13.005 -32.785 1.00 79.06 388 PRO A C 1
ATOM 2901 O O . PRO A 1 388 ? 1.447 -14.081 -32.531 1.00 79.06 388 PRO A O 1
ATOM 2904 N N . ILE A 1 389 ? 1.434 -12.097 -33.582 1.00 80.75 389 ILE A N 1
ATOM 2905 C CA . ILE A 1 389 ? 0.201 -12.400 -34.312 1.00 80.75 389 ILE A CA 1
ATOM 2906 C C . ILE A 1 389 ? 0.552 -13.269 -35.519 1.00 80.75 389 ILE A C 1
ATOM 2908 O O . ILE A 1 389 ? 1.503 -12.973 -36.243 1.00 80.75 389 ILE A O 1
ATOM 2912 N N . ASP A 1 390 ? -0.208 -14.339 -35.733 1.00 77.69 390 ASP A N 1
ATOM 2913 C CA . ASP A 1 390 ? -0.093 -15.147 -36.943 1.00 77.69 390 ASP A CA 1
ATOM 2914 C C . ASP A 1 390 ? -1.026 -14.578 -38.016 1.00 77.69 390 ASP A C 1
ATOM 2916 O O . ASP A 1 390 ? -2.253 -14.595 -37.880 1.00 77.69 390 ASP A O 1
ATOM 2920 N N . VAL A 1 391 ? -0.431 -14.045 -39.079 1.00 76.88 391 VAL A N 1
ATOM 2921 C CA . VAL A 1 391 ? -1.149 -13.554 -40.251 1.00 76.88 391 VAL A CA 1
ATOM 2922 C C . VAL A 1 391 ? -0.736 -14.422 -41.435 1.00 76.88 391 VAL A C 1
ATOM 2924 O O . VAL A 1 391 ? 0.298 -14.196 -42.056 1.00 76.88 391 VAL A O 1
ATOM 2927 N N . TRP A 1 392 ? -1.564 -15.426 -41.747 1.00 83.94 392 TRP A N 1
ATOM 2928 C CA . TRP A 1 392 ? -1.364 -16.376 -42.856 1.00 83.94 392 TRP A CA 1
ATOM 2929 C C . TRP A 1 392 ? -0.114 -17.269 -42.742 1.00 83.94 392 TRP A C 1
ATOM 2931 O O . TRP A 1 392 ? 0.551 -17.541 -43.740 1.00 83.94 392 TRP A O 1
ATOM 2941 N N . GLY A 1 393 ? 0.211 -17.746 -41.541 1.00 80.88 393 GLY A N 1
ATOM 2942 C CA . GLY A 1 393 ? 1.404 -18.550 -41.263 1.00 80.88 393 GLY A CA 1
ATOM 2943 C C . GLY A 1 393 ? 2.678 -17.716 -41.104 1.00 80.88 393 GLY A C 1
ATOM 2944 O O . GLY A 1 393 ? 3.769 -18.281 -41.015 1.00 80.88 393 GLY A O 1
ATOM 2945 N N . VAL A 1 394 ? 2.562 -16.382 -41.096 1.00 77.38 394 VAL A N 1
ATOM 2946 C CA . VAL A 1 394 ? 3.680 -15.455 -40.910 1.00 77.38 394 VAL A CA 1
ATOM 2947 C C . VAL A 1 394 ? 3.555 -14.798 -39.533 1.00 77.38 394 VAL A C 1
ATOM 2949 O O . VAL A 1 394 ? 2.613 -14.031 -39.314 1.00 77.38 394 VAL A O 1
ATOM 2952 N N . PRO A 1 395 ? 4.496 -15.054 -38.604 1.00 81.62 395 PRO A N 1
ATOM 2953 C CA . PRO A 1 395 ? 4.518 -14.376 -37.317 1.00 81.62 395 PRO A CA 1
ATOM 2954 C C . PRO A 1 395 ? 4.933 -12.913 -37.511 1.00 81.62 395 PRO A C 1
ATOM 2956 O O . PRO A 1 395 ? 6.031 -12.624 -37.990 1.00 81.62 395 PRO A O 1
ATOM 2959 N N . LEU A 1 396 ? 4.059 -11.985 -37.128 1.00 77.12 396 LEU A N 1
ATOM 2960 C CA . LEU A 1 396 ? 4.324 -10.546 -37.137 1.00 77.12 396 LEU A CA 1
ATOM 2961 C C . LEU A 1 396 ? 4.390 -9.998 -35.702 1.00 77.12 396 LEU A C 1
ATOM 2963 O O . LEU A 1 396 ? 3.743 -10.556 -34.807 1.00 77.12 396 LEU A O 1
ATOM 2967 N N . PRO A 1 397 ? 5.132 -8.894 -35.463 1.00 80.00 397 PRO A N 1
ATOM 2968 C CA . PRO A 1 397 ? 5.100 -8.196 -34.185 1.00 80.00 397 PRO A CA 1
ATOM 2969 C C . PRO A 1 397 ? 3.659 -7.897 -33.802 1.00 80.00 397 PRO A C 1
ATOM 2971 O O . PRO A 1 397 ? 2.896 -7.361 -34.605 1.00 80.00 397 PRO A O 1
ATOM 2974 N N . ASN A 1 398 ? 3.282 -8.271 -32.586 1.00 79.25 398 ASN A N 1
ATOM 2975 C CA . ASN A 1 398 ? 1.924 -8.082 -32.126 1.00 79.25 398 ASN A CA 1
ATOM 2976 C C . ASN A 1 398 ? 1.697 -6.579 -31.843 1.00 79.25 398 ASN A C 1
ATOM 2978 O O . ASN A 1 398 ? 2.287 -6.028 -30.912 1.00 79.25 398 ASN A O 1
ATOM 2982 N N . PRO A 1 399 ? 0.857 -5.879 -32.630 1.00 78.00 399 PRO A N 1
ATOM 2983 C CA . PRO A 1 399 ? 0.636 -4.446 -32.442 1.00 78.00 399 PRO A CA 1
ATOM 2984 C C . PRO A 1 399 ? -0.143 -4.147 -31.150 1.00 78.00 399 PRO A C 1
ATOM 2986 O O . PRO A 1 399 ? -0.184 -3.002 -30.707 1.00 78.00 399 PRO A O 1
ATOM 2989 N N . MET A 1 400 ? -0.743 -5.170 -30.531 1.00 83.38 400 MET A N 1
ATOM 2990 C CA . MET A 1 400 ? -1.506 -5.071 -29.290 1.00 83.38 400 MET A CA 1
ATOM 2991 C C . MET A 1 400 ? -0.654 -5.276 -28.038 1.00 83.38 400 MET A C 1
ATOM 2993 O O . MET A 1 400 ? -1.194 -5.162 -26.947 1.00 83.38 400 MET A O 1
ATOM 2997 N N . VAL A 1 401 ? 0.654 -5.520 -28.160 1.00 84.38 401 VAL A N 1
ATOM 2998 C CA . VAL A 1 401 ? 1.557 -5.801 -27.024 1.00 84.38 401 VAL A CA 1
ATOM 2999 C C . VAL A 1 401 ? 1.445 -4.757 -25.911 1.00 84.38 401 VAL A C 1
ATOM 3001 O O . VAL A 1 401 ? 1.280 -5.095 -24.742 1.00 84.38 401 VAL A O 1
ATOM 3004 N N . LEU A 1 402 ? 1.455 -3.467 -26.261 1.00 79.56 402 LEU A N 1
ATOM 3005 C CA . LEU A 1 402 ? 1.303 -2.404 -25.264 1.00 79.56 402 LEU A CA 1
ATOM 3006 C C . LEU A 1 402 ? -0.104 -2.407 -24.647 1.00 79.56 402 LEU A C 1
ATOM 3008 O O . LEU A 1 402 ? -0.257 -2.229 -23.443 1.00 79.56 402 LEU A O 1
ATOM 3012 N N . VAL A 1 403 ? -1.141 -2.636 -25.457 1.00 84.69 403 VAL A N 1
ATOM 3013 C CA . VAL A 1 403 ? -2.530 -2.686 -24.981 1.00 84.69 403 VAL A CA 1
ATOM 3014 C C . VAL A 1 403 ? -2.734 -3.855 -24.025 1.00 84.69 403 VAL A C 1
ATOM 3016 O O . VAL A 1 403 ? -3.359 -3.663 -22.986 1.00 84.69 403 VAL A O 1
ATOM 3019 N N . ASN A 1 404 ? -2.208 -5.029 -24.359 1.00 87.50 404 ASN A N 1
ATOM 3020 C CA . ASN A 1 404 ? -2.255 -6.235 -23.546 1.00 87.50 404 ASN A CA 1
ATOM 3021 C C . ASN A 1 404 ? -1.524 -6.024 -22.224 1.00 87.50 404 ASN A C 1
ATOM 3023 O O . ASN A 1 404 ? -2.119 -6.247 -21.175 1.00 87.50 404 ASN A O 1
ATOM 3027 N N . ALA A 1 405 ? -0.291 -5.510 -22.267 1.00 86.25 405 ALA A N 1
ATOM 3028 C CA . ALA A 1 405 ? 0.491 -5.208 -21.073 1.00 86.25 405 ALA A CA 1
ATOM 3029 C C . ALA A 1 405 ? -0.238 -4.240 -20.132 1.00 86.25 405 ALA A C 1
ATOM 3031 O O . ALA A 1 405 ? -0.352 -4.515 -18.943 1.00 86.25 405 ALA A O 1
ATOM 3032 N N . MET A 1 406 ? -0.821 -3.164 -20.672 1.00 86.38 406 MET A N 1
ATOM 3033 C CA . MET A 1 406 ? -1.625 -2.212 -19.894 1.00 86.38 406 MET A CA 1
ATOM 3034 C C . MET A 1 406 ? -3.001 -2.754 -19.470 1.00 86.38 406 MET A C 1
ATOM 3036 O O . MET A 1 406 ? -3.717 -2.082 -18.739 1.00 86.38 406 MET A O 1
ATOM 3040 N N . SER A 1 407 ? -3.434 -3.909 -19.979 1.00 89.44 407 SER A N 1
ATOM 3041 C CA . SER A 1 407 ? -4.718 -4.528 -19.604 1.00 89.44 407 SER A CA 1
ATOM 3042 C C . SER A 1 407 ? -4.543 -5.690 -18.628 1.00 89.44 407 SER A C 1
ATOM 3044 O O . SER A 1 407 ? -5.534 -6.323 -18.262 1.00 89.44 407 SER A O 1
ATOM 3046 N N . ARG A 1 408 ? -3.304 -5.987 -18.216 1.00 92.00 408 ARG A N 1
ATOM 3047 C CA . ARG A 1 408 ? -3.030 -6.983 -17.180 1.00 92.00 408 ARG A CA 1
ATOM 3048 C C . ARG A 1 408 ? -3.681 -6.541 -15.870 1.00 92.00 408 ARG A C 1
ATOM 3050 O O . ARG A 1 408 ? -3.709 -5.343 -15.579 1.00 92.00 408 ARG A O 1
ATOM 3057 N N . PRO A 1 409 ? -4.215 -7.482 -15.077 1.00 94.38 409 PRO A N 1
ATOM 3058 C CA . PRO A 1 409 ? -4.774 -7.131 -13.784 1.00 94.38 409 PRO A CA 1
ATOM 3059 C C . PRO A 1 409 ? -3.670 -6.548 -12.903 1.00 94.38 409 PRO A C 1
ATOM 3061 O O . PRO A 1 409 ? -2.552 -7.061 -12.891 1.00 94.38 409 PRO A O 1
ATOM 3064 N N . LEU A 1 410 ? -3.998 -5.517 -12.123 1.00 95.81 410 LEU A N 1
ATOM 3065 C CA . LEU A 1 410 ? -3.137 -5.032 -11.046 1.00 95.81 410 LEU A CA 1
ATOM 3066 C C . LEU A 1 410 ? -3.178 -6.029 -9.879 1.00 95.81 410 LEU A C 1
ATOM 3068 O O . LEU A 1 410 ? -3.766 -5.745 -8.838 1.00 95.81 410 LEU A O 1
ATOM 3072 N N . ASP A 1 411 ? -2.677 -7.241 -10.101 1.00 96.94 411 ASP A N 1
ATOM 3073 C CA . ASP A 1 411 ? -2.685 -8.350 -9.153 1.00 96.94 411 ASP A CA 1
ATOM 3074 C C . ASP A 1 411 ? -1.563 -9.351 -9.482 1.00 96.94 411 ASP A C 1
ATOM 3076 O O . ASP A 1 411 ? -1.162 -9.498 -10.641 1.00 96.94 411 ASP A O 1
ATOM 3080 N N . TYR A 1 412 ? -1.084 -10.070 -8.469 1.00 97.31 412 TYR A N 1
ATOM 3081 C CA . TYR A 1 412 ? -0.280 -11.276 -8.673 1.00 97.31 412 TYR A CA 1
ATOM 3082 C C . TYR A 1 412 ? -1.185 -12.509 -8.783 1.00 97.31 412 TYR A C 1
ATOM 3084 O O . TYR A 1 412 ? -2.332 -12.508 -8.328 1.00 97.31 412 TYR A O 1
ATOM 3092 N N . SER A 1 413 ? -0.661 -13.593 -9.357 1.00 96.50 413 SER A N 1
ATOM 3093 C CA . SER A 1 413 ? -1.339 -14.893 -9.294 1.00 96.50 413 SER A CA 1
ATOM 3094 C C . SER A 1 413 ? -1.424 -15.407 -7.843 1.00 96.50 413 SER A C 1
ATOM 3096 O O . SER A 1 413 ? -0.636 -14.977 -6.993 1.00 96.50 413 SER A O 1
ATOM 3098 N N . PRO A 1 414 ? -2.372 -16.309 -7.522 1.00 96.44 414 PRO A N 1
ATOM 3099 C CA . PRO A 1 414 ? -2.544 -16.821 -6.163 1.00 96.44 414 PRO A CA 1
ATOM 3100 C C . PRO A 1 414 ? -1.254 -17.347 -5.525 1.00 96.44 414 PRO A C 1
ATOM 3102 O O . PRO A 1 414 ? -0.948 -16.969 -4.396 1.00 96.44 414 PRO A O 1
ATOM 3105 N N . THR A 1 415 ? -0.470 -18.149 -6.248 1.00 97.12 415 THR A N 1
ATOM 3106 C CA . THR A 1 415 ? 0.780 -18.703 -5.717 1.00 97.12 415 THR A CA 1
ATOM 3107 C C . THR A 1 415 ? 1.886 -17.646 -5.645 1.00 97.12 415 THR A C 1
ATOM 3109 O O . THR A 1 415 ? 2.723 -17.688 -4.750 1.00 97.12 415 THR A O 1
ATOM 3112 N N . GLN A 1 416 ? 1.889 -16.637 -6.524 1.00 97.12 416 GLN A N 1
ATOM 3113 C CA . GLN A 1 416 ? 2.820 -15.509 -6.374 1.00 97.12 416 GLN A CA 1
ATOM 3114 C C . GLN A 1 416 ? 2.577 -14.737 -5.067 1.00 97.12 416 GLN A C 1
ATOM 3116 O O . GLN A 1 416 ? 3.541 -14.377 -4.404 1.00 97.12 416 GLN A O 1
ATOM 3121 N N . TRP A 1 417 ? 1.322 -14.532 -4.648 1.00 96.94 417 TRP A N 1
ATOM 3122 C CA . TRP A 1 417 ? 1.033 -13.899 -3.351 1.00 96.94 417 TRP A CA 1
ATOM 3123 C C . TRP A 1 417 ? 1.552 -14.703 -2.163 1.00 96.94 417 TRP A C 1
ATOM 3125 O O . TRP A 1 417 ? 2.085 -14.123 -1.221 1.00 96.94 417 TRP A O 1
ATOM 3135 N N . THR A 1 418 ? 1.401 -16.027 -2.193 1.00 95.44 418 THR A N 1
ATOM 3136 C CA . THR A 1 418 ? 1.886 -16.888 -1.104 1.00 95.44 418 THR A CA 1
ATOM 3137 C C . THR A 1 418 ? 3.405 -16.990 -1.073 1.00 95.44 418 THR A C 1
ATOM 3139 O O . THR A 1 418 ? 3.970 -17.251 -0.017 1.00 95.44 418 THR A O 1
ATOM 3142 N N . ASN A 1 419 ? 4.056 -16.780 -2.217 1.00 95.38 419 ASN A N 1
ATOM 3143 C CA . ASN A 1 419 ? 5.500 -16.895 -2.374 1.00 95.38 419 ASN A CA 1
ATOM 3144 C C . ASN A 1 419 ? 6.257 -15.583 -2.099 1.00 95.38 419 ASN A C 1
ATOM 3146 O O . ASN A 1 419 ? 7.484 -15.582 -2.173 1.00 95.38 419 ASN A O 1
ATOM 3150 N N . LEU A 1 420 ? 5.569 -14.469 -1.813 1.00 95.12 420 LEU A N 1
ATOM 3151 C CA . LEU A 1 420 ? 6.235 -13.192 -1.537 1.00 95.12 420 LEU A CA 1
ATOM 3152 C C . LEU A 1 420 ? 7.293 -13.347 -0.441 1.00 95.12 420 LEU A C 1
ATOM 3154 O O . LEU A 1 420 ? 7.001 -13.794 0.666 1.00 95.12 420 LEU A O 1
ATOM 3158 N N . MET A 1 421 ? 8.511 -12.915 -0.749 1.00 93.00 421 MET A N 1
ATOM 3159 C CA . MET A 1 421 ? 9.627 -12.891 0.188 1.00 93.00 421 MET A CA 1
ATOM 3160 C C . MET A 1 421 ? 9.673 -11.537 0.902 1.00 93.00 421 MET A C 1
ATOM 3162 O O . MET A 1 421 ? 10.558 -10.718 0.645 1.00 93.00 421 MET A O 1
ATOM 3166 N N . LEU A 1 422 ? 8.686 -11.287 1.762 1.00 90.69 422 LEU A N 1
ATOM 3167 C CA . LEU A 1 422 ? 8.712 -10.129 2.661 1.00 90.69 422 LEU A CA 1
ATOM 3168 C C . LEU A 1 422 ? 9.980 -10.208 3.533 1.00 90.69 422 LEU A C 1
ATOM 3170 O O . LEU A 1 422 ? 10.415 -11.302 3.894 1.00 90.69 422 LEU A O 1
ATOM 3174 N N . GLY A 1 423 ? 10.654 -9.081 3.750 1.00 83.25 423 GLY A N 1
ATOM 3175 C CA . GLY A 1 423 ? 11.902 -9.027 4.519 1.00 83.25 423 GLY A CA 1
ATOM 3176 C C . GLY A 1 423 ? 13.181 -9.411 3.790 1.00 83.25 423 GLY A C 1
ATOM 3177 O O . GLY A 1 423 ? 14.281 -9.010 4.181 1.00 83.25 423 GLY A O 1
ATOM 3178 N N . ALA A 1 424 ? 13.085 -10.191 2.715 1.00 70.38 424 ALA A N 1
ATOM 3179 C CA . ALA A 1 424 ? 14.273 -10.751 2.094 1.00 70.38 424 ALA A CA 1
ATOM 3180 C C . ALA A 1 424 ? 15.158 -9.656 1.473 1.00 70.38 424 ALA A C 1
ATOM 3182 O O . ALA A 1 424 ? 14.708 -8.826 0.689 1.00 70.38 424 ALA A O 1
ATOM 3183 N N . GLY A 1 425 ? 16.450 -9.670 1.810 1.00 60.81 425 GLY A N 1
ATOM 3184 C CA . GLY A 1 425 ? 17.434 -8.721 1.277 1.00 60.81 425 GLY A CA 1
ATOM 3185 C C . GLY A 1 425 ? 17.526 -7.378 2.011 1.00 60.81 425 GLY A C 1
ATOM 3186 O O . GLY A 1 425 ? 18.390 -6.571 1.662 1.00 60.81 425 GLY A O 1
ATOM 3187 N N . LEU A 1 426 ? 16.715 -7.153 3.054 1.00 66.06 426 LEU A N 1
ATOM 3188 C CA . LEU A 1 426 ? 16.775 -5.923 3.853 1.00 66.06 426 LEU A CA 1
ATOM 3189 C C . LEU A 1 426 ? 18.052 -5.798 4.709 1.00 66.06 426 LEU A C 1
ATOM 3191 O O . LEU A 1 426 ? 18.439 -4.683 5.049 1.00 66.06 426 LEU A O 1
ATOM 3195 N N . GLY A 1 427 ? 18.789 -6.902 4.892 1.00 54.84 427 GLY A N 1
ATOM 3196 C CA . GLY A 1 427 ? 20.109 -6.943 5.523 1.00 54.84 427 GLY A CA 1
ATOM 3197 C C . GLY A 1 427 ? 20.038 -6.715 7.034 1.00 54.84 427 GLY A C 1
ATOM 3198 O O . GLY A 1 427 ? 19.762 -5.604 7.469 1.00 54.84 427 GLY A O 1
ATOM 3199 N N . ASN A 1 428 ? 20.341 -7.756 7.813 1.00 43.47 428 ASN A N 1
ATOM 3200 C CA . ASN A 1 428 ? 20.560 -7.635 9.258 1.00 43.47 428 ASN A CA 1
ATOM 3201 C C . ASN A 1 428 ? 21.944 -7.060 9.561 1.00 43.47 428 ASN A C 1
ATOM 3203 O O . ASN A 1 428 ? 22.922 -7.520 8.918 1.00 43.47 428 ASN A O 1
#

Radius of gyration: 24.2 Å; chains: 1; bounding box: 62×50×94 Å

pLDDT: mean 85.74, std 14.21, range [34.5, 98.5]

Secondary structure (DSSP, 8-state):
-------SHHHHTTS-TTSTTHHHHHHHT--SSSSSS-SSTTEEEEEEEEEEEE-SS-EEEEEEETTEEES--TT----EEE-TT-TT-EEEEEEEEEEEEE---TTT-TT---EEEEEEEEEE-TTSS-EEEEEEEEEEESS-EEEEEEETTEEEEEEEEEEEE--S-TT-TT--SSSSS--HHHHHHHHHHTTS----STT--EEEEEEEESSGGGSPPHHHHHHHHHHHHHTT-EEEEESS-SSSS--S-EE--BTTBPPPTT---BHHHHHHHHHHHS-HHHHTTEEEEEEESS-EEETTEEESEEEPPPBTTTB-EEEEE--SSTTS--GGGHHHHHHHHHHHHHTT---TTT-STTSTT----GGG--TTSSTT--GGGSPPEEETTEEE--TTHHHHHTTS-SS--HHHHHT--TTTTS--